Protein AF-0000000076235644 (afdb_homodimer)

Foldseek 3Di:
DPPPPPPPPPPPPPPPPVPPPDDPPCLWDWDDFFDQKIWTWDDDVFIFIKMKGQAPQAMEIEWCQEQVSNVSVVVVVVVVDPGQHAEYEFFAQDNSGQFNVVVNVVSVYAYEAALFSLVVCVVPPDPRGDRGQWHWFAQWDWDDDHQKIKIWGFQDQAAHTRGTKIWIDGHPDFLARIEIEHEQLFAFQAAHPLPRPRGFLVSSLVVLVVVLPHRYFKYFYRGYLDSPDDRMDTSVRSVVNSVNSVVLLVQLVVCVVVVHDLLVPLVVDDDVVSVRGRCCVPCVSVSSNSSNCCVVVNTDDDDDPPVRNPTDDGGGRPPPVPVVVVD/DPPPPPPPPPPPPPPPPVPPVPDPPCLWDWDDFFDQKIWTWDDDVFIFIKMKGQAPQAMEIEWCQEQVSNVSVVVVVVVVDPGQHAEYEFFAQDNSGQFNVVVNVVSVYAYEAAQFSLVVCVVPPDPRGDRGQWHWFAQWDWDDDHQKIKIWGFQDQAAHTRGTKIWIDGHPDFLARIEIEHEQLFAFQAAHPLPRPRGFLVSSLVVLVVVLPDRYFKYFYRGYLDSPDDRMDTSVRSVVNNVNSVVLLVQLVVCVVVVHDLLVPLVVDDDVVSVRGRCCVPCVSVSSNSSNCCVVVNTDDDDDPPVRNPTDDTGGRPPPVPVVVVD

InterPro domains:
  IPR001279 Metallo-beta-lactamase [PF00753] (49-223)
  IPR001279 Metallo-beta-lactamase [SM00849] (47-223)
  IPR036866 Ribonuclease Z/Hydroxyacylglutathione hydrolase-like [G3DSA:3.60.15.10] (29-255)
  IPR036866 Ribonuclease Z/Hydroxyacylglutathione hydrolase-like [SSF56281] (9-281)
  IPR050855 Metallo-beta-lactamase type 2-like [PTHR42951] (45-226)

pLDDT: mean 86.65, std 19.68, range [21.69, 98.94]

Organism: NCBI:txid252671

Structure (mmCIF, N/CA/C/O backbone):
data_AF-0000000076235644-model_v1
#
loop_
_entity.id
_entity.type
_entity.pdbx_description
1 polymer 'Metallo-beta-lactamase domain-containing protein'
#
loop_
_atom_site.group_PDB
_atom_site.id
_atom_site.type_symbol
_atom_site.label_atom_id
_atom_site.label_alt_id
_atom_site.label_comp_id
_atom_site.label_asym_id
_atom_site.label_entity_id
_atom_site.label_seq_id
_atom_site.pdbx_PDB_ins_code
_atom_site.Cartn_x
_atom_site.Cartn_y
_atom_site.Cartn_z
_atom_site.occupancy
_atom_site.B_iso_or_equiv
_atom_site.auth_seq_id
_atom_site.auth_comp_id
_atom_site.auth_asym_id
_atom_site.auth_atom_id
_atom_site.pdbx_PDB_model_num
ATOM 1 N N . MET A 1 1 ? 40.688 46.031 -59.781 1 25.75 1 MET A N 1
ATOM 2 C CA . MET A 1 1 ? 40.906 45.656 -58.375 1 25.75 1 MET A CA 1
ATOM 3 C C . MET A 1 1 ? 39.75 46.188 -57.531 1 25.75 1 MET A C 1
ATOM 5 O O . MET A 1 1 ? 39.969 46.656 -56.406 1 25.75 1 MET A O 1
ATOM 9 N N . ARG A 1 2 ? 38.531 46.406 -58.156 1 26.09 2 ARG A N 1
ATOM 10 C CA . ARG A 1 2 ? 37.406 47 -57.469 1 26.09 2 ARG A CA 1
ATOM 11 C C . ARG A 1 2 ? 37.031 46.219 -56.219 1 26.09 2 ARG A C 1
ATOM 13 O O . ARG A 1 2 ? 36.844 45 -56.25 1 26.09 2 ARG A O 1
ATOM 20 N N . LYS A 1 3 ? 37.281 46.812 -55 1 26.91 3 LYS A N 1
ATOM 21 C CA . LYS A 1 3 ? 37.094 46.531 -53.594 1 26.91 3 LYS A CA 1
ATOM 22 C C . LYS A 1 3 ? 35.625 46.312 -53.25 1 26.91 3 LYS A C 1
ATOM 24 O O . LYS A 1 3 ? 34.812 47.219 -53.312 1 26.91 3 LYS A O 1
ATOM 29 N N . ILE A 1 4 ? 34.938 45.25 -53.719 1 33.69 4 ILE A N 1
ATOM 30 C CA . ILE A 1 4 ? 33.562 44.969 -53.344 1 33.69 4 ILE A CA 1
ATOM 31 C C . ILE A 1 4 ? 33.469 44.906 -51.812 1 33.69 4 ILE A C 1
ATOM 33 O O . ILE A 1 4 ? 34.188 44.156 -51.156 1 33.69 4 ILE A O 1
ATOM 37 N N . GLN A 1 5 ? 33.062 46 -51.156 1 30.55 5 GLN A N 1
ATOM 38 C CA . GLN A 1 5 ? 32.75 46.25 -49.75 1 30.55 5 GLN A CA 1
ATOM 39 C C . GLN A 1 5 ? 31.672 45.281 -49.25 1 30.55 5 GLN A C 1
ATOM 41 O O . GLN A 1 5 ? 30.531 45.312 -49.75 1 30.55 5 GLN A O 1
ATOM 46 N N . LEU A 1 6 ? 32.031 44.062 -48.938 1 34.88 6 LEU A N 1
ATOM 47 C CA . LEU A 1 6 ? 31.125 43.094 -48.344 1 34.88 6 LEU A CA 1
ATOM 48 C C . LEU A 1 6 ? 30.562 43.656 -47.031 1 34.88 6 LEU A C 1
ATOM 50 O O . LEU A 1 6 ? 31.312 43.938 -46.094 1 34.88 6 LEU A O 1
ATOM 54 N N . VAL A 1 7 ? 29.469 44.438 -47.094 1 34.09 7 VAL A N 1
ATOM 55 C CA . VAL A 1 7 ? 28.734 44.906 -45.906 1 34.09 7 VAL A CA 1
ATOM 56 C C . VAL A 1 7 ? 28.328 43.719 -45.062 1 34.09 7 VAL A C 1
ATOM 58 O O . VAL A 1 7 ? 27.594 42.844 -45.5 1 34.09 7 VAL A O 1
ATOM 61 N N . LEU A 1 8 ? 29.125 43.344 -44.094 1 33.75 8 LEU A N 1
ATOM 62 C CA . LEU A 1 8 ? 28.859 42.406 -43.031 1 33.75 8 LEU A CA 1
ATOM 63 C C . LEU A 1 8 ? 27.656 42.812 -42.188 1 33.75 8 LEU A C 1
ATOM 65 O O . LEU A 1 8 ? 27.672 43.875 -41.562 1 33.75 8 LEU A O 1
ATOM 69 N N . GLN A 1 9 ? 26.406 42.625 -42.719 1 33.66 9 GLN A N 1
ATOM 70 C CA . GLN A 1 9 ? 25.25 42.844 -41.844 1 33.66 9 GLN A CA 1
ATOM 71 C C . GLN A 1 9 ? 25.359 42.062 -40.562 1 33.66 9 GLN A C 1
ATOM 73 O O . GLN A 1 9 ? 25.453 40.812 -40.594 1 33.66 9 GLN A O 1
ATOM 78 N N . LEU A 1 10 ? 25.938 42.656 -39.562 1 33.62 10 LEU A N 1
ATOM 79 C CA . LEU A 1 10 ? 25.938 42.219 -38.188 1 33.62 10 LEU A CA 1
ATOM 80 C C . LEU A 1 10 ? 24.516 41.938 -37.688 1 33.62 10 LEU A C 1
ATOM 82 O O . LEU A 1 10 ? 23.719 42.875 -37.531 1 33.62 10 LEU A O 1
ATOM 86 N N . LEU A 1 11 ? 23.859 40.844 -38.062 1 37.06 11 LEU A N 1
ATOM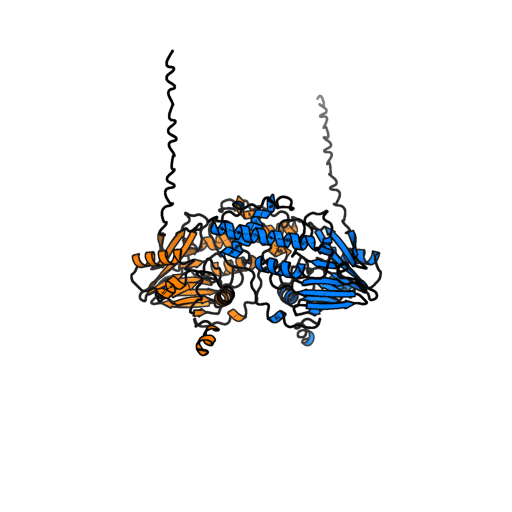 87 C CA . LEU A 1 11 ? 22.609 40.406 -37.438 1 37.06 11 LEU A CA 1
ATOM 88 C C . LEU A 1 11 ? 22.75 40.375 -35.938 1 37.06 11 LEU A C 1
ATOM 90 O O . LEU A 1 11 ? 23.594 39.656 -35.375 1 37.06 11 LEU A O 1
ATOM 94 N N . SER A 1 12 ? 22.484 41.531 -35.25 1 34.22 12 SER A N 1
ATOM 95 C CA . SER A 1 12 ? 22.344 41.594 -33.781 1 34.22 12 SER A CA 1
ATOM 96 C C . SER A 1 12 ? 21.375 40.531 -33.281 1 34.22 12 SER A C 1
ATOM 98 O O . SER A 1 12 ? 20.203 40.5 -33.688 1 34.22 12 SER A O 1
ATOM 100 N N . ILE A 1 13 ? 21.828 39.312 -33.094 1 37.62 13 ILE A N 1
ATOM 101 C CA . ILE A 1 13 ? 21.078 38.344 -32.312 1 37.62 13 ILE A CA 1
ATOM 102 C C . ILE A 1 13 ? 20.688 38.938 -30.969 1 37.62 13 ILE A C 1
ATOM 104 O O . ILE A 1 13 ? 21.547 39.188 -30.125 1 37.62 13 ILE A O 1
ATOM 108 N N . ILE A 1 14 ? 19.703 39.844 -30.953 1 34.56 14 ILE A N 1
ATOM 109 C CA . ILE A 1 14 ? 19.125 40.188 -29.656 1 34.56 14 ILE A CA 1
ATOM 110 C C . ILE A 1 14 ? 18.766 38.906 -28.891 1 34.56 14 ILE A C 1
ATOM 112 O O . ILE A 1 14 ? 17.922 38.125 -29.328 1 34.56 14 ILE A O 1
ATOM 116 N N . SER A 1 15 ? 19.719 38.406 -28.188 1 34.47 15 SER A N 1
ATOM 117 C CA . SER A 1 15 ? 19.453 37.375 -27.172 1 34.47 15 SER A CA 1
ATOM 118 C C . SER A 1 15 ? 18.328 37.812 -26.25 1 34.47 15 SER A C 1
ATOM 120 O O . SER A 1 15 ? 18.438 38.812 -25.531 1 34.47 15 SER A O 1
ATOM 122 N N . MET A 1 16 ? 17.078 37.719 -26.703 1 33.88 16 MET A N 1
ATOM 123 C CA . MET A 1 16 ? 16.016 37.844 -25.703 1 33.88 16 MET A CA 1
ATOM 124 C C . MET A 1 16 ? 16.281 36.938 -24.516 1 33.88 16 MET A C 1
ATOM 126 O O . MET A 1 16 ? 16.109 35.719 -24.625 1 33.88 16 MET A O 1
ATOM 130 N N . ALA A 1 17 ? 17.234 37.25 -23.688 1 34.62 17 ALA A N 1
ATOM 131 C CA . ALA A 1 17 ? 17.203 36.656 -22.344 1 34.62 17 ALA A CA 1
ATOM 132 C C . ALA A 1 17 ? 15.836 36.844 -21.703 1 34.62 17 ALA A C 1
ATOM 134 O O . ALA A 1 17 ? 15.43 37.969 -21.391 1 34.62 17 ALA A O 1
ATOM 135 N N . SER A 1 18 ? 14.891 36.094 -22.188 1 34.69 18 SER A N 1
ATOM 136 C CA . SER A 1 18 ? 13.711 36.094 -21.328 1 34.69 18 SER A CA 1
ATOM 137 C C . SER A 1 18 ? 14.094 36 -19.859 1 34.69 18 SER A C 1
ATOM 139 O O . SER A 1 18 ? 14.805 35.094 -19.453 1 34.69 18 SER A O 1
ATOM 141 N N . LEU A 1 19 ? 14.297 37.062 -19.234 1 32.47 19 LEU A N 1
ATOM 142 C CA . LEU A 1 19 ? 14.391 37.125 -17.781 1 32.47 19 LEU A CA 1
ATOM 143 C C . LEU A 1 19 ? 13.344 36.219 -17.141 1 32.47 19 LEU A C 1
ATOM 145 O O . LEU A 1 19 ? 12.148 36.5 -17.234 1 32.47 19 LEU A O 1
ATOM 149 N N . VAL A 1 20 ? 13.547 34.969 -17.25 1 36.69 20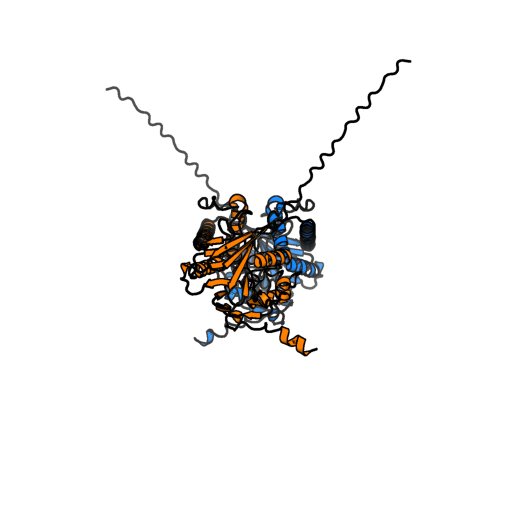 VAL A N 1
ATOM 150 C CA . VAL A 1 20 ? 12.742 34.125 -16.359 1 36.69 20 VAL A CA 1
ATOM 151 C C . VAL A 1 20 ? 12.625 34.781 -15 1 36.69 20 VAL A C 1
ATOM 153 O O . VAL A 1 20 ? 13.625 34.969 -14.305 1 36.69 20 VAL A O 1
ATOM 156 N N . THR A 1 21 ? 11.812 35.875 -14.844 1 34.78 21 THR A N 1
ATOM 157 C CA . THR A 1 21 ? 11.508 36.375 -13.516 1 34.78 21 THR A CA 1
ATOM 158 C C . THR A 1 21 ? 11.438 35.25 -12.5 1 34.78 21 THR A C 1
ATOM 160 O O . THR A 1 21 ? 10.781 34.219 -12.742 1 34.78 21 THR A O 1
ATOM 163 N N . PRO A 1 22 ? 12.383 35.156 -11.664 1 37.5 22 PRO A N 1
ATOM 164 C CA . PRO A 1 22 ? 12.305 34.125 -10.617 1 37.5 22 PRO A CA 1
ATOM 165 C C . PRO A 1 22 ? 10.914 34.031 -9.992 1 37.5 22 PRO A C 1
ATOM 167 O O . PRO A 1 22 ? 10.188 35.031 -9.938 1 37.5 22 PRO A O 1
ATOM 170 N N . ALA A 1 23 ? 10.258 33.031 -10.055 1 44.84 23 ALA A N 1
ATOM 171 C CA . ALA A 1 23 ? 8.969 32.844 -9.406 1 44.84 23 ALA A CA 1
ATOM 172 C C . ALA A 1 23 ? 8.906 33.562 -8.062 1 44.84 23 ALA A C 1
ATOM 174 O O . ALA A 1 23 ? 9.875 33.531 -7.301 1 44.84 23 ALA A O 1
ATOM 175 N N . PRO A 1 24 ? 8.094 34.562 -7.82 1 45.5 24 PRO A N 1
ATOM 176 C CA . PRO A 1 24 ? 7.996 35.25 -6.539 1 45.5 24 PRO A CA 1
ATOM 177 C C . PRO A 1 24 ? 8.117 34.312 -5.34 1 45.5 24 PRO A C 1
ATOM 179 O O . PRO A 1 24 ? 7.684 33.156 -5.41 1 45.5 24 PRO A O 1
ATOM 182 N N . VAL A 1 25 ? 9.195 34.562 -4.52 1 49.19 25 VAL A N 1
ATOM 183 C CA . VAL A 1 25 ? 9.422 33.844 -3.273 1 49.19 25 VAL A CA 1
ATOM 184 C C . VAL A 1 25 ? 8.133 33.812 -2.459 1 49.19 25 VAL A C 1
ATOM 186 O O . VAL A 1 25 ? 7.598 34.844 -2.078 1 49.19 25 VAL A O 1
ATOM 189 N N . ASP A 1 26 ? 7.234 32.906 -2.516 1 64.38 26 ASP A N 1
ATOM 190 C CA . ASP A 1 26 ? 6.051 32.75 -1.683 1 64.38 26 ASP A CA 1
ATOM 191 C C . ASP A 1 26 ? 6.43 32.594 -0.21 1 64.38 26 ASP A C 1
ATOM 193 O O . ASP A 1 26 ? 7.07 31.625 0.177 1 64.38 26 ASP A O 1
ATOM 197 N N . ASN A 1 27 ? 6.488 33.75 0.544 1 79.38 27 ASN A N 1
ATOM 198 C CA . ASN A 1 27 ? 6.824 33.75 1.965 1 79.38 27 ASN A CA 1
ATOM 199 C C . ASN A 1 27 ? 5.719 33.094 2.799 1 79.38 27 ASN A C 1
ATOM 201 O O . ASN A 1 27 ? 5.836 33 4.023 1 79.38 27 ASN A O 1
ATOM 205 N N . GLY A 1 28 ? 4.73 32.625 2.24 1 90.25 28 GLY A N 1
ATOM 206 C CA . GLY A 1 28 ? 3.621 32 2.947 1 90.25 28 GLY A CA 1
ATOM 207 C C . GLY A 1 28 ? 2.6 33 3.447 1 90.25 28 GLY A C 1
ATOM 208 O O . GLY A 1 28 ? 2.863 34.219 3.465 1 90.25 28 GLY A O 1
ATOM 209 N N . VAL A 1 29 ? 1.425 32.625 3.754 1 94.19 29 VAL A N 1
ATOM 210 C CA . VAL A 1 29 ? 0.323 33.469 4.211 1 94.19 29 VAL A CA 1
ATOM 211 C C . VAL A 1 29 ? -0.251 32.906 5.508 1 94.19 29 VAL A C 1
ATOM 213 O O . VAL A 1 29 ? -0.454 31.688 5.637 1 94.19 29 VAL A O 1
ATOM 216 N N . VAL A 1 30 ? -0.514 33.844 6.488 1 97.5 30 VAL A N 1
ATOM 217 C CA . VAL A 1 30 ? -1.131 33.438 7.754 1 97.5 30 VAL A CA 1
ATOM 218 C C . VAL A 1 30 ? -2.609 33.844 7.742 1 97.5 30 VAL A C 1
ATOM 220 O O . VAL A 1 30 ? -2.973 34.906 7.281 1 97.5 30 VAL A O 1
ATOM 223 N N . LYS A 1 31 ? -3.443 32.969 8.195 1 97.69 31 LYS A N 1
ATOM 224 C CA . LYS A 1 31 ? -4.875 33.188 8.344 1 97.69 31 LYS A CA 1
ATOM 225 C C . LYS A 1 31 ? -5.363 32.781 9.727 1 97.69 31 LYS A C 1
ATOM 227 O O . LYS A 1 31 ? -5.156 31.641 10.141 1 97.69 31 LYS A O 1
ATOM 232 N N . GLN A 1 32 ? -6.004 33.688 10.406 1 98.25 32 GLN A N 1
ATOM 233 C CA . GLN A 1 32 ? -6.637 33.281 11.664 1 98.25 32 GLN A CA 1
ATOM 234 C C . GLN A 1 32 ? -7.883 32.438 11.398 1 98.25 32 GLN A C 1
ATOM 236 O O . GLN A 1 32 ? -8.781 32.875 10.672 1 98.25 32 GLN A O 1
ATOM 241 N N . VAL A 1 33 ? -7.953 31.281 12.055 1 98.12 33 VAL A N 1
ATOM 242 C CA . VAL A 1 33 ? -9.023 30.359 11.703 1 98.12 33 VAL A CA 1
ATOM 243 C C . VAL A 1 33 ? -9.914 30.109 12.922 1 98.12 33 VAL A C 1
ATOM 245 O O . VAL A 1 33 ? -10.898 29.375 12.836 1 98.12 33 VAL A O 1
ATOM 248 N N . GLY A 1 34 ? -9.602 30.672 14.039 1 97 34 GLY A N 1
ATOM 249 C CA . GLY A 1 34 ? -10.32 30.594 15.297 1 97 34 GLY A CA 1
ATOM 250 C C . GLY A 1 34 ? -9.672 31.406 16.406 1 97 34 GLY A C 1
ATOM 251 O O . GLY A 1 34 ? -8.734 32.156 16.156 1 97 34 GLY A O 1
ATOM 252 N N . LYS A 1 35 ? -10.211 31.25 17.578 1 96.12 35 LYS A N 1
ATOM 253 C CA . LYS A 1 35 ? -9.648 31.969 18.719 1 96.12 35 LYS A CA 1
ATOM 254 C C . LYS A 1 35 ? -8.227 31.516 19.016 1 96.12 35 LYS A C 1
ATOM 256 O O . LYS A 1 35 ? -8.008 30.375 19.422 1 96.12 35 LYS A O 1
ATOM 261 N N . ASN A 1 36 ? -7.246 32.375 18.734 1 97.06 36 ASN A N 1
ATOM 262 C CA . ASN A 1 36 ? -5.832 32.188 19.047 1 97.06 36 ASN A CA 1
ATOM 263 C C . ASN A 1 36 ? -5.238 31.031 18.234 1 97.06 36 ASN A C 1
ATOM 265 O O . ASN A 1 36 ? -4.312 30.359 18.688 1 97.06 36 ASN A O 1
ATOM 269 N N . VAL A 1 37 ? -5.844 30.719 17.094 1 98.62 37 VAL A N 1
ATOM 270 C CA . VAL A 1 37 ? -5.363 29.641 16.25 1 98.62 37 VAL A CA 1
ATOM 271 C C . VAL A 1 37 ? -5.301 30.109 14.797 1 98.62 37 VAL A C 1
ATOM 273 O O . VAL A 1 37 ? -6.18 30.844 14.344 1 98.62 37 VAL A O 1
ATOM 276 N N . TYR A 1 38 ? -4.234 29.734 14.156 1 98.81 38 TYR A N 1
ATOM 277 C CA . TYR A 1 38 ? -3.889 30.234 12.836 1 98.81 38 TYR A CA 1
ATOM 278 C C . TYR A 1 38 ? -3.459 29.109 11.914 1 98.81 38 TYR A C 1
ATOM 280 O O . TYR A 1 38 ? -2.924 28.094 12.367 1 98.81 38 TYR A O 1
ATOM 288 N N . ALA A 1 39 ? -3.738 29.312 10.625 1 98.75 39 ALA A N 1
ATOM 289 C CA . ALA A 1 39 ? -3.178 28.469 9.57 1 98.75 39 ALA A CA 1
ATOM 290 C C . ALA A 1 39 ? -2.055 29.203 8.828 1 98.75 39 ALA A C 1
ATOM 292 O O . ALA A 1 39 ? -2.127 30.406 8.609 1 98.75 39 ALA A O 1
ATOM 293 N N . PHE A 1 40 ? -1.015 28.469 8.516 1 98.5 40 PHE A N 1
ATOM 294 C CA . PHE A 1 40 ? 0.06 28.969 7.672 1 98.5 40 PHE A CA 1
ATOM 295 C C . PHE A 1 40 ? 0.121 28.203 6.359 1 98.5 40 PHE A C 1
ATOM 297 O O . PHE A 1 40 ? 0.367 26.984 6.355 1 98.5 40 PHE A O 1
ATOM 304 N N . LYS A 1 41 ? -0.058 28.906 5.277 1 97.56 41 LYS A N 1
ATOM 305 C CA . LYS A 1 41 ? -0.065 28.312 3.945 1 97.56 41 LYS A CA 1
ATOM 306 C C . LYS A 1 41 ? 1.188 28.688 3.164 1 97.56 41 LYS A C 1
ATOM 308 O O . LYS A 1 41 ? 1.538 29.875 3.082 1 97.56 41 LYS A O 1
ATOM 313 N N . ASN A 1 42 ? 1.801 27.719 2.684 1 95.5 42 ASN A N 1
ATOM 314 C CA . ASN A 1 42 ? 2.938 27.859 1.781 1 95.5 42 ASN A CA 1
ATOM 315 C C . ASN A 1 42 ? 2.828 26.906 0.589 1 95.5 42 ASN A C 1
ATOM 317 O O . ASN A 1 42 ? 2.045 25.953 0.617 1 95.5 42 ASN A O 1
ATOM 321 N N . ILE A 1 43 ? 3.482 27.297 -0.502 1 92.44 43 ILE A N 1
ATOM 322 C CA . ILE A 1 43 ? 3.42 26.484 -1.716 1 92.44 43 ILE A CA 1
ATOM 323 C C . ILE A 1 43 ? 4.82 26 -2.078 1 92.44 43 ILE A C 1
ATOM 325 O O . ILE A 1 43 ? 5.75 26.797 -2.221 1 92.44 43 ILE A O 1
ATOM 329 N N . GLN A 1 44 ? 4.996 24.781 -2.135 1 89.5 44 GLN A N 1
ATOM 330 C CA . GLN A 1 44 ? 6.184 24.109 -2.652 1 89.5 44 GLN A CA 1
ATOM 331 C C . GLN A 1 44 ? 5.809 23.016 -3.643 1 89.5 44 GLN A C 1
ATOM 333 O O . GLN A 1 44 ? 5.965 21.828 -3.35 1 89.5 44 GLN A O 1
ATOM 338 N N . GLY A 1 45 ? 5.371 23.453 -4.848 1 84.12 45 GLY A N 1
ATOM 339 C CA . GLY A 1 45 ? 4.863 22.484 -5.801 1 84.12 45 GLY A CA 1
ATOM 340 C C . GLY A 1 45 ? 3.5 21.938 -5.426 1 84.12 45 GLY A C 1
ATOM 341 O O . GLY A 1 45 ? 2.76 21.453 -6.285 1 84.12 45 GLY A O 1
ATOM 342 N N . LEU A 1 46 ? 3.248 22 -4.125 1 88.56 46 LEU A N 1
ATOM 343 C CA . LEU A 1 46 ? 1.933 21.672 -3.578 1 88.56 46 LEU A CA 1
ATOM 344 C C . LEU A 1 46 ? 1.589 22.594 -2.41 1 88.56 46 LEU A C 1
ATOM 346 O O . LEU A 1 46 ? 2.461 23.281 -1.884 1 88.56 46 LEU A O 1
ATOM 350 N N . VAL A 1 47 ? 0.335 22.594 -2.092 1 92.81 47 VAL A N 1
ATOM 351 C CA . VAL A 1 47 ? -0.112 23.391 -0.961 1 92.81 47 VAL A CA 1
ATOM 352 C C . VAL A 1 47 ? 0.297 22.719 0.347 1 92.81 47 VAL A C 1
ATOM 354 O O . VAL A 1 47 ? 0.043 21.531 0.544 1 92.81 47 VAL A O 1
ATOM 357 N N . LEU A 1 48 ? 0.961 23.469 1.148 1 96.88 48 LEU A N 1
ATOM 358 C CA . LEU A 1 48 ? 1.349 23.031 2.484 1 96.88 48 LEU A CA 1
ATOM 359 C C . LEU A 1 48 ? 0.735 23.922 3.553 1 96.88 48 LEU A C 1
ATOM 361 O O . LEU A 1 48 ? 0.996 25.125 3.58 1 96.88 48 LEU A O 1
ATOM 365 N N . ASN A 1 49 ? -0.098 23.328 4.402 1 98.44 49 ASN A N 1
ATOM 366 C CA . ASN A 1 49 ? -0.733 24.094 5.469 1 98.44 49 ASN A CA 1
ATOM 367 C C . ASN A 1 49 ? -0.35 23.562 6.848 1 98.44 49 ASN A C 1
ATOM 369 O O . ASN A 1 49 ? -0.561 22.375 7.141 1 98.44 49 ASN A O 1
ATOM 373 N N . SER A 1 50 ? 0.198 24.422 7.625 1 98.75 50 SER A N 1
ATOM 374 C CA . SER A 1 50 ? 0.404 24.141 9.047 1 98.75 50 SER A CA 1
ATOM 375 C C . SER A 1 50 ? -0.607 24.906 9.898 1 98.75 50 SER A C 1
ATOM 377 O O . SER A 1 50 ? -1.33 25.766 9.406 1 98.75 50 SER A O 1
ATOM 379 N N . MET A 1 51 ? -0.704 24.5 11.133 1 98.88 51 MET A N 1
ATOM 380 C CA . MET A 1 51 ? -1.539 25.188 12.117 1 98.88 51 MET A CA 1
ATOM 381 C C . MET A 1 51 ? -0.741 25.516 13.375 1 98.88 51 MET A C 1
ATOM 383 O O . MET A 1 51 ? 0.147 24.75 13.766 1 98.88 51 MET A O 1
ATOM 387 N N . PHE A 1 52 ? -1.026 26.641 13.969 1 98.88 52 PHE A N 1
ATOM 388 C CA . PHE A 1 52 ? -0.391 26.938 15.242 1 98.88 52 PHE A CA 1
ATOM 389 C C . PHE A 1 52 ? -1.356 27.656 16.172 1 98.88 52 PHE A C 1
ATOM 391 O O . PHE A 1 52 ? -2.273 28.344 15.727 1 98.88 52 PHE A O 1
ATOM 398 N N . ILE A 1 53 ? -1.136 27.406 17.438 1 98.75 53 ILE A N 1
ATOM 399 C CA . ILE A 1 53 ? -1.975 27.906 18.516 1 98.75 53 ILE A CA 1
ATOM 400 C C . ILE A 1 53 ? -1.143 28.797 19.453 1 98.75 53 ILE A C 1
ATOM 402 O O . ILE A 1 53 ? -0.093 28.359 19.938 1 98.75 53 ILE A O 1
ATOM 406 N N . VAL A 1 54 ? -1.604 29.984 19.688 1 98.62 54 VAL A N 1
ATOM 407 C CA . VAL A 1 54 ? -0.925 30.891 20.609 1 98.62 54 VAL A CA 1
ATOM 408 C C . VAL A 1 54 ? -1.602 30.859 21.984 1 98.62 54 VAL A C 1
ATOM 410 O O . VAL A 1 54 ? -2.797 31.141 22.094 1 98.62 54 VAL A O 1
ATOM 413 N N . THR A 1 55 ? -0.827 30.516 22.969 1 97.88 55 THR A N 1
ATOM 414 C CA . THR A 1 55 ? -1.355 30.453 24.328 1 97.88 55 THR A CA 1
ATOM 415 C C . THR A 1 55 ? -0.625 31.422 25.25 1 97.88 55 THR A C 1
ATOM 417 O O . THR A 1 55 ? 0.283 32.125 24.812 1 97.88 55 THR A O 1
ATOM 420 N N . SER A 1 56 ? -1.065 31.5 26.547 1 97.5 56 SER A N 1
ATOM 421 C CA . SER A 1 56 ? -0.398 32.344 27.531 1 97.5 56 SER A CA 1
ATOM 422 C C . SER A 1 56 ? 0.985 31.812 27.875 1 97.5 56 SER A C 1
ATOM 424 O O . SER A 1 56 ? 1.842 32.562 28.359 1 97.5 56 SER A O 1
ATOM 426 N N . LYS A 1 57 ? 1.253 30.562 27.562 1 97.88 57 LYS A N 1
ATOM 427 C CA . LYS A 1 57 ? 2.492 29.938 28.016 1 97.88 57 LYS A CA 1
ATOM 428 C C . LYS A 1 57 ? 3.387 29.594 26.828 1 97.88 57 LYS A C 1
ATOM 430 O O . LYS A 1 57 ? 4.449 28.984 27 1 97.88 57 LYS A O 1
ATOM 435 N N . GLY A 1 58 ? 2.947 29.922 25.594 1 98.5 58 GLY A N 1
ATOM 436 C CA . GLY A 1 58 ? 3.742 29.609 24.422 1 98.5 58 GLY A CA 1
ATOM 437 C C . GLY A 1 58 ? 2.9 29.219 23.219 1 98.5 58 GLY A C 1
ATOM 438 O O . GLY A 1 58 ? 1.69 29.453 23.203 1 98.5 58 GLY A O 1
ATOM 439 N N . VAL A 1 59 ? 3.607 28.641 22.25 1 98.81 59 VAL A N 1
ATOM 440 C CA . VAL A 1 59 ? 2.971 28.312 20.984 1 98.81 59 VAL A CA 1
ATOM 441 C C . VAL A 1 59 ? 3.043 26.812 20.734 1 98.81 59 VAL A C 1
ATOM 443 O O . VAL A 1 59 ? 4.07 26.188 21 1 98.81 59 VAL A O 1
ATOM 446 N N . ILE A 1 60 ? 1.928 26.219 20.281 1 98.69 60 ILE A N 1
ATOM 447 C CA . ILE A 1 60 ? 1.881 24.859 19.766 1 98.69 60 ILE A CA 1
ATOM 448 C C . ILE A 1 60 ? 1.817 24.891 18.234 1 98.69 60 ILE A C 1
ATOM 450 O O . ILE A 1 60 ? 0.979 25.594 17.656 1 98.69 60 ILE A O 1
ATOM 454 N N . VAL A 1 61 ? 2.703 24.188 17.625 1 98.94 61 VAL A N 1
ATOM 455 C CA . VAL A 1 61 ? 2.73 24.109 16.172 1 98.94 61 VAL A CA 1
ATOM 456 C C . VAL A 1 61 ? 2.367 22.688 15.734 1 98.94 61 VAL A C 1
ATOM 458 O O . VAL A 1 61 ? 2.75 21.703 16.375 1 98.94 61 VAL A O 1
ATOM 461 N N . ILE A 1 62 ? 1.599 22.609 14.602 1 98.88 62 ILE A N 1
ATOM 462 C CA . ILE A 1 62 ? 1.235 21.328 14.031 1 98.88 62 ILE A CA 1
ATOM 463 C C . ILE A 1 62 ? 1.761 21.234 12.594 1 98.88 62 ILE A C 1
ATOM 465 O O . ILE A 1 62 ? 1.368 22.016 11.734 1 98.88 62 ILE A O 1
ATOM 469 N N . GLU A 1 63 ? 2.715 20.297 12.352 1 98.69 63 GLU A N 1
ATOM 470 C CA . GLU A 1 63 ? 3.178 19.828 11.055 1 98.69 63 GLU A CA 1
ATOM 471 C C . GLU A 1 63 ? 4.289 20.719 10.508 1 98.69 63 GLU A C 1
ATOM 473 O O . GLU A 1 63 ? 4.027 21.812 10.008 1 98.69 63 GLU A O 1
ATOM 478 N N . PRO A 1 64 ? 5.441 20.297 10.406 1 98.38 64 PRO A N 1
ATOM 479 C CA . PRO A 1 64 ? 6.574 21.094 9.945 1 98.38 64 PRO A CA 1
ATOM 480 C C . PRO A 1 64 ? 6.828 20.953 8.445 1 98.38 64 PRO A C 1
ATOM 482 O O . PRO A 1 64 ? 7.445 21.812 7.824 1 98.38 64 PRO A O 1
ATOM 485 N N . PHE A 1 65 ? 6.512 19.766 7.844 1 97.5 65 PHE A N 1
ATOM 486 C CA . PHE A 1 65 ? 6.625 19.391 6.438 1 97.5 65 PHE A CA 1
ATOM 487 C C . PHE A 1 65 ? 8.086 19.219 6.043 1 97.5 65 PHE A C 1
ATOM 489 O O . PHE A 1 65 ? 8.484 18.141 5.574 1 97.5 65 PHE A O 1
ATOM 496 N N . ASN A 1 66 ? 8.914 20.266 6.113 1 97.31 66 ASN A N 1
ATOM 497 C CA . ASN A 1 66 ? 10.344 20.297 5.824 1 97.31 66 ASN A CA 1
ATOM 498 C C . ASN A 1 66 ? 11 21.562 6.379 1 97.31 66 ASN A C 1
ATOM 500 O O . ASN A 1 66 ? 10.32 22.453 6.879 1 97.31 66 ASN A O 1
ATOM 504 N N . SER A 1 67 ? 12.328 21.641 6.242 1 98 67 SER A N 1
ATOM 505 C CA . SER A 1 67 ? 13.07 22.734 6.863 1 98 67 SER A CA 1
ATOM 506 C C . SER A 1 67 ? 12.734 24.062 6.207 1 98 67 SER A C 1
ATOM 508 O O . SER A 1 67 ? 12.695 25.094 6.879 1 98 67 SER A O 1
ATOM 510 N N . ILE A 1 68 ? 12.5 24.094 4.926 1 96.56 68 ILE A N 1
ATOM 511 C CA . ILE A 1 68 ? 12.172 25.328 4.219 1 96.56 68 ILE A CA 1
ATOM 512 C C . ILE A 1 68 ? 10.844 25.875 4.723 1 96.56 68 ILE A C 1
ATOM 514 O O . ILE A 1 68 ? 10.742 27.047 5.094 1 96.56 68 ILE A O 1
ATOM 518 N N . HIS A 1 69 ? 9.891 25.031 4.754 1 97.56 69 HIS A N 1
ATOM 519 C CA . HIS A 1 69 ? 8.578 25.422 5.266 1 97.56 69 HIS A CA 1
ATOM 520 C C . HIS A 1 69 ? 8.656 25.812 6.734 1 97.56 69 HIS A C 1
ATOM 522 O O . HIS A 1 69 ? 8.062 26.812 7.145 1 97.56 69 HIS A O 1
ATOM 528 N N . ALA A 1 70 ? 9.367 25.062 7.496 1 98.44 70 ALA A N 1
ATOM 529 C CA . ALA A 1 70 ? 9.484 25.266 8.938 1 98.44 70 ALA A CA 1
ATOM 530 C C . ALA A 1 70 ? 10.07 26.641 9.242 1 98.44 70 ALA A C 1
ATOM 532 O O . ALA A 1 70 ? 9.578 27.359 10.117 1 98.44 70 ALA A O 1
ATOM 533 N N . ARG A 1 71 ? 11.086 27.047 8.586 1 98.12 71 ARG A N 1
ATOM 534 C CA . ARG A 1 71 ? 11.727 28.328 8.805 1 98.12 71 ARG A CA 1
ATOM 535 C C . ARG A 1 71 ? 10.773 29.484 8.461 1 98.12 71 ARG A C 1
ATOM 537 O O . ARG A 1 71 ? 10.703 30.469 9.195 1 98.12 71 ARG A O 1
ATOM 544 N N . LYS A 1 72 ? 10.07 29.297 7.363 1 98.06 72 LYS A N 1
ATOM 545 C CA . LYS A 1 72 ? 9.086 30.312 6.992 1 98.06 72 LYS A CA 1
ATOM 546 C C . LYS A 1 72 ? 7.965 30.391 8.023 1 98.06 72 LYS A C 1
ATOM 548 O O . LYS A 1 72 ? 7.473 31.469 8.328 1 98.06 72 LYS A O 1
ATOM 553 N N . LEU A 1 73 ? 7.574 29.281 8.5 1 98.44 73 LEU A N 1
ATOM 554 C CA . LEU A 1 73 ? 6.523 29.203 9.508 1 98.44 73 LEU A CA 1
ATOM 555 C C . LEU A 1 73 ? 6.953 29.906 10.789 1 98.44 73 LEU A C 1
ATOM 557 O O . LEU A 1 73 ? 6.18 30.672 11.375 1 98.44 73 LEU A O 1
ATOM 561 N N . ILE A 1 74 ? 8.141 29.688 11.242 1 98.38 74 ILE A N 1
ATOM 562 C CA . ILE A 1 74 ? 8.641 30.328 12.453 1 98.38 74 ILE A CA 1
ATOM 563 C C . ILE A 1 74 ? 8.664 31.844 12.258 1 98.38 74 ILE A C 1
ATOM 565 O O . ILE A 1 74 ? 8.266 32.594 13.148 1 98.38 74 ILE A O 1
ATOM 569 N N . LYS A 1 75 ? 9.094 32.25 11.102 1 97.62 75 LYS A N 1
ATOM 570 C CA . LYS A 1 75 ? 9.086 33.688 10.797 1 97.62 75 LYS A CA 1
ATOM 571 C C . LYS A 1 75 ? 7.672 34.25 10.875 1 97.62 75 LYS A C 1
ATOM 573 O O . LYS A 1 75 ? 7.465 35.344 11.422 1 97.62 75 LYS A O 1
ATOM 578 N N . ALA A 1 76 ? 6.777 33.562 10.312 1 97.69 76 ALA A N 1
ATOM 579 C CA . ALA A 1 76 ? 5.383 34 10.336 1 97.69 76 ALA A CA 1
ATOM 580 C C . ALA A 1 76 ? 4.852 34.062 11.766 1 97.69 76 ALA A C 1
ATOM 582 O O . ALA A 1 76 ? 4.152 35 12.133 1 97.69 76 ALA A O 1
ATOM 583 N N . ILE A 1 77 ? 5.145 33.062 12.57 1 98.38 77 ILE A N 1
ATOM 584 C CA . ILE A 1 77 ? 4.711 33.031 13.961 1 98.38 77 ILE A CA 1
ATOM 585 C C . ILE A 1 77 ? 5.25 34.25 14.703 1 98.38 77 ILE A C 1
ATOM 587 O O . ILE A 1 77 ? 4.535 34.875 15.5 1 98.38 77 ILE A O 1
ATOM 591 N N . ARG A 1 78 ? 6.434 34.688 14.406 1 97.56 78 ARG A N 1
ATOM 592 C CA . ARG A 1 78 ? 7.094 35.812 15.078 1 97.56 78 ARG A CA 1
ATOM 593 C C . ARG A 1 78 ? 6.414 37.125 14.75 1 97.56 78 ARG A C 1
ATOM 595 O O . ARG A 1 78 ? 6.465 38.062 15.547 1 97.56 78 ARG A O 1
ATOM 602 N N . THR A 1 79 ? 5.77 37.156 13.664 1 96.75 79 THR A N 1
ATOM 603 C CA . THR A 1 79 ? 5.02 38.375 13.336 1 96.75 79 THR A CA 1
ATOM 604 C C . THR A 1 79 ? 3.732 38.438 14.156 1 96.75 79 THR A C 1
ATOM 606 O O . THR A 1 79 ? 3.135 39.531 14.281 1 96.75 79 THR A O 1
ATOM 609 N N . ILE A 1 80 ? 3.318 37.344 14.727 1 97.62 80 ILE A N 1
ATOM 610 C CA . ILE A 1 80 ? 2.057 37.25 15.461 1 97.62 80 ILE A CA 1
ATOM 611 C C . ILE A 1 80 ? 2.322 37.344 16.953 1 97.62 80 ILE A C 1
ATOM 613 O O . ILE A 1 80 ? 1.552 37.969 17.703 1 97.62 80 ILE A O 1
ATOM 617 N N . THR A 1 81 ? 3.479 36.75 17.328 1 98.31 81 THR A N 1
ATOM 618 C CA . THR A 1 81 ? 3.77 36.688 18.766 1 98.31 81 THR A CA 1
ATOM 619 C C . THR A 1 81 ? 5.262 36.469 19 1 98.31 81 THR A C 1
ATOM 621 O O . THR A 1 81 ? 5.93 35.781 18.219 1 98.31 81 THR A O 1
ATOM 624 N N . PRO A 1 82 ? 5.758 37 20.062 1 98 82 PRO A N 1
ATOM 625 C CA . PRO A 1 82 ? 7.148 36.75 20.438 1 98 82 PRO A CA 1
ATOM 626 C C . PRO A 1 82 ? 7.277 35.531 21.375 1 98 82 PRO A C 1
ATOM 628 O O . PRO A 1 82 ? 8.391 35.188 21.781 1 98 82 PRO A O 1
ATOM 631 N N . LYS A 1 83 ? 6.199 34.938 21.766 1 98.31 83 LYS A N 1
ATOM 632 C CA . LYS A 1 83 ? 6.223 33.844 22.734 1 98.31 83 LYS A CA 1
ATOM 633 C C . LYS A 1 83 ? 6.98 32.625 22.188 1 98.31 83 LYS A C 1
ATOM 635 O O . LYS A 1 83 ? 6.996 32.406 20.969 1 98.31 83 LYS A O 1
ATOM 640 N N . PRO A 1 84 ? 7.562 31.875 23.078 1 98.62 84 PRO A N 1
ATOM 641 C CA . PRO A 1 84 ? 8.336 30.719 22.609 1 98.62 84 PRO A CA 1
ATOM 642 C C . PRO A 1 84 ? 7.457 29.609 22.047 1 98.62 84 PRO A C 1
ATOM 644 O O . PRO A 1 84 ? 6.359 29.375 22.562 1 98.62 84 PRO A O 1
ATOM 647 N N . ILE A 1 85 ? 7.969 28.922 21.094 1 98.81 85 ILE A N 1
ATOM 648 C CA . ILE A 1 85 ? 7.344 27.703 20.609 1 98.81 85 ILE A CA 1
ATOM 649 C C . ILE A 1 85 ? 7.691 26.547 21.547 1 98.81 85 ILE A C 1
ATOM 651 O O . ILE A 1 85 ? 8.867 26.219 21.734 1 98.81 85 ILE A O 1
ATOM 655 N N . LYS A 1 86 ? 6.684 25.938 22.062 1 98.5 86 LYS A N 1
ATOM 656 C CA . LYS A 1 86 ? 6.918 24.938 23.109 1 98.5 86 LYS A CA 1
ATOM 657 C C . LYS A 1 86 ? 6.801 23.531 22.531 1 98.5 86 LYS A C 1
ATOM 659 O O . LYS A 1 86 ? 7.531 22.625 22.938 1 98.5 86 LYS A O 1
ATOM 664 N N . TYR A 1 87 ? 5.84 23.344 21.578 1 98.25 87 TYR A N 1
ATOM 665 C CA . TYR A 1 87 ? 5.586 22 21.062 1 98.25 87 TYR A CA 1
ATOM 666 C C . TYR A 1 87 ? 5.426 22.031 19.547 1 98.25 87 TYR A C 1
ATOM 668 O O . TYR A 1 87 ? 4.836 22.953 19 1 98.25 87 TYR A O 1
ATOM 676 N N . LEU A 1 88 ? 5.926 21.031 18.938 1 98.81 88 LEU A N 1
ATOM 677 C CA . LEU A 1 88 ? 5.621 20.656 17.562 1 98.81 88 LEU A CA 1
ATOM 678 C C . LEU A 1 88 ? 4.969 19.281 17.5 1 98.81 88 LEU A C 1
ATOM 680 O O . LEU A 1 88 ? 5.535 18.297 17.984 1 98.81 88 LEU A O 1
ATOM 684 N N . LEU A 1 89 ? 3.809 19.234 16.938 1 98.69 89 LEU A N 1
ATOM 685 C CA . LEU A 1 89 ? 3.082 17.969 16.781 1 98.69 89 LEU A CA 1
ATOM 686 C C . LEU A 1 89 ? 3.172 17.484 15.336 1 98.69 89 LEU A C 1
ATOM 688 O O . LEU A 1 89 ? 2.947 18.25 14.398 1 98.69 89 LEU A O 1
ATOM 692 N N . ILE A 1 90 ? 3.49 16.203 15.172 1 98.44 90 ILE A N 1
ATOM 693 C CA . ILE A 1 90 ? 3.578 15.562 13.867 1 98.44 90 ILE A CA 1
ATOM 694 C C . ILE A 1 90 ? 2.412 14.594 13.688 1 98.44 90 ILE A C 1
ATOM 696 O O . ILE A 1 90 ? 2.131 13.781 14.57 1 98.44 90 ILE A O 1
ATOM 700 N N . SER A 1 91 ? 1.851 14.656 12.578 1 98.31 91 SER A N 1
ATOM 701 C CA . SER A 1 91 ? 0.617 13.914 12.352 1 98.31 91 SER A CA 1
ATOM 702 C C . SER A 1 91 ? 0.9 12.43 12.109 1 98.31 91 SER A C 1
ATOM 704 O O . SER A 1 91 ? 0.197 11.57 12.633 1 98.31 91 SER A O 1
ATOM 706 N N . HIS A 1 92 ? 1.886 12.156 11.172 1 96.44 92 HIS A N 1
ATOM 707 C CA . HIS A 1 92 ? 2.174 10.766 10.828 1 96.44 92 HIS A CA 1
ATOM 708 C C . HIS A 1 92 ? 3.564 10.625 10.219 1 96.44 92 HIS A C 1
ATOM 710 O O . HIS A 1 92 ? 4.324 11.594 10.172 1 96.44 92 HIS A O 1
ATOM 716 N N . ASN A 1 93 ? 3.85 9.445 9.75 1 94.19 93 ASN A N 1
ATOM 717 C CA . ASN A 1 93 ? 5.23 9.055 9.477 1 94.19 93 ASN A CA 1
ATOM 718 C C . ASN A 1 93 ? 5.711 9.602 8.133 1 94.19 93 ASN A C 1
ATOM 720 O O . ASN A 1 93 ? 6.914 9.68 7.883 1 94.19 93 ASN A O 1
ATOM 724 N N . HIS A 1 94 ? 4.852 9.914 7.203 1 95.38 94 HIS A N 1
ATOM 725 C CA . HIS A 1 94 ? 5.312 10.281 5.867 1 95.38 94 HIS A CA 1
ATOM 726 C C . HIS A 1 94 ? 6.402 11.352 5.938 1 95.38 94 HIS A C 1
ATOM 728 O O . HIS A 1 94 ? 6.254 12.344 6.648 1 95.38 94 HIS A O 1
ATOM 734 N N . TRP A 1 95 ? 7.418 11.156 5.113 1 95.69 95 TRP A N 1
ATOM 735 C CA . TRP A 1 95 ? 8.555 12.07 5.137 1 95.69 95 TRP A CA 1
ATOM 736 C C . TRP A 1 95 ? 8.125 13.492 4.777 1 95.69 95 TRP A C 1
ATOM 738 O O . TRP A 1 95 ? 8.633 14.461 5.344 1 95.69 95 TRP A O 1
ATOM 748 N N . ASP A 1 96 ? 7.176 13.625 3.936 1 93.56 96 ASP A N 1
ATOM 749 C CA . ASP A 1 96 ? 6.77 14.953 3.486 1 93.56 96 ASP A CA 1
ATOM 750 C C . ASP A 1 96 ? 5.957 15.672 4.562 1 93.56 96 ASP A C 1
ATOM 752 O O . ASP A 1 96 ? 5.613 16.844 4.41 1 93.56 96 ASP A O 1
ATOM 756 N N . HIS A 1 97 ? 5.676 15.023 5.617 1 97.19 97 HIS A N 1
ATOM 757 C CA . HIS A 1 97 ? 5.012 15.633 6.766 1 97.19 97 HIS A CA 1
ATOM 758 C C . HIS A 1 97 ? 5.938 15.688 7.977 1 97.19 97 HIS A C 1
ATOM 760 O O . HIS A 1 97 ? 5.789 16.562 8.836 1 97.19 97 HIS A O 1
ATOM 766 N N . ALA A 1 98 ? 6.871 14.773 8.039 1 97.19 98 ALA A N 1
ATOM 767 C CA . ALA A 1 98 ? 7.617 14.539 9.273 1 97.19 98 ALA A CA 1
ATOM 768 C C . ALA A 1 98 ? 8.969 15.242 9.234 1 97.19 98 ALA A C 1
ATOM 770 O O . ALA A 1 98 ? 9.648 15.352 10.266 1 97.19 98 ALA A O 1
ATOM 771 N N . ARG A 1 99 ? 9.414 15.711 8.125 1 97.56 99 ARG A N 1
ATOM 772 C CA . ARG A 1 99 ? 10.68 16.422 7.996 1 97.56 99 ARG A CA 1
ATOM 773 C C . ARG A 1 99 ? 10.586 17.828 8.602 1 97.56 99 ARG A C 1
ATOM 775 O O . ARG A 1 99 ? 9.492 18.312 8.883 1 97.56 99 ARG A O 1
ATOM 782 N N . GLY A 1 100 ? 11.758 18.453 8.922 1 98.19 100 GLY A N 1
ATOM 783 C CA . GLY A 1 100 ? 11.82 19.844 9.344 1 98.19 100 GLY A CA 1
ATOM 784 C C . GLY A 1 100 ? 11.734 20.016 10.844 1 98.19 100 GLY A C 1
ATOM 785 O O . GLY A 1 100 ? 11.812 21.141 11.352 1 98.19 100 GLY A O 1
ATOM 786 N N . GLY A 1 101 ? 11.594 18.906 11.578 1 98.12 101 GLY A N 1
ATOM 787 C CA . GLY A 1 101 ? 11.445 18.969 13.023 1 98.12 101 GLY A CA 1
ATOM 788 C C . GLY A 1 101 ? 12.641 19.594 13.719 1 98.12 101 GLY A C 1
ATOM 789 O O . GLY A 1 101 ? 12.492 20.219 14.773 1 98.12 101 GLY A O 1
ATOM 790 N N . LYS A 1 102 ? 13.797 19.5 13.156 1 97.88 102 LYS A N 1
ATOM 791 C CA . LYS A 1 102 ? 15.023 20.016 13.758 1 97.88 102 LYS A CA 1
ATOM 792 C C . LYS A 1 102 ? 14.969 21.531 13.898 1 97.88 102 LYS A C 1
ATOM 794 O O . LYS A 1 102 ? 15.508 22.094 14.859 1 97.88 102 LYS A O 1
ATOM 799 N N . VAL A 1 103 ? 14.398 22.156 12.945 1 98.56 103 VAL A N 1
ATOM 800 C CA . VAL A 1 103 ? 14.281 23.609 12.961 1 98.56 103 VAL A CA 1
ATOM 801 C C . VAL A 1 103 ? 13.562 24.047 14.234 1 98.56 103 VAL A C 1
ATOM 803 O O . VAL A 1 103 ? 13.953 25.031 14.875 1 98.56 103 VAL A O 1
ATOM 806 N N . PHE A 1 104 ? 12.539 23.312 14.633 1 98.62 104 PHE A N 1
ATOM 807 C CA . PHE A 1 104 ? 11.766 23.625 15.828 1 98.62 104 PHE A CA 1
ATOM 808 C C . PHE A 1 104 ? 12.516 23.219 17.094 1 98.62 104 PHE A C 1
ATOM 810 O O . PHE A 1 104 ? 12.484 23.922 18.094 1 98.62 104 PHE A O 1
ATOM 817 N N . SER A 1 105 ? 13.086 22.078 16.953 1 97.88 105 SER A N 1
ATOM 818 C CA . SER A 1 105 ? 13.898 21.625 18.078 1 97.88 105 SER A CA 1
ATOM 819 C C . SER A 1 105 ? 14.992 22.641 18.406 1 97.88 105 SER A C 1
ATOM 821 O O . SER A 1 105 ? 15.242 22.922 19.578 1 97.88 105 SER A O 1
ATOM 823 N N . ASP A 1 106 ? 15.625 23.141 17.438 1 97.81 106 ASP A N 1
ATOM 824 C CA . ASP A 1 106 ? 16.688 24.125 17.625 1 97.81 106 ASP A CA 1
ATOM 825 C C . ASP A 1 106 ? 16.156 25.391 18.297 1 97.81 106 ASP A C 1
ATOM 827 O O . ASP A 1 106 ? 16.906 26.125 18.938 1 97.81 106 ASP A O 1
ATOM 831 N N . GLU A 1 107 ? 14.859 25.641 18.188 1 97.12 107 GLU A N 1
ATOM 832 C CA . GLU A 1 107 ? 14.219 26.781 18.828 1 97.12 107 GLU A CA 1
ATOM 833 C C . GLU A 1 107 ? 13.797 26.438 20.25 1 97.12 107 GLU A C 1
ATOM 835 O O . GLU A 1 107 ? 13.273 27.297 20.969 1 97.12 107 GLU A O 1
ATOM 840 N N . GLY A 1 108 ? 13.969 25.203 20.625 1 97.38 108 GLY A N 1
ATOM 841 C CA . GLY A 1 108 ? 13.664 24.797 21.984 1 97.38 108 GLY A CA 1
ATOM 842 C C . GLY A 1 108 ? 12.359 24.047 22.109 1 97.38 108 GLY A C 1
ATOM 843 O O . GLY A 1 108 ? 11.953 23.656 23.203 1 97.38 108 GLY A O 1
ATOM 844 N N . ALA A 1 109 ? 11.711 23.766 21.016 1 98.25 109 ALA A N 1
ATOM 845 C CA . ALA A 1 109 ? 10.422 23.078 21.047 1 98.25 109 ALA A CA 1
ATOM 846 C C . ALA A 1 109 ? 10.609 21.578 21.266 1 98.25 109 ALA A C 1
ATOM 848 O O . ALA A 1 109 ? 11.602 21 20.797 1 98.25 109 ALA A O 1
ATOM 849 N N . THR A 1 110 ? 9.68 20.953 21.938 1 97.5 110 THR A N 1
ATOM 850 C CA . THR A 1 110 ? 9.586 19.5 22.016 1 97.5 110 THR A CA 1
ATOM 851 C C . THR A 1 110 ? 8.773 18.953 20.859 1 97.5 110 THR A C 1
ATOM 853 O O . THR A 1 110 ? 7.613 19.328 20.672 1 97.5 110 THR A O 1
ATOM 856 N N . VAL A 1 111 ? 9.336 18.062 20.125 1 98 111 VAL A N 1
ATOM 857 C CA . VAL A 1 111 ? 8.664 17.438 19 1 98 111 VAL A CA 1
ATOM 858 C C . VAL A 1 111 ? 7.961 16.156 19.453 1 98 111 VAL A C 1
ATOM 860 O O . VAL A 1 111 ? 8.57 15.297 20.078 1 98 111 VAL A O 1
ATOM 863 N N . ILE A 1 112 ? 6.68 16.016 19.094 1 97.44 112 ILE A N 1
ATOM 864 C CA . ILE A 1 112 ? 5.855 14.938 19.609 1 97.44 112 ILE A CA 1
ATOM 865 C C . ILE A 1 112 ? 5.137 14.242 18.438 1 97.44 112 ILE A C 1
ATOM 867 O O . ILE A 1 112 ? 4.625 14.906 17.547 1 97.44 112 ILE A O 1
ATOM 871 N N . ALA A 1 113 ? 5.082 12.906 18.438 1 96.88 113 ALA A N 1
ATOM 872 C CA . ALA A 1 113 ? 4.309 12.102 17.5 1 96.88 113 ALA A CA 1
ATOM 873 C C . ALA A 1 113 ? 3.828 10.805 18.141 1 96.88 113 ALA A C 1
ATOM 875 O O . ALA A 1 113 ? 4.285 10.438 19.234 1 96.88 113 ALA A O 1
ATOM 876 N N . HIS A 1 114 ? 2.877 10.227 17.531 1 94.56 114 HIS A N 1
ATOM 877 C CA . HIS A 1 114 ? 2.445 8.914 18 1 94.56 114 HIS A CA 1
ATOM 878 C C . HIS A 1 114 ? 3.572 7.891 17.891 1 94.56 114 HIS A C 1
ATOM 880 O O . HIS A 1 114 ? 4.328 7.898 16.906 1 94.56 114 HIS A O 1
ATOM 886 N N . GLN A 1 115 ? 3.602 6.973 18.75 1 92.25 115 GLN A N 1
ATOM 887 C CA . GLN A 1 115 ? 4.68 5.992 18.828 1 92.25 115 GLN A CA 1
ATOM 888 C C . GLN A 1 115 ? 4.797 5.199 17.531 1 92.25 115 GLN A C 1
ATOM 890 O O . GLN A 1 115 ? 5.902 4.891 17.078 1 92.25 115 GLN A O 1
ATOM 895 N N . GLU A 1 116 ? 3.721 4.848 16.938 1 90.75 116 GLU A N 1
ATOM 896 C CA . GLU A 1 116 ? 3.744 4.066 15.703 1 90.75 116 GLU A CA 1
ATOM 897 C C . GLU A 1 116 ? 4.492 4.805 14.594 1 90.75 116 GLU A C 1
ATOM 899 O O . GLU A 1 116 ? 5.242 4.195 13.828 1 90.75 116 GLU A O 1
ATOM 904 N N . ALA A 1 117 ? 4.254 6.082 14.5 1 93.38 117 ALA A N 1
ATOM 905 C CA . ALA A 1 117 ? 4.969 6.883 13.508 1 93.38 117 ALA A CA 1
ATOM 906 C C . ALA A 1 117 ? 6.469 6.879 13.773 1 93.38 117 ALA A C 1
ATOM 908 O O . ALA A 1 117 ? 7.27 6.699 12.852 1 93.38 117 ALA A O 1
ATOM 909 N N . VAL A 1 118 ? 6.82 6.984 14.984 1 92.81 118 VAL A N 1
ATOM 910 C CA . VAL A 1 118 ? 8.227 7.09 15.367 1 92.81 118 VAL A CA 1
ATOM 911 C C . VAL A 1 118 ? 8.93 5.762 15.102 1 92.81 118 VAL A C 1
ATOM 913 O O . VAL A 1 118 ? 10.07 5.738 14.641 1 92.81 118 VAL A O 1
ATOM 916 N N . ASP A 1 119 ? 8.258 4.684 15.422 1 88.88 119 ASP A N 1
ATOM 917 C CA . ASP A 1 119 ? 8.836 3.375 15.133 1 88.88 119 ASP A CA 1
ATOM 918 C C . ASP A 1 119 ? 9.219 3.252 13.656 1 88.88 119 ASP A C 1
ATOM 920 O O . ASP A 1 119 ? 10.289 2.732 13.328 1 88.88 119 ASP A O 1
ATOM 924 N N . TRP A 1 120 ? 8.344 3.697 12.812 1 90.62 120 TRP A N 1
ATOM 925 C CA . TRP A 1 120 ? 8.633 3.658 11.383 1 90.62 120 TRP A CA 1
ATOM 926 C C . TRP A 1 120 ? 9.789 4.59 11.031 1 90.62 120 TRP A C 1
ATOM 928 O O . TRP A 1 120 ? 10.688 4.219 10.266 1 90.62 120 TRP A O 1
ATOM 938 N N . MET A 1 121 ? 9.789 5.785 11.578 1 93.06 121 MET A N 1
ATOM 939 C CA . MET A 1 121 ? 10.805 6.793 11.281 1 93.06 121 MET A CA 1
ATOM 940 C C . MET A 1 121 ? 12.195 6.297 11.672 1 93.06 121 MET A C 1
ATOM 942 O O . MET A 1 121 ? 13.172 6.57 10.984 1 93.06 121 MET A O 1
ATOM 946 N N . GLU A 1 122 ? 12.234 5.605 12.727 1 91.06 122 GLU A N 1
ATOM 947 C CA . GLU A 1 122 ? 13.508 5.066 13.203 1 91.06 122 GLU A CA 1
ATOM 948 C C . GLU A 1 122 ? 14.109 4.098 12.188 1 91.06 122 GLU A C 1
ATOM 950 O O . GLU A 1 122 ? 15.328 4.047 12.023 1 91.06 122 GLU A O 1
ATOM 955 N N . GLU A 1 123 ? 13.242 3.395 11.547 1 87.38 123 GLU A N 1
ATOM 956 C CA . GLU A 1 123 ? 13.695 2.379 10.602 1 87.38 123 GLU A CA 1
ATOM 957 C C . GLU A 1 123 ? 13.922 2.977 9.219 1 87.38 123 GLU A C 1
ATOM 959 O O . GLU A 1 123 ? 14.57 2.357 8.367 1 87.38 123 GLU A O 1
ATOM 964 N N . HIS A 1 124 ? 13.414 4.18 9.055 1 90.44 124 HIS A N 1
ATOM 965 C CA . HIS A 1 124 ? 13.5 4.801 7.738 1 90.44 124 HIS A CA 1
ATOM 966 C C . HIS A 1 124 ? 14.023 6.23 7.836 1 90.44 124 HIS A C 1
ATOM 968 O O . HIS A 1 124 ? 13.281 7.188 7.574 1 90.44 124 HIS A O 1
ATOM 974 N N . PRO A 1 125 ? 15.266 6.336 8.078 1 90.94 125 PRO A N 1
ATOM 975 C CA . PRO A 1 125 ? 15.836 7.684 8.141 1 90.94 125 PRO A CA 1
ATOM 976 C C . PRO A 1 125 ? 15.789 8.406 6.793 1 90.94 125 PRO A C 1
ATOM 978 O O . PRO A 1 125 ? 15.703 7.758 5.746 1 90.94 125 PRO A O 1
ATOM 981 N N . SER A 1 126 ? 15.719 9.633 6.805 1 89.88 126 SER A N 1
ATOM 982 C CA . SER A 1 126 ? 15.75 10.508 5.633 1 89.88 126 SER A CA 1
ATOM 983 C C . SER A 1 126 ? 16.422 11.836 5.953 1 89.88 126 SER A C 1
ATOM 985 O O . SER A 1 126 ? 16.531 12.219 7.117 1 89.88 126 SER A O 1
ATOM 987 N N . ASP A 1 127 ? 16.75 12.375 4.809 1 90.25 127 ASP A N 1
ATOM 988 C CA . ASP A 1 127 ? 17.312 13.711 4.996 1 90.25 127 ASP A CA 1
ATOM 989 C C . ASP A 1 127 ? 16.281 14.664 5.594 1 90.25 127 ASP A C 1
ATOM 991 O O . ASP A 1 127 ? 15.094 14.578 5.27 1 90.25 127 ASP A O 1
ATOM 995 N N . ASP A 1 128 ? 16.641 15.438 6.523 1 95 128 ASP A N 1
ATOM 996 C CA . ASP A 1 128 ? 15.82 16.5 7.098 1 95 128 ASP A CA 1
ATOM 997 C C . ASP A 1 128 ? 14.82 15.945 8.109 1 95 128 ASP A C 1
ATOM 999 O O . ASP A 1 128 ? 13.945 16.672 8.594 1 95 128 ASP A O 1
ATOM 1003 N N . LEU A 1 129 ? 14.859 14.578 8.203 1 96.38 129 LEU A N 1
ATOM 1004 C CA . LEU A 1 129 ? 14 13.977 9.219 1 96.38 129 LEU A CA 1
ATOM 1005 C C . LEU A 1 129 ? 14.578 14.18 10.617 1 96.38 129 LEU A C 1
ATOM 1007 O O . LEU A 1 129 ? 15.789 14.047 10.812 1 96.38 129 LEU A O 1
ATOM 1011 N N . TYR A 1 130 ? 13.781 14.516 11.5 1 95.94 130 TYR A N 1
ATOM 1012 C CA . TYR A 1 130 ? 14.109 14.609 12.922 1 95.94 130 TYR A CA 1
ATOM 1013 C C . TYR A 1 130 ? 13.234 13.672 13.75 1 95.94 130 TYR A C 1
ATOM 1015 O O . TYR A 1 130 ? 12.008 13.727 13.664 1 95.94 130 TYR A O 1
ATOM 1023 N N . LEU A 1 131 ? 13.922 12.836 14.516 1 95.88 131 LEU A N 1
ATOM 1024 C CA . LEU A 1 131 ? 13.141 11.93 15.352 1 95.88 131 LEU A CA 1
ATOM 1025 C C . LEU A 1 131 ? 12.477 12.68 16.5 1 95.88 131 LEU A C 1
ATOM 1027 O O . LEU A 1 131 ? 13.133 13.414 17.234 1 95.88 131 LEU A O 1
ATOM 1031 N N . PRO A 1 132 ? 11.156 12.492 16.656 1 96.38 132 PRO A N 1
ATOM 1032 C CA . PRO A 1 132 ? 10.438 13.188 17.734 1 96.38 132 PRO A CA 1
ATOM 1033 C C . PRO A 1 132 ? 11.047 12.93 19.109 1 96.38 132 PRO A C 1
ATOM 1035 O O . PRO A 1 132 ? 11.516 11.82 19.375 1 96.38 132 PRO A O 1
ATOM 1038 N N . ASP A 1 133 ? 11 13.922 19.906 1 94.5 133 ASP A N 1
ATOM 1039 C CA . ASP A 1 133 ? 11.586 13.883 21.25 1 94.5 133 ASP A CA 1
ATOM 1040 C C . ASP A 1 133 ? 10.734 13.039 22.188 1 94.5 133 ASP A C 1
ATOM 1042 O O . ASP A 1 133 ? 11.258 12.406 23.109 1 94.5 133 ASP A O 1
ATOM 1046 N N . ARG A 1 134 ? 9.477 13.148 22.016 1 93.94 134 ARG A N 1
ATOM 1047 C CA . ARG A 1 134 ? 8.5 12.438 22.828 1 93.94 134 ARG A CA 1
ATOM 1048 C C . ARG A 1 134 ? 7.465 11.734 21.969 1 93.94 134 ARG A C 1
ATOM 1050 O O . ARG A 1 134 ? 7.234 12.133 20.828 1 93.94 134 ARG A O 1
ATOM 1057 N N . THR A 1 135 ? 6.918 10.68 22.547 1 94.12 135 THR A N 1
ATOM 1058 C CA . THR A 1 135 ? 5.871 9.922 21.859 1 94.12 135 THR A CA 1
ATOM 1059 C C . THR A 1 135 ? 4.672 9.719 22.781 1 94.12 135 THR A C 1
ATOM 1061 O O . THR A 1 135 ? 4.75 9.992 23.984 1 94.12 135 THR A O 1
ATOM 1064 N N . TRP A 1 136 ? 3.588 9.367 22.172 1 92.44 136 TRP A N 1
ATOM 1065 C CA . TRP A 1 136 ? 2.404 8.953 22.922 1 92.44 136 TRP A CA 1
ATOM 1066 C C . TRP A 1 136 ? 1.78 7.707 22.297 1 92.44 136 TRP A C 1
ATOM 1068 O O . TRP A 1 136 ? 2.061 7.371 21.141 1 92.44 136 TRP A O 1
ATOM 1078 N N . ARG A 1 137 ? 1.066 6.961 23.109 1 91.31 137 ARG A N 1
ATOM 1079 C CA . ARG A 1 137 ? 0.338 5.766 22.688 1 91.31 137 ARG A CA 1
ATOM 1080 C C . ARG A 1 137 ? -1.128 5.848 23.094 1 91.31 137 ARG A C 1
ATOM 1082 O O . ARG A 1 137 ? -1.507 6.703 23.906 1 91.31 137 ARG A O 1
ATOM 1089 N N . GLY A 1 138 ? -1.921 4.973 22.531 1 89.75 138 GLY A N 1
ATOM 1090 C CA . GLY A 1 138 ? -3.35 4.938 22.812 1 89.75 138 GLY A CA 1
ATOM 1091 C C . GLY A 1 138 ? -4.184 5.562 21.703 1 89.75 138 GLY A C 1
ATOM 1092 O O . GLY A 1 138 ? -3.643 6.02 20.688 1 89.75 138 GLY A O 1
ATOM 1093 N N . ARG A 1 139 ? -5.465 5.551 21.969 1 92 139 ARG A N 1
ATOM 1094 C CA . ARG A 1 139 ? -6.398 6.047 20.953 1 92 139 ARG A CA 1
ATOM 1095 C C . ARG A 1 139 ? -6.566 7.559 21.062 1 92 139 ARG A C 1
ATOM 1097 O O . ARG A 1 139 ? -6.875 8.227 20.078 1 92 139 ARG A O 1
ATOM 1104 N N . LYS A 1 140 ? -6.348 8.023 22.266 1 92.94 140 LYS A N 1
ATOM 1105 C CA . LYS A 1 140 ? -6.562 9.445 22.5 1 92.94 140 LYS A CA 1
ATOM 1106 C C . LYS A 1 140 ? -5.637 9.961 23.609 1 92.94 140 LYS A C 1
ATOM 1108 O O . LYS A 1 140 ? -5.348 9.25 24.562 1 92.94 140 LYS A O 1
ATOM 1113 N N . GLN A 1 141 ? -5.195 11.156 23.391 1 92.94 141 GLN A N 1
ATOM 1114 C CA . GLN A 1 141 ? -4.418 11.914 24.375 1 92.94 141 GLN A CA 1
ATOM 1115 C C . GLN A 1 141 ? -4.746 13.406 24.297 1 92.94 141 GLN A C 1
ATOM 1117 O O . GLN A 1 141 ? -5.312 13.875 23.312 1 92.94 141 GLN A O 1
ATOM 1122 N N . THR A 1 142 ? -4.52 14.07 25.406 1 94.75 142 THR A N 1
ATOM 1123 C CA . THR A 1 142 ? -4.723 15.508 25.406 1 94.75 142 THR A CA 1
ATOM 1124 C C . THR A 1 142 ? -3.439 16.234 25.797 1 94.75 142 THR A C 1
ATOM 1126 O O . THR A 1 142 ? -2.793 15.883 26.781 1 94.75 142 THR A O 1
ATOM 1129 N N . LEU A 1 143 ? -3.041 17.188 25.016 1 95.75 143 LEU A N 1
ATOM 1130 C CA . LEU A 1 143 ? -1.929 18.078 25.312 1 95.75 143 LEU A CA 1
ATOM 1131 C C . LEU A 1 143 ? -2.436 19.438 25.781 1 95.75 143 LEU A C 1
ATOM 1133 O O . LEU A 1 143 ? -3.277 20.047 25.125 1 95.75 143 LEU A O 1
ATOM 1137 N N . CYS A 1 144 ? -1.923 19.844 26.922 1 94.19 144 CYS A N 1
ATOM 1138 C CA . CYS A 1 144 ? -2.314 21.141 27.484 1 94.19 144 CYS A CA 1
ATOM 1139 C C . CYS A 1 144 ? -1.132 22.094 27.516 1 94.19 144 CYS A C 1
ATOM 1141 O O . CYS A 1 144 ? -0.007 21.703 27.812 1 94.19 144 CYS A O 1
ATOM 1143 N N . LEU A 1 145 ? -1.368 23.312 27.156 1 95.44 145 LEU A N 1
ATOM 1144 C CA . LEU A 1 145 ? -0.429 24.422 27.281 1 95.44 145 LEU A CA 1
ATOM 1145 C C . LEU A 1 145 ? -1.163 25.734 27.578 1 95.44 145 LEU A C 1
ATOM 1147 O O . LEU A 1 145 ? -1.931 26.219 26.734 1 95.44 145 LEU A O 1
ATOM 1151 N N . GLY A 1 146 ? -0.908 26.281 28.75 1 95.81 146 GLY A N 1
ATOM 1152 C CA . GLY A 1 146 ? -1.741 27.391 29.156 1 95.81 146 GLY A CA 1
ATOM 1153 C C . GLY A 1 146 ? -3.217 27.047 29.234 1 95.81 146 GLY A C 1
ATOM 1154 O O . GLY A 1 146 ? -3.6 26.062 29.875 1 95.81 146 GLY A O 1
ATOM 1155 N N . GLU A 1 147 ? -3.984 27.812 28.562 1 94.19 147 GLU A N 1
ATOM 1156 C CA . GLU A 1 147 ? -5.43 27.594 28.578 1 94.19 147 GLU A CA 1
ATOM 1157 C C . GLU A 1 147 ? -5.875 26.703 27.438 1 94.19 147 GLU A C 1
ATOM 1159 O O . GLU A 1 147 ? -7.051 26.344 27.328 1 94.19 147 GLU A O 1
ATOM 1164 N N . ALA A 1 148 ? -4.984 26.359 26.562 1 93.12 148 ALA A N 1
ATOM 1165 C CA . ALA A 1 148 ? -5.32 25.594 25.375 1 93.12 148 ALA A CA 1
ATOM 1166 C C . ALA A 1 148 ? -5.289 24.094 25.672 1 93.12 148 ALA A C 1
ATOM 1168 O O . ALA A 1 148 ? -4.426 23.609 26.406 1 93.12 148 ALA A O 1
ATOM 1169 N N . ARG A 1 149 ? -6.27 23.453 25.047 1 95.75 149 ARG A N 1
ATOM 1170 C CA . ARG A 1 149 ? -6.297 21.984 25.031 1 95.75 149 ARG A CA 1
ATOM 1171 C C . ARG A 1 149 ? -6.328 21.469 23.594 1 95.75 149 ARG A C 1
ATOM 1173 O O . ARG A 1 149 ? -7.129 21.922 22.781 1 95.75 149 ARG A O 1
ATOM 1180 N N . VAL A 1 150 ? -5.449 20.5 23.328 1 97.56 150 VAL A N 1
ATOM 1181 C CA . VAL A 1 150 ? -5.434 19.844 22.031 1 97.56 150 VAL A CA 1
ATOM 1182 C C . VAL A 1 150 ? -5.613 18.344 22.203 1 97.56 150 VAL A C 1
ATOM 1184 O O . VAL A 1 150 ? -4.777 17.672 22.828 1 97.56 150 VAL A O 1
ATOM 1187 N N . ASP A 1 151 ? -6.695 17.844 21.656 1 97.5 151 ASP A N 1
ATOM 1188 C CA . ASP A 1 151 ? -6.906 16.406 21.641 1 97.5 151 ASP A CA 1
ATOM 1189 C C . ASP A 1 151 ? -6.176 15.75 20.469 1 97.5 151 ASP A C 1
ATOM 1191 O O . ASP A 1 151 ? -6.312 16.188 19.328 1 97.5 151 ASP A O 1
ATOM 1195 N N . LEU A 1 152 ? -5.379 14.766 20.828 1 97.31 152 LEU A N 1
ATOM 1196 C CA . LEU A 1 152 ? -4.711 13.914 19.859 1 97.31 152 LEU A CA 1
ATOM 1197 C C . LEU A 1 152 ? -5.496 12.625 19.641 1 97.31 152 LEU A C 1
ATOM 1199 O O . LEU A 1 152 ? -5.645 11.82 20.562 1 97.31 152 LEU A O 1
ATOM 1203 N N . ASN A 1 153 ? -6 12.422 18.453 1 96.75 153 ASN A N 1
ATOM 1204 C CA . ASN A 1 153 ? -6.812 11.258 18.125 1 96.75 153 ASN A CA 1
ATOM 1205 C C . ASN A 1 153 ? -6.094 10.328 17.156 1 96.75 153 ASN A C 1
ATOM 1207 O O . ASN A 1 153 ? -5.902 10.68 15.984 1 96.75 153 ASN A O 1
ATOM 1211 N N . TYR A 1 154 ? -5.805 9.188 17.609 1 95.81 154 TYR A N 1
ATOM 1212 C CA . TYR A 1 154 ? -5.094 8.203 16.812 1 95.81 154 TYR A CA 1
ATOM 1213 C C . TYR A 1 154 ? -6.066 7.398 15.953 1 95.81 154 TYR A C 1
ATOM 1215 O O . TYR A 1 154 ? -7.055 6.863 16.469 1 95.81 154 TYR A O 1
ATOM 1223 N N . TYR A 1 155 ? -5.66 7.43 14.664 1 92 155 TYR A N 1
ATOM 1224 C CA . TYR A 1 155 ? -6.418 6.578 13.758 1 92 155 TYR A CA 1
ATOM 1225 C C . TYR A 1 155 ? -5.5 5.598 13.031 1 92 155 TYR A C 1
ATOM 1227 O O . TYR A 1 155 ? -4.531 6.008 12.383 1 92 155 TYR A O 1
ATOM 1235 N N . GLY A 1 156 ? -5.438 4.48 13.258 1 79.62 156 GLY A N 1
ATOM 1236 C CA . GLY A 1 156 ? -4.715 3.281 12.859 1 79.62 156 GLY A CA 1
ATOM 1237 C C . GLY A 1 156 ? -4.348 3.27 11.391 1 79.62 156 GLY A C 1
ATOM 1238 O O . GLY A 1 156 ? -3.775 4.234 10.883 1 79.62 156 GLY A O 1
ATOM 1239 N N . ILE A 1 157 ? -4.73 2.232 10.672 1 79 157 ILE A N 1
ATOM 1240 C CA . ILE A 1 157 ? -4.207 1.853 9.367 1 79 157 ILE A CA 1
ATOM 1241 C C . ILE A 1 157 ? -5.09 2.441 8.266 1 79 157 ILE A C 1
ATOM 1243 O O . ILE A 1 157 ? -6.094 1.841 7.879 1 79 157 ILE A O 1
ATOM 1247 N N . ASN A 1 158 ? -4.879 3.652 7.852 1 84.75 158 ASN A N 1
ATOM 1248 C CA . ASN A 1 158 ? -5.648 4.32 6.805 1 84.75 158 ASN A CA 1
ATOM 1249 C C . ASN A 1 158 ? -4.738 5.059 5.828 1 84.75 158 ASN A C 1
ATOM 1251 O O . ASN A 1 158 ? -4.895 4.934 4.613 1 84.75 158 ASN A O 1
ATOM 1255 N N . HIS A 1 159 ? -3.838 5.66 6.359 1 89.81 159 HIS A N 1
ATOM 1256 C CA . HIS A 1 159 ? -2.883 6.469 5.609 1 89.81 159 HIS A CA 1
ATOM 1257 C C . HIS A 1 159 ? -1.579 6.641 6.383 1 89.81 159 HIS A C 1
ATOM 1259 O O . HIS A 1 159 ? -1.435 7.586 7.164 1 89.81 159 HIS A O 1
ATOM 1265 N N . GLY A 1 160 ? -0.701 5.75 6.098 1 89.25 160 GLY A N 1
ATOM 1266 C CA . GLY A 1 160 ? 0.561 5.773 6.82 1 89.25 160 GLY A CA 1
ATOM 1267 C C . GLY A 1 160 ? 0.46 5.184 8.219 1 89.25 160 GLY A C 1
ATOM 1268 O O . GLY A 1 160 ? -0.435 4.379 8.492 1 89.25 160 GLY A O 1
ATOM 1269 N N . TYR A 1 161 ? 1.506 5.539 9.055 1 90.5 161 TYR A N 1
ATOM 1270 C CA . TYR A 1 161 ? 1.609 5.047 10.43 1 90.5 161 TYR A CA 1
ATOM 1271 C C . TYR A 1 161 ? 1.474 6.188 11.43 1 90.5 161 TYR A C 1
ATOM 1273 O O . TYR A 1 161 ? 2.066 7.254 11.25 1 90.5 161 TYR A O 1
ATOM 1281 N N . GLY A 1 162 ? 0.645 5.898 12.414 1 93.12 162 GLY A N 1
ATOM 1282 C CA . GLY A 1 162 ? 0.541 6.855 13.508 1 93.12 162 GLY A CA 1
ATOM 1283 C C . GLY A 1 162 ? -0.358 8.031 13.188 1 93.12 162 GLY A C 1
ATOM 1284 O O . GLY A 1 162 ? -0.228 9.102 13.781 1 93.12 162 GLY A O 1
ATOM 1285 N N . MET A 1 163 ? -1.271 7.84 12.305 1 96.06 163 MET A N 1
ATOM 1286 C CA . MET A 1 163 ? -2.125 8.938 11.867 1 96.06 163 MET A CA 1
ATOM 1287 C C . MET A 1 163 ? -2.893 9.539 13.039 1 96.06 163 MET A C 1
ATOM 1289 O O . MET A 1 163 ? -3.633 8.828 13.727 1 96.06 163 MET A O 1
ATOM 1293 N N . THR A 1 164 ? -2.711 10.82 13.195 1 97.69 164 THR A N 1
ATOM 1294 C CA . THR A 1 164 ? -3.334 11.531 14.305 1 97.69 164 THR A CA 1
ATOM 1295 C C . THR A 1 164 ? -4.125 12.734 13.797 1 97.69 164 THR A C 1
ATOM 1297 O O . THR A 1 164 ? -3.619 13.531 13 1 97.69 164 THR A O 1
ATOM 1300 N N . VAL A 1 165 ? -5.332 12.836 14.18 1 98.56 165 VAL A N 1
ATOM 1301 C CA . VAL A 1 165 ? -6.145 14.031 13.984 1 98.56 165 VAL A CA 1
ATOM 1302 C C . VAL A 1 165 ? -6.117 14.883 15.25 1 98.56 165 VAL A C 1
ATOM 1304 O O . VAL A 1 165 ? -6.336 14.375 16.359 1 98.56 165 VAL A O 1
ATOM 1307 N N . PHE A 1 166 ? -5.879 16.156 15.109 1 98.81 166 PHE A N 1
ATOM 1308 C CA . PHE A 1 166 ? -5.781 17.078 16.234 1 98.81 166 PHE A CA 1
ATOM 1309 C C . PHE A 1 166 ? -7.031 17.938 16.344 1 98.81 166 PHE A C 1
ATOM 1311 O O . PHE A 1 166 ? -7.547 18.422 15.336 1 98.81 166 PHE A O 1
ATOM 1318 N N . VAL A 1 167 ? -7.52 18.094 17.562 1 98.75 167 VAL A N 1
ATOM 1319 C CA . VAL A 1 167 ? -8.641 19 17.797 1 98.75 167 VAL A CA 1
ATOM 1320 C C . VAL A 1 167 ? -8.281 20 18.891 1 98.75 167 VAL A C 1
ATOM 1322 O O . VAL A 1 167 ? -8.133 19.641 20.062 1 98.75 167 VAL A O 1
ATOM 1325 N N . TYR A 1 168 ? -8.195 21.266 18.5 1 98.69 168 TYR A N 1
ATOM 1326 C CA . TYR A 1 168 ? -7.961 22.359 19.422 1 98.69 168 TYR A CA 1
ATOM 1327 C C . TYR A 1 168 ? -9.273 22.844 20.047 1 98.69 168 TYR A C 1
ATOM 1329 O O . TYR A 1 168 ? -10.242 23.094 19.328 1 98.69 168 TYR A O 1
ATOM 1337 N N . LYS A 1 169 ? -9.211 23 21.312 1 97.12 169 LYS A N 1
ATOM 1338 C CA . LYS A 1 169 ? -10.32 23.531 22.094 1 97.12 169 LYS A CA 1
ATOM 1339 C C . LYS A 1 169 ? -9.914 24.797 22.844 1 97.12 169 LYS A C 1
ATOM 1341 O O . LYS A 1 169 ? -9.141 24.734 23.797 1 97.12 169 LYS A O 1
ATOM 1346 N N . PRO A 1 170 ? -10.438 25.906 22.375 1 95.62 170 PRO A N 1
ATOM 1347 C CA . PRO A 1 170 ? -10.102 27.141 23.078 1 95.62 170 PRO A CA 1
ATOM 1348 C C . PRO A 1 170 ? -10.727 27.234 24.453 1 95.62 170 PRO A C 1
ATOM 1350 O O . PRO A 1 170 ? -11.711 26.547 24.75 1 95.62 170 PRO A O 1
ATOM 1353 N N . PRO A 1 171 ? -10.062 28.031 25.266 1 91.31 171 PRO A N 1
ATOM 1354 C CA . PRO A 1 171 ? -10.656 28.219 26.594 1 91.31 171 PRO A CA 1
ATOM 1355 C C . PRO A 1 171 ? -12.055 28.828 26.531 1 91.31 171 PRO A C 1
ATOM 1357 O O . PRO A 1 171 ? -12.312 29.719 25.719 1 91.31 171 PRO A O 1
ATOM 1360 N N . ASN A 1 172 ? -12.906 28.375 27.359 1 88.56 172 ASN A N 1
ATOM 1361 C CA . ASN A 1 172 ? -14.273 28.875 27.5 1 88.56 172 ASN A CA 1
ATOM 1362 C C . ASN A 1 172 ? -15.039 28.797 26.172 1 88.56 172 ASN A C 1
ATOM 1364 O O . ASN A 1 172 ? -15.867 29.656 25.875 1 88.56 172 ASN A O 1
ATOM 1368 N N . GLY A 1 173 ? -14.609 27.984 25.359 1 88.19 173 GLY A N 1
ATOM 1369 C CA . GLY A 1 173 ? -15.281 27.844 24.078 1 88.19 173 GLY A CA 1
ATOM 1370 C C . GLY A 1 173 ? -16.359 26.781 24.094 1 88.19 173 GLY A C 1
ATOM 1371 O O . GLY A 1 173 ? -16.531 26.062 25.078 1 88.19 173 GLY A O 1
ATOM 1372 N N . SER A 1 174 ? -17.172 26.781 22.969 1 90.31 174 SER A N 1
ATOM 1373 C CA . SER A 1 174 ? -18.109 25.719 22.641 1 90.31 174 SER A CA 1
ATOM 1374 C C . SER A 1 174 ? -17.547 24.797 21.547 1 90.31 174 SER A C 1
ATOM 1376 O O . SER A 1 174 ? -16.531 25.109 20.938 1 90.31 174 SER A O 1
ATOM 1378 N N . PRO A 1 175 ? -18.156 23.688 21.359 1 88.12 175 PRO A N 1
ATOM 1379 C CA . PRO A 1 175 ? -17.703 22.797 20.297 1 88.12 175 PRO A CA 1
ATOM 1380 C C . PRO A 1 175 ? -17.625 23.484 18.938 1 88.12 175 PRO A C 1
ATOM 1382 O O . PRO A 1 175 ? -16.828 23.109 18.094 1 88.12 175 PRO A O 1
ATOM 1385 N N . LYS A 1 176 ? -18.375 24.453 18.734 1 91.88 176 LYS A N 1
ATOM 1386 C CA . LYS A 1 176 ? -18.391 25.188 17.484 1 91.88 176 LYS A CA 1
ATOM 1387 C C . LYS A 1 176 ? -17.125 26 17.297 1 91.88 176 LYS A C 1
ATOM 1389 O O . LYS A 1 176 ? -16.797 26.422 16.188 1 91.88 176 LYS A O 1
ATOM 1394 N N . ASP A 1 177 ? -16.422 26.234 18.406 1 94.75 177 ASP A N 1
ATOM 1395 C CA . ASP A 1 177 ? -15.203 27.047 18.375 1 94.75 177 ASP A CA 1
ATOM 1396 C C . ASP A 1 177 ? -13.969 26.172 18.156 1 94.75 177 ASP A C 1
ATOM 1398 O O . ASP A 1 177 ? -12.883 26.672 17.875 1 94.75 177 ASP A O 1
ATOM 1402 N N . ASN A 1 178 ? -14.188 24.844 18.25 1 98.06 178 ASN A N 1
ATOM 1403 C CA . ASN A 1 178 ? -13.062 23.938 18.109 1 98.06 178 ASN A CA 1
ATOM 1404 C C . ASN A 1 178 ? -12.555 23.875 16.672 1 98.06 178 ASN A C 1
ATOM 1406 O O . ASN A 1 178 ? -13.344 23.984 15.727 1 98.06 178 ASN A O 1
ATOM 1410 N N . VAL A 1 179 ? -11.258 23.797 16.547 1 98.69 179 VAL A N 1
ATOM 1411 C CA . VAL A 1 179 ? -10.625 23.719 15.227 1 98.69 179 VAL A CA 1
ATOM 1412 C C . VAL A 1 179 ? -9.789 22.453 15.125 1 98.69 179 VAL A C 1
ATOM 1414 O O . VAL A 1 179 ? -8.93 22.188 15.961 1 98.69 179 VAL A O 1
ATOM 1417 N N . ALA A 1 180 ? -10.047 21.641 14.047 1 98.88 180 ALA A N 1
ATOM 1418 C CA . ALA A 1 180 ? -9.289 20.422 13.828 1 98.88 180 ALA A CA 1
ATOM 1419 C C . ALA A 1 180 ? -8.164 20.641 12.828 1 98.88 180 ALA A C 1
ATOM 1421 O O . ALA A 1 180 ? -8.18 21.609 12.07 1 98.88 180 ALA A O 1
ATOM 1422 N N . TYR A 1 181 ? -7.129 19.875 12.938 1 98.88 181 TYR A N 1
ATOM 1423 C CA . TYR A 1 181 ? -6.121 19.688 11.898 1 98.88 181 TYR A CA 1
ATOM 1424 C C . TYR A 1 181 ? -6.152 18.266 11.352 1 98.88 181 TYR A C 1
ATOM 1426 O O . TYR A 1 181 ? -6.016 17.312 12.109 1 98.88 181 TYR A O 1
ATOM 1434 N N . ILE A 1 182 ? -6.41 18.141 10.047 1 98.56 182 ILE A N 1
ATOM 1435 C CA . ILE A 1 182 ? -6.48 16.844 9.391 1 98.56 182 ILE A CA 1
ATOM 1436 C C . ILE A 1 182 ? -5.457 16.781 8.266 1 98.56 182 ILE A C 1
ATOM 1438 O O . ILE A 1 182 ? -5.555 17.531 7.285 1 98.56 182 ILE A O 1
ATOM 1442 N N . ALA A 1 183 ? -4.535 15.875 8.438 1 97.56 183 ALA A N 1
ATOM 1443 C CA . ALA A 1 183 ? -3.496 15.688 7.426 1 97.56 183 ALA A CA 1
ATOM 1444 C C . ALA A 1 183 ? -3.852 14.539 6.484 1 97.56 183 ALA A C 1
ATOM 1446 O O . ALA A 1 183 ? -4.195 13.445 6.93 1 97.56 183 ALA A O 1
ATOM 1447 N N . ASP A 1 184 ? -3.834 14.758 5.234 1 95.12 184 ASP A N 1
ATOM 1448 C CA . ASP A 1 184 ? -3.824 13.805 4.129 1 95.12 184 ASP A CA 1
ATOM 1449 C C . ASP A 1 184 ? -5.145 13.039 4.047 1 95.12 184 ASP A C 1
ATOM 1451 O O . ASP A 1 184 ? -5.629 12.742 2.955 1 95.12 184 ASP A O 1
ATOM 1455 N N . LEU A 1 185 ? -5.793 12.734 5.156 1 95.62 185 LEU A N 1
ATOM 1456 C CA . LEU A 1 185 ? -7.012 11.93 5.145 1 95.62 185 LEU A CA 1
ATOM 1457 C C . LEU A 1 185 ? -8.086 12.594 4.293 1 95.62 185 LEU A C 1
ATOM 1459 O O . LEU A 1 185 ? -8.859 11.906 3.621 1 95.62 185 LEU A O 1
ATOM 1463 N N . VAL A 1 186 ? -8.039 13.922 4.395 1 96.12 186 VAL A N 1
ATOM 1464 C CA . VAL A 1 186 ? -9.016 14.688 3.637 1 96.12 186 VAL A CA 1
ATOM 1465 C C . VAL A 1 186 ? -8.328 15.836 2.908 1 96.12 186 VAL A C 1
ATOM 1467 O O . VAL A 1 186 ? -7.637 16.656 3.531 1 96.12 186 VAL A O 1
ATOM 1470 N N . THR A 1 187 ? -8.398 15.836 1.671 1 95.06 187 THR A N 1
ATOM 1471 C CA . THR A 1 187 ? -8.18 17 0.83 1 95.06 187 THR A CA 1
ATOM 1472 C C . THR A 1 187 ? -9.492 17.469 0.208 1 95.06 187 THR A C 1
ATOM 1474 O O . THR A 1 187 ? -10.039 16.812 -0.679 1 95.06 187 THR A O 1
ATOM 1477 N N . PRO A 1 188 ? -9.906 18.562 0.627 1 95.25 188 PRO A N 1
ATOM 1478 C CA . PRO A 1 188 ? -11.281 18.938 0.269 1 95.25 188 PRO A CA 1
ATOM 1479 C C . PRO A 1 188 ? -11.438 19.25 -1.217 1 95.25 188 PRO A C 1
ATOM 1481 O O . PRO A 1 188 ? -10.461 19.609 -1.882 1 95.25 188 PRO A O 1
ATOM 1484 N N . ASN A 1 189 ? -12.602 19.031 -1.756 1 95.5 189 ASN A N 1
ATOM 1485 C CA . ASN A 1 189 ? -13.078 19.469 -3.066 1 95.5 189 ASN A CA 1
ATOM 1486 C C . ASN A 1 189 ? -12.281 18.812 -4.191 1 95.5 189 ASN A C 1
ATOM 1488 O O . ASN A 1 189 ? -11.992 19.438 -5.207 1 95.5 189 ASN A O 1
ATOM 1492 N N . ARG A 1 190 ? -11.938 17.656 -3.986 1 94.81 190 ARG A N 1
ATOM 1493 C CA . ARG A 1 190 ? -11.281 16.859 -5.016 1 94.81 190 ARG A CA 1
ATOM 1494 C C . ARG A 1 190 ? -11.586 15.367 -4.828 1 94.81 190 ARG A C 1
ATOM 1496 O O . ARG A 1 190 ? -12.07 14.953 -3.773 1 94.81 190 ARG A O 1
ATOM 1503 N N . VAL A 1 191 ? -11.352 14.625 -5.902 1 95.31 191 VAL A N 1
ATOM 1504 C CA . VAL A 1 191 ? -11.375 13.172 -5.734 1 95.31 191 VAL A CA 1
ATOM 1505 C C . VAL A 1 191 ? -10.211 12.734 -4.848 1 95.31 191 VAL A C 1
ATOM 1507 O O . VAL A 1 191 ? -9.305 13.523 -4.57 1 95.31 191 VAL A O 1
ATOM 1510 N N . LEU A 1 192 ? -10.25 11.516 -4.402 1 93.06 192 LEU A N 1
ATOM 1511 C CA . LEU A 1 192 ? -9.242 11.031 -3.463 1 93.06 192 LEU A CA 1
ATOM 1512 C C . LEU A 1 192 ? -7.871 10.984 -4.117 1 93.06 192 LEU A C 1
ATOM 1514 O O . LEU A 1 192 ? -7.758 10.719 -5.32 1 93.06 192 LEU A O 1
ATOM 1518 N N . PHE A 1 193 ? -6.934 11.32 -3.352 1 85.44 193 PHE A N 1
ATOM 1519 C CA . PHE A 1 193 ? -5.57 11.016 -3.764 1 85.44 193 PHE A CA 1
ATOM 1520 C C . PHE A 1 193 ? -5.246 9.547 -3.508 1 85.44 193 PHE A C 1
ATOM 1522 O O . PHE A 1 193 ? -4.473 9.227 -2.602 1 85.44 193 PHE A O 1
ATOM 1529 N N . ALA A 1 194 ? -5.73 8.766 -4.289 1 71.44 194 ALA A N 1
ATOM 1530 C CA . ALA A 1 194 ? -5.867 7.34 -3.982 1 71.44 194 ALA A CA 1
ATOM 1531 C C . ALA A 1 194 ? -4.629 6.566 -4.426 1 71.44 194 ALA A C 1
ATOM 1533 O O . ALA A 1 194 ? -4.484 5.383 -4.113 1 71.44 194 ALA A O 1
ATOM 1534 N N . SER A 1 195 ? -3.684 7.238 -5.059 1 76.19 195 SER A N 1
ATOM 1535 C CA . SER A 1 195 ? -2.52 6.516 -5.562 1 76.19 195 SER A CA 1
ATOM 1536 C C . SER A 1 195 ? -1.471 6.328 -4.473 1 76.19 195 SER A C 1
ATOM 1538 O O . SER A 1 195 ? -0.426 5.719 -4.707 1 76.19 195 SER A O 1
ATOM 1540 N N . ILE A 1 196 ? -1.829 6.785 -3.328 1 80.31 196 ILE A N 1
ATOM 1541 C CA . ILE A 1 196 ? -0.898 6.629 -2.217 1 80.31 196 ILE A CA 1
ATOM 1542 C C . ILE A 1 196 ? -0.848 5.164 -1.787 1 80.31 196 ILE A C 1
ATOM 1544 O O . ILE A 1 196 ? -1.876 4.574 -1.439 1 80.31 196 ILE A O 1
ATOM 1548 N N . PRO A 1 197 ? 0.271 4.609 -1.785 1 75.94 197 PRO A N 1
ATOM 1549 C CA . PRO A 1 197 ? 0.381 3.16 -1.616 1 75.94 197 PRO A CA 1
ATOM 1550 C C . PRO A 1 197 ? -0.029 2.695 -0.22 1 75.94 197 PRO A C 1
ATOM 1552 O O . PRO A 1 197 ? -0.432 1.544 -0.042 1 75.94 197 PRO A O 1
ATOM 1555 N N . ASP A 1 198 ? 0.042 3.531 0.713 1 79.94 198 ASP A N 1
ATOM 1556 C CA . ASP A 1 198 ? -0.177 3.041 2.07 1 79.94 198 ASP A CA 1
ATOM 1557 C C . ASP A 1 198 ? -1.546 3.471 2.596 1 79.94 198 ASP A C 1
ATOM 1559 O O . ASP A 1 198 ? -1.755 3.547 3.807 1 79.94 198 ASP A O 1
ATOM 1563 N N . SER A 1 199 ? -2.393 3.705 1.66 1 84.38 199 SER A N 1
ATOM 1564 C CA . SER A 1 199 ? -3.762 4.012 2.057 1 84.38 199 SER A CA 1
ATOM 1565 C C . SER A 1 199 ? -4.645 2.77 2.002 1 84.38 199 SER A C 1
ATOM 1567 O O . SER A 1 199 ? -4.559 1.98 1.06 1 84.38 199 SER A O 1
ATOM 1569 N N . ASN A 1 200 ? -5.355 2.455 2.996 1 87.38 200 ASN A N 1
ATOM 1570 C CA . ASN A 1 200 ? -6.418 1.459 3.082 1 87.38 200 ASN A CA 1
ATOM 1571 C C . ASN A 1 200 ? -7.801 2.107 3.039 1 87.38 200 ASN A C 1
ATOM 1573 O O . ASN A 1 200 ? -8.242 2.703 4.023 1 87.38 200 ASN A O 1
ATOM 1577 N N . MET A 1 201 ? -8.5 1.901 1.971 1 90.19 201 MET A N 1
ATOM 1578 C CA . MET A 1 201 ? -9.68 2.725 1.729 1 90.19 201 MET A CA 1
ATOM 1579 C C . MET A 1 201 ? -10.844 2.279 2.609 1 90.19 201 MET A C 1
ATOM 1581 O O . MET A 1 201 ? -11.664 3.1 3.027 1 90.19 201 MET A O 1
ATOM 1585 N N . GLN A 1 202 ? -10.906 1.025 2.912 1 89.25 202 GLN A N 1
ATOM 1586 C CA . GLN A 1 202 ? -11.938 0.584 3.846 1 89.25 202 GLN A CA 1
ATOM 1587 C C . GLN A 1 202 ? -11.703 1.171 5.234 1 89.25 202 GLN A C 1
ATOM 1589 O O . GLN A 1 202 ? -12.656 1.609 5.891 1 89.25 202 GLN A O 1
ATOM 1594 N N . GLU A 1 203 ? -10.5 1.142 5.609 1 90.44 203 GLU A N 1
ATOM 1595 C CA . GLU A 1 203 ? -10.164 1.74 6.895 1 90.44 203 GLU A CA 1
ATOM 1596 C C . GLU A 1 203 ? -10.336 3.256 6.859 1 90.44 203 GLU A C 1
ATOM 1598 O O . GLU A 1 203 ? -10.695 3.869 7.871 1 90.44 203 GLU A O 1
ATOM 1603 N N . ALA A 1 204 ? -10.07 3.863 5.75 1 93.5 204 ALA A N 1
ATOM 1604 C CA . ALA A 1 204 ? -10.289 5.301 5.609 1 93.5 204 ALA A CA 1
ATOM 1605 C C . ALA A 1 204 ? -11.758 5.656 5.816 1 93.5 204 ALA A C 1
ATOM 1607 O O . ALA A 1 204 ? -12.078 6.602 6.539 1 93.5 204 ALA A O 1
ATOM 1608 N N . ILE A 1 205 ? -12.633 4.898 5.199 1 95.12 205 ILE A N 1
ATOM 1609 C CA . ILE A 1 205 ? -14.07 5.137 5.34 1 95.12 205 ILE A CA 1
ATOM 1610 C C . ILE A 1 205 ? -14.469 5.023 6.812 1 95.12 205 ILE A C 1
ATOM 1612 O O . ILE A 1 205 ? -15.188 5.883 7.332 1 95.12 205 ILE A O 1
ATOM 1616 N N . SER A 1 206 ? -13.961 3.998 7.438 1 94.38 206 SER A N 1
ATOM 1617 C CA . SER A 1 206 ? -14.227 3.834 8.867 1 94.38 206 SER A CA 1
ATOM 1618 C C . SER A 1 206 ? -13.727 5.035 9.664 1 94.38 206 SER A C 1
ATOM 1620 O O . SER A 1 206 ? -14.406 5.504 10.578 1 94.38 206 SER A O 1
ATOM 1622 N N . THR A 1 207 ? -12.602 5.504 9.328 1 95.94 207 THR A N 1
ATOM 1623 C CA . THR A 1 207 ? -11.992 6.648 10 1 95.94 207 THR A CA 1
ATOM 1624 C C . THR A 1 207 ? -12.812 7.91 9.773 1 95.94 207 THR A C 1
ATOM 1626 O O . THR A 1 207 ? -13.039 8.688 10.703 1 95.94 207 THR A O 1
ATOM 1629 N N . TYR A 1 208 ? -13.25 8.133 8.539 1 97.5 208 TYR A N 1
ATOM 1630 C CA . TYR A 1 208 ? -14.094 9.289 8.258 1 97.5 208 TYR A CA 1
ATOM 1631 C C . TYR A 1 208 ? -15.328 9.297 9.156 1 97.5 208 TYR A C 1
ATOM 1633 O O . TYR A 1 208 ? -15.711 10.336 9.688 1 97.5 208 TYR A O 1
ATOM 1641 N N . HIS A 1 209 ? -15.953 8.117 9.328 1 97.38 209 HIS A N 1
ATOM 1642 C CA . HIS A 1 209 ? -17.125 7.996 10.195 1 97.38 209 HIS A CA 1
ATOM 1643 C C . HIS A 1 209 ? -16.797 8.438 11.625 1 97.38 209 HIS A C 1
ATOM 1645 O O . HIS A 1 209 ? -17.625 9.047 12.289 1 97.38 209 HIS A O 1
ATOM 1651 N N . LYS A 1 210 ? -15.633 8.117 12.055 1 97.19 210 LYS A N 1
ATOM 1652 C CA . LYS A 1 210 ? -15.219 8.477 13.406 1 97.19 210 LYS A CA 1
ATOM 1653 C C . LYS A 1 210 ? -14.906 9.969 13.5 1 97.19 210 LYS A C 1
ATOM 1655 O O . LYS A 1 210 ? -15.266 10.625 14.477 1 97.19 210 LYS A O 1
ATOM 1660 N N . ILE A 1 211 ? -14.273 10.508 12.492 1 98.12 211 ILE A N 1
ATOM 1661 C CA . ILE A 1 211 ? -13.852 11.906 12.5 1 98.12 211 ILE A CA 1
ATOM 1662 C C . ILE A 1 211 ? -15.086 12.812 12.508 1 98.12 211 ILE A C 1
ATOM 1664 O O . ILE A 1 211 ? -15.102 13.836 13.195 1 98.12 211 ILE A O 1
ATOM 1668 N N . VAL A 1 212 ? -16.094 12.469 11.75 1 97.69 212 VAL A N 1
ATOM 1669 C CA . VAL A 1 212 ? -17.281 13.32 11.625 1 97.69 212 VAL A CA 1
ATOM 1670 C C . VAL A 1 212 ? -18 13.422 12.969 1 97.69 212 VAL A C 1
ATOM 1672 O O . VAL A 1 212 ? -18.859 14.281 13.156 1 97.69 212 VAL A O 1
ATOM 1675 N N . GLN A 1 213 ? -17.641 12.547 13.898 1 96.94 213 GLN A N 1
ATOM 1676 C CA . GLN A 1 213 ? -18.266 12.562 15.219 1 96.94 213 GLN A CA 1
ATOM 1677 C C . GLN A 1 213 ? -17.484 13.438 16.188 1 96.94 213 GLN A C 1
ATOM 1679 O O . GLN A 1 213 ? -17.938 13.703 17.297 1 96.94 213 GLN A O 1
ATOM 1684 N N . LEU A 1 214 ? -16.297 13.836 15.891 1 97.12 214 LEU A N 1
ATOM 1685 C CA . LEU A 1 214 ? -15.492 14.68 16.75 1 97.12 214 LEU A CA 1
ATOM 1686 C C . LEU A 1 214 ? -16.109 16.078 16.891 1 97.12 214 LEU A C 1
ATOM 1688 O O . LEU A 1 214 ? -16.734 16.562 15.945 1 97.12 214 LEU A O 1
ATOM 1692 N N . PRO A 1 215 ? -15.852 16.719 18 1 96.69 215 PRO A N 1
ATOM 1693 C CA . PRO A 1 215 ? -16.5 18.016 18.281 1 96.69 215 PRO A CA 1
ATOM 1694 C C . PRO A 1 215 ? -15.719 19.188 17.719 1 96.69 215 PRO A C 1
ATOM 1696 O O . PRO A 1 215 ? -15.078 19.938 18.469 1 96.69 215 PRO A O 1
ATOM 1699 N N . PHE A 1 216 ? -15.859 19.406 16.422 1 97.75 216 PHE A N 1
ATOM 1700 C CA . PHE A 1 216 ? -15.289 20.594 15.773 1 97.75 216 PHE A CA 1
ATOM 1701 C C . PHE A 1 216 ? -16.156 21.031 14.594 1 97.75 216 PHE A C 1
ATOM 1703 O O . PHE A 1 216 ? -16.906 20.234 14.039 1 97.75 216 PHE A O 1
ATOM 1710 N N . ASP A 1 217 ? -16.016 22.266 14.227 1 96.38 217 ASP A N 1
ATOM 1711 C CA . ASP A 1 217 ? -16.734 22.766 13.062 1 96.38 217 ASP A CA 1
ATOM 1712 C C . ASP A 1 217 ? -15.758 23.188 11.961 1 96.38 217 ASP A C 1
ATOM 1714 O O . ASP A 1 217 ? -16.062 23.047 10.773 1 96.38 217 ASP A O 1
ATOM 1718 N N . ARG A 1 218 ? -14.625 23.719 12.414 1 97.69 218 ARG A N 1
ATOM 1719 C CA . ARG A 1 218 ? -13.617 24.203 11.477 1 97.69 218 ARG A CA 1
ATOM 1720 C C . ARG A 1 218 ? -12.43 23.25 11.414 1 97.69 218 ARG A C 1
ATOM 1722 O O . ARG A 1 218 ? -12.125 22.562 12.391 1 97.69 218 ARG A O 1
ATOM 1729 N N . VAL A 1 219 ? -11.82 23.25 10.227 1 98.62 219 VAL A N 1
ATOM 1730 C CA . VAL A 1 219 ? -10.703 22.328 10.039 1 98.62 219 VAL A CA 1
ATOM 1731 C C . VAL A 1 219 ? -9.633 22.969 9.156 1 98.62 219 VAL A C 1
ATOM 1733 O O . VAL A 1 219 ? -9.953 23.656 8.188 1 98.62 219 VAL A O 1
ATOM 1736 N N . VAL A 1 220 ? -8.383 22.891 9.555 1 98.75 220 VAL A N 1
ATOM 1737 C CA . VAL A 1 220 ? -7.25 23.141 8.672 1 98.75 220 VAL A CA 1
ATOM 1738 C C . VAL A 1 220 ? -6.773 21.828 8.055 1 98.75 220 VAL A C 1
ATOM 1740 O O . VAL A 1 220 ? -6.566 20.844 8.758 1 98.75 220 VAL A O 1
ATOM 1743 N N . PHE A 1 221 ? -6.656 21.812 6.723 1 98.38 221 PHE A N 1
ATOM 1744 C CA . PHE A 1 221 ? -6.172 20.641 6.004 1 98.38 221 PHE A CA 1
ATOM 1745 C C . PHE A 1 221 ? -4.707 20.812 5.621 1 98.38 221 PHE A C 1
ATOM 1747 O O . PHE A 1 221 ? -4.262 21.922 5.309 1 98.38 221 PHE A O 1
ATOM 1754 N N . SER A 1 222 ? -3.959 19.688 5.605 1 97.88 222 SER A N 1
ATOM 1755 C CA . SER A 1 222 ? -2.529 19.781 5.324 1 97.88 222 SER A CA 1
ATOM 1756 C C . SER A 1 222 ? -2.277 20.172 3.867 1 97.88 222 SER A C 1
ATOM 1758 O O . SER A 1 222 ? -1.257 20.781 3.549 1 97.88 222 SER A O 1
ATOM 1760 N N . HIS A 1 223 ? -3.193 19.703 3.023 1 95.19 223 HIS A N 1
ATOM 1761 C CA . HIS A 1 223 ? -3.074 20 1.6 1 95.19 223 HIS A CA 1
ATOM 1762 C C . HIS A 1 223 ? -4.375 20.562 1.041 1 95.19 223 HIS A C 1
ATOM 1764 O O . HIS A 1 223 ? -5.41 20.531 1.711 1 95.19 223 HIS A O 1
ATOM 1770 N N . GLY A 1 224 ? -4.227 21.188 -0.156 1 91.88 224 GLY A N 1
ATOM 1771 C CA . GLY A 1 224 ? -5.355 21.656 -0.937 1 91.88 224 GLY A CA 1
ATOM 1772 C C . GLY A 1 224 ? -5.328 21.188 -2.379 1 91.88 224 GLY A C 1
ATOM 1773 O O . GLY A 1 224 ? -4.273 20.812 -2.893 1 91.88 224 GLY A O 1
ATOM 1774 N N . PRO A 1 225 ? -6.508 21.188 -2.965 1 86.19 225 PRO A N 1
ATOM 1775 C CA . PRO A 1 225 ? -6.566 20.672 -4.332 1 86.19 225 PRO A CA 1
ATOM 1776 C C . PRO A 1 225 ? -5.895 21.578 -5.348 1 86.19 225 PRO A C 1
ATOM 1778 O O . PRO A 1 225 ? -5.273 21.109 -6.301 1 86.19 225 PRO A O 1
ATOM 1781 N N . LEU A 1 226 ? -6.016 22.812 -5.07 1 86.25 226 LEU A N 1
ATOM 1782 C CA . LEU A 1 226 ? -5.461 23.812 -5.969 1 86.25 226 LEU A CA 1
ATOM 1783 C C . LEU A 1 226 ? -4.566 24.797 -5.211 1 86.25 226 LEU A C 1
ATOM 1785 O O . LEU A 1 226 ? -4.727 24.969 -4 1 86.25 226 LEU A O 1
ATOM 1789 N N . LEU A 1 227 ? -3.727 25.406 -5.941 1 85.38 227 LEU A N 1
ATOM 1790 C CA . LEU A 1 227 ? -2.734 26.266 -5.316 1 85.38 227 LEU A CA 1
ATOM 1791 C C . LEU A 1 227 ? -3.404 27.453 -4.621 1 85.38 227 LEU A C 1
ATOM 1793 O O . LEU A 1 227 ? -2.879 27.984 -3.637 1 85.38 227 LEU A O 1
ATOM 1797 N N . ASP A 1 228 ? -4.531 27.812 -5.07 1 88.12 228 ASP A N 1
ATOM 1798 C CA . ASP A 1 228 ? -5.203 28.953 -4.48 1 88.12 228 ASP A CA 1
ATOM 1799 C C . ASP A 1 228 ? -6.254 28.516 -3.461 1 88.12 228 ASP A C 1
ATOM 1801 O O . ASP A 1 228 ? -6.984 29.344 -2.92 1 88.12 228 ASP A O 1
ATOM 1805 N N . SER A 1 229 ? -6.305 27.266 -3.182 1 91.25 229 SER A N 1
ATOM 1806 C CA . SER A 1 229 ? -7.254 26.766 -2.197 1 91.25 229 SER A CA 1
ATOM 1807 C C . SER A 1 229 ? -6.977 27.344 -0.814 1 91.25 229 SER A C 1
ATOM 1809 O O . SER A 1 229 ? -5.82 27.484 -0.418 1 91.25 229 SER A O 1
ATOM 1811 N N . PRO A 1 230 ? -8.078 27.719 -0.116 1 94 230 PRO A N 1
ATOM 1812 C CA . PRO A 1 230 ? -7.871 28.125 1.272 1 94 230 PRO A CA 1
ATOM 1813 C C . PRO A 1 230 ? -7.316 27.016 2.15 1 94 230 PRO A C 1
ATOM 1815 O O . PRO A 1 230 ? -7.512 25.828 1.849 1 94 230 PRO A O 1
ATOM 1818 N N . PRO A 1 231 ? -6.602 27.406 3.168 1 96.12 231 PRO A N 1
ATOM 1819 C CA . PRO A 1 231 ? -6.004 26.391 4.023 1 96.12 231 PRO A CA 1
ATOM 1820 C C . PRO A 1 231 ? -7.027 25.688 4.918 1 96.12 231 PRO A C 1
ATOM 1822 O O . PRO A 1 231 ? -6.746 24.625 5.473 1 96.12 231 PRO A O 1
ATOM 1825 N N . ASP A 1 232 ? -8.219 26.328 5.113 1 97.25 232 ASP A N 1
ATOM 1826 C CA . ASP A 1 232 ? -9.188 25.797 6.066 1 97.25 232 ASP A CA 1
ATOM 1827 C C . ASP A 1 232 ? -10.523 25.5 5.387 1 97.25 232 ASP A C 1
ATOM 1829 O O . ASP A 1 232 ? -10.766 25.938 4.262 1 97.25 232 ASP A O 1
ATOM 1833 N N . GLY A 1 233 ? -11.312 24.688 6.02 1 97.69 233 GLY A N 1
ATOM 1834 C CA . GLY A 1 233 ? -12.68 24.328 5.68 1 97.69 233 GLY A CA 1
ATOM 1835 C C . GLY A 1 233 ? -13.523 23.984 6.891 1 97.69 233 GLY A C 1
ATOM 1836 O O . GLY A 1 233 ? -13.367 24.578 7.957 1 97.69 233 GLY A O 1
ATOM 1837 N N . THR A 1 234 ? -14.523 23.141 6.637 1 97.88 234 THR A N 1
ATOM 1838 C CA . THR A 1 234 ? -15.438 22.781 7.719 1 97.88 234 THR A CA 1
ATOM 1839 C C . THR A 1 234 ? -15.633 21.266 7.773 1 97.88 234 THR A C 1
ATOM 1841 O O . THR A 1 234 ? -15.125 20.547 6.922 1 97.88 234 THR A O 1
ATOM 1844 N N . ILE A 1 235 ? -16.391 20.891 8.789 1 97.75 235 ILE A N 1
ATOM 1845 C CA . ILE A 1 235 ? -16.719 19.484 8.969 1 97.75 235 ILE A CA 1
ATOM 1846 C C . ILE A 1 235 ? -17.484 18.969 7.75 1 97.75 235 ILE A C 1
ATOM 1848 O O . ILE A 1 235 ? -17.438 17.766 7.445 1 97.75 235 ILE A O 1
ATOM 1852 N N . GLN A 1 236 ? -18.141 19.797 7.043 1 98.12 236 GLN A N 1
ATOM 1853 C CA . GLN A 1 236 ? -18.859 19.406 5.84 1 98.12 236 GLN A CA 1
ATOM 1854 C C . GLN A 1 236 ? -17.906 18.828 4.793 1 98.12 236 GLN A C 1
ATOM 1856 O O . GLN A 1 236 ? -18.281 17.922 4.047 1 98.12 236 GLN A O 1
ATOM 1861 N N . ASP A 1 237 ? -16.703 19.344 4.754 1 98.12 237 ASP A N 1
ATOM 1862 C CA . ASP A 1 237 ? -15.711 18.828 3.816 1 98.12 237 ASP A CA 1
ATOM 1863 C C . ASP A 1 237 ? -15.375 17.375 4.125 1 98.12 237 ASP A C 1
ATOM 1865 O O . ASP A 1 237 ? -15.156 16.562 3.213 1 98.12 237 ASP A O 1
ATOM 1869 N N . VAL A 1 238 ? -15.336 17.016 5.391 1 98.25 238 VAL A N 1
ATOM 1870 C CA . VAL A 1 238 ? -15.094 15.633 5.805 1 98.25 238 VAL A CA 1
ATOM 1871 C C . VAL A 1 238 ? -16.297 14.758 5.426 1 98.25 238 VAL A C 1
ATOM 1873 O O . VAL A 1 238 ? -16.125 13.664 4.898 1 98.25 238 VAL A O 1
ATOM 1876 N N . ARG A 1 239 ? -17.469 15.289 5.652 1 98.56 239 ARG A N 1
ATOM 1877 C CA . ARG A 1 239 ? -18.688 14.562 5.305 1 98.56 239 ARG A CA 1
ATOM 1878 C C . ARG A 1 239 ? -18.766 14.328 3.803 1 98.56 239 ARG A C 1
ATOM 1880 O O . ARG A 1 239 ? -19.203 13.258 3.363 1 98.56 239 ARG A O 1
ATOM 1887 N N . ASN A 1 240 ? -18.375 15.344 3.043 1 98.44 240 ASN A N 1
ATOM 1888 C CA . ASN A 1 240 ? -18.359 15.188 1.593 1 98.44 240 ASN A CA 1
ATOM 1889 C C . ASN A 1 240 ? -17.406 14.094 1.148 1 98.44 240 ASN A C 1
ATOM 1891 O O . ASN A 1 240 ? -17.719 13.297 0.264 1 98.44 240 ASN A O 1
ATOM 1895 N N . THR A 1 241 ? -16.234 14.062 1.706 1 97.88 241 THR A N 1
ATOM 1896 C CA . THR A 1 241 ? -15.25 13.039 1.386 1 97.88 241 THR A CA 1
ATOM 1897 C C . THR A 1 241 ? -15.766 11.648 1.765 1 97.88 241 THR A C 1
ATOM 1899 O O . THR A 1 241 ? -15.602 10.695 1.006 1 97.88 241 THR A O 1
ATOM 1902 N N . LEU A 1 242 ? -16.375 11.594 2.945 1 98.31 242 LEU A N 1
ATOM 1903 C CA . LEU A 1 242 ? -16.984 10.344 3.393 1 98.31 242 LEU A CA 1
ATOM 1904 C C . LEU A 1 242 ? -18.031 9.859 2.393 1 98.31 242 LEU A C 1
ATOM 1906 O O . LEU A 1 242 ? -17.984 8.711 1.96 1 98.31 242 LEU A O 1
ATOM 1910 N N . GLN A 1 243 ? -18.875 10.719 2.018 1 98.56 243 GLN A N 1
ATOM 1911 C CA . GLN A 1 243 ? -19.969 10.352 1.111 1 98.56 243 GLN A CA 1
ATOM 1912 C C . GLN A 1 243 ? -19.422 9.898 -0.241 1 98.56 243 GLN A C 1
ATOM 1914 O O . GLN A 1 243 ? -19.875 8.891 -0.792 1 98.56 243 GLN A O 1
ATOM 1919 N N . TYR A 1 244 ? -18.5 10.656 -0.776 1 98.38 244 TYR A N 1
ATOM 1920 C CA . TYR A 1 244 ? -17.859 10.281 -2.033 1 98.38 244 TYR A CA 1
ATOM 1921 C C . TYR A 1 244 ? -17.266 8.883 -1.945 1 98.38 244 TYR A C 1
ATOM 1923 O O . TYR A 1 244 ? -17.438 8.07 -2.852 1 98.38 244 TYR A O 1
ATOM 1931 N N . SER A 1 245 ? -16.562 8.609 -0.883 1 97.69 245 SER A N 1
ATOM 1932 C CA . SER A 1 245 ? -15.883 7.328 -0.697 1 97.69 245 SER A CA 1
ATOM 1933 C C . SER A 1 245 ? -16.891 6.184 -0.594 1 97.69 245 SER A C 1
ATOM 1935 O O . SER A 1 245 ? -16.672 5.113 -1.169 1 97.69 245 SER A O 1
ATOM 1937 N N . VAL A 1 246 ? -17.953 6.391 0.126 1 98.31 246 VAL A N 1
ATOM 1938 C CA . VAL A 1 246 ? -18.984 5.375 0.3 1 98.31 246 VAL A CA 1
ATOM 1939 C C . VAL A 1 246 ? -19.656 5.094 -1.04 1 98.31 246 VAL A C 1
ATOM 1941 O O . VAL A 1 246 ? -19.891 3.934 -1.394 1 98.31 246 VAL A O 1
ATOM 1944 N N . ASP A 1 247 ? -19.969 6.156 -1.747 1 98.69 247 ASP A N 1
ATOM 1945 C CA . ASP A 1 247 ? -20.594 5.996 -3.051 1 98.69 247 ASP A CA 1
ATOM 1946 C C . ASP A 1 247 ? -19.688 5.25 -4.02 1 98.69 247 ASP A C 1
ATOM 1948 O O . ASP A 1 247 ? -20.141 4.391 -4.777 1 98.69 247 ASP A O 1
ATOM 1952 N N . LEU A 1 248 ? -18.438 5.613 -4.012 1 98.12 248 LEU A N 1
ATOM 1953 C CA . LEU A 1 248 ? -17.469 4.953 -4.879 1 98.12 248 LEU A CA 1
ATOM 1954 C C . LEU A 1 248 ? -17.359 3.473 -4.531 1 98.12 248 LEU A C 1
ATOM 1956 O O . LEU A 1 248 ? -17.359 2.619 -5.422 1 98.12 248 LEU A O 1
ATOM 1960 N N . ASP A 1 249 ? -17.203 3.18 -3.279 1 97.25 249 ASP A N 1
ATOM 1961 C CA . ASP A 1 249 ? -17.125 1.798 -2.814 1 97.25 249 ASP A CA 1
ATOM 1962 C C . ASP A 1 249 ? -18.328 0.992 -3.297 1 97.25 249 ASP A C 1
ATOM 1964 O O . ASP A 1 249 ? -18.188 -0.115 -3.816 1 97.25 249 ASP A O 1
ATOM 1968 N N . ALA A 1 250 ? -19.516 1.52 -3.121 1 98.25 250 ALA A N 1
ATOM 1969 C CA . ALA A 1 250 ? -20.75 0.86 -3.535 1 98.25 250 ALA A CA 1
ATOM 1970 C C . ALA A 1 250 ? -20.781 0.642 -5.043 1 98.25 250 ALA A C 1
ATOM 1972 O O . ALA A 1 250 ? -21.188 -0.42 -5.52 1 98.25 250 ALA A O 1
ATOM 1973 N N . ALA A 1 251 ? -20.391 1.639 -5.754 1 98.38 251 ALA A N 1
ATOM 1974 C CA . ALA A 1 251 ? -20.391 1.561 -7.211 1 98.38 251 ALA A CA 1
ATOM 1975 C C . ALA A 1 251 ? -19.422 0.487 -7.707 1 98.38 251 ALA A C 1
ATOM 1977 O O . ALA A 1 251 ? -19.734 -0.255 -8.641 1 98.38 251 ALA A O 1
ATOM 1978 N N . VAL A 1 252 ? -18.25 0.423 -7.098 1 97.69 252 VAL A N 1
ATOM 1979 C CA . VAL A 1 252 ? -17.25 -0.569 -7.48 1 97.69 252 VAL A CA 1
ATOM 1980 C C . VAL A 1 252 ? -17.781 -1.973 -7.195 1 97.69 252 VAL A C 1
ATOM 1982 O O . VAL A 1 252 ? -17.703 -2.863 -8.039 1 97.69 252 VAL A O 1
ATOM 1985 N N . LYS A 1 253 ? -18.328 -2.176 -6.043 1 96.69 253 LYS A N 1
ATOM 1986 C CA . LYS A 1 253 ? -18.891 -3.471 -5.676 1 96.69 253 LYS A CA 1
ATOM 1987 C C . LYS A 1 253 ? -20 -3.883 -6.645 1 96.69 253 LYS A C 1
ATOM 1989 O O . LYS A 1 253 ? -20.062 -5.039 -7.078 1 96.69 253 LYS A O 1
ATOM 1994 N N . GLN A 1 254 ? -20.844 -2.928 -6.988 1 97.75 254 GLN A N 1
ATOM 1995 C CA . GLN A 1 254 ? -21.906 -3.211 -7.941 1 97.75 254 GLN A CA 1
ATOM 1996 C C . GLN A 1 254 ? -21.344 -3.561 -9.312 1 97.75 254 GLN A C 1
ATOM 1998 O O . GLN A 1 254 ? -21.844 -4.465 -9.984 1 97.75 254 GLN A O 1
ATOM 2003 N N . ALA A 1 255 ? -20.375 -2.832 -9.711 1 97.06 255 ALA A N 1
ATOM 2004 C CA . ALA A 1 255 ? -19.734 -3.109 -11 1 97.06 255 ALA A CA 1
ATOM 2005 C C . ALA A 1 255 ? -19.188 -4.535 -11.047 1 97.06 255 ALA A C 1
ATOM 2007 O O . ALA A 1 255 ? -19.328 -5.219 -12.062 1 97.06 255 ALA A O 1
ATOM 2008 N N . PHE A 1 256 ? -18.547 -4.969 -10 1 93 256 PHE A N 1
ATOM 2009 C CA . PHE A 1 256 ? -18.047 -6.34 -9.914 1 93 256 PHE A CA 1
ATOM 2010 C C . PHE A 1 256 ? -19.203 -7.336 -10.039 1 93 256 PHE A C 1
ATOM 2012 O O . PHE A 1 256 ? -19.094 -8.336 -10.758 1 93 256 PHE A O 1
ATOM 2019 N N . LYS A 1 257 ? -20.266 -7.074 -9.367 1 93.75 257 LYS A N 1
ATOM 2020 C CA . LYS A 1 257 ? -21.438 -7.941 -9.438 1 93.75 257 LYS A CA 1
ATOM 2021 C C . LYS A 1 257 ? -22 -8.008 -10.859 1 93.75 257 LYS A C 1
ATOM 2023 O O . LYS A 1 257 ? -22.5 -9.047 -11.289 1 93.75 257 LYS A O 1
ATOM 2028 N N . ASP A 1 258 ? -21.828 -6.914 -11.57 1 95.31 258 ASP A N 1
ATOM 2029 C CA . ASP A 1 258 ? -22.328 -6.82 -12.938 1 95.31 258 ASP A CA 1
ATOM 2030 C C . ASP A 1 258 ? -21.359 -7.453 -13.93 1 95.31 258 ASP A C 1
ATOM 2032 O O . ASP A 1 258 ? -21.609 -7.457 -15.133 1 95.31 258 ASP A O 1
ATOM 2036 N N . GLY A 1 259 ? -20.25 -7.871 -13.438 1 91.69 259 GLY A N 1
ATOM 2037 C CA . GLY A 1 259 ? -19.312 -8.594 -14.273 1 91.69 259 GLY A CA 1
ATOM 2038 C C . GLY A 1 259 ? -18.297 -7.684 -14.953 1 91.69 259 GLY A C 1
ATOM 2039 O O . GLY A 1 259 ? -17.594 -8.109 -15.867 1 91.69 259 GLY A O 1
ATOM 2040 N N . LYS A 1 260 ? -18.25 -6.426 -14.547 1 92.62 260 LYS A N 1
ATOM 2041 C CA . LYS A 1 260 ? -17.266 -5.504 -15.109 1 92.62 260 LYS A CA 1
ATOM 2042 C C . LYS A 1 260 ? -15.875 -5.781 -14.547 1 92.62 260 LYS A C 1
ATOM 2044 O O . LYS A 1 260 ? -15.711 -5.965 -13.344 1 92.62 260 LYS A O 1
ATOM 2049 N N . ASN A 1 261 ? -14.898 -5.816 -15.422 1 90.94 261 ASN A N 1
ATOM 2050 C CA . ASN A 1 261 ? -13.523 -6.035 -15 1 90.94 261 ASN A CA 1
ATOM 2051 C C . ASN A 1 261 ? -12.789 -4.715 -14.781 1 90.94 261 ASN A C 1
ATOM 2053 O O . ASN A 1 261 ? -12.047 -4.262 -15.656 1 90.94 261 ASN A O 1
ATOM 2057 N N . LEU A 1 262 ? -12.867 -4.203 -13.602 1 92.62 262 LEU A N 1
ATOM 2058 C CA . LEU A 1 262 ? -12.312 -2.891 -13.281 1 92.62 262 LEU A CA 1
ATOM 2059 C C . LEU A 1 262 ? -10.805 -2.971 -13.078 1 92.62 262 LEU A C 1
ATOM 2061 O O . LEU A 1 262 ? -10.117 -1.944 -13.07 1 92.62 262 LEU A O 1
ATOM 2065 N N . ILE A 1 263 ? -10.297 -4.168 -12.906 1 87.5 263 ILE A N 1
ATOM 2066 C CA . ILE A 1 263 ? -8.859 -4.344 -12.75 1 87.5 263 ILE A CA 1
ATOM 2067 C C . ILE A 1 263 ? -8.156 -4.043 -14.07 1 87.5 263 ILE A C 1
ATOM 2069 O O . ILE A 1 263 ? -7.117 -3.369 -14.094 1 87.5 263 ILE A O 1
ATOM 2073 N N . VAL A 1 264 ? -8.766 -4.512 -15.07 1 82.88 264 VAL A N 1
ATOM 2074 C CA . VAL A 1 264 ? -8.203 -4.332 -16.406 1 82.88 264 VAL A CA 1
ATOM 2075 C C . VAL A 1 264 ? -8.594 -2.959 -16.953 1 82.88 264 VAL A C 1
ATOM 2077 O O . VAL A 1 264 ? -7.789 -2.295 -17.609 1 82.88 264 VAL A O 1
ATOM 2080 N N . ASP A 1 265 ? -9.859 -2.584 -16.625 1 89.31 265 ASP A N 1
ATOM 2081 C CA . ASP A 1 265 ? -10.336 -1.311 -17.156 1 89.31 265 ASP A CA 1
ATOM 2082 C C . ASP A 1 265 ? -11.156 -0.556 -16.125 1 89.31 265 ASP A C 1
ATOM 2084 O O . ASP A 1 265 ? -12.391 -0.58 -16.156 1 89.31 265 ASP A O 1
ATOM 2088 N N . PRO A 1 266 ? -10.469 0.265 -15.367 1 92 266 PRO A N 1
ATOM 2089 C CA . PRO A 1 266 ? -11.195 1.062 -14.375 1 92 266 PRO A CA 1
ATOM 2090 C C . PRO A 1 266 ? -12.078 2.133 -15.016 1 92 266 PRO A C 1
ATOM 2092 O O . PRO A 1 266 ? -12.938 2.705 -14.344 1 92 266 PRO A O 1
ATOM 2095 N N . GLY A 1 267 ? -11.953 2.402 -16.328 1 93.56 267 GLY A N 1
ATOM 2096 C CA . GLY A 1 267 ? -12.75 3.387 -17.047 1 93.56 267 GLY A CA 1
ATOM 2097 C C . GLY A 1 267 ? -14.18 2.932 -17.297 1 93.56 267 GLY A C 1
ATOM 2098 O O . GLY A 1 267 ? -15.023 3.719 -17.734 1 93.56 267 GLY A O 1
ATOM 2099 N N . LEU A 1 268 ? -14.492 1.72 -16.969 1 95.12 268 LEU A N 1
ATOM 2100 C CA . LEU A 1 268 ? -15.836 1.171 -17.141 1 95.12 268 LEU A CA 1
ATOM 2101 C C . LEU A 1 268 ? -16.797 1.747 -16.109 1 95.12 268 LEU A C 1
ATOM 2103 O O . LEU A 1 268 ? -18.016 1.543 -16.203 1 95.12 268 LEU A O 1
ATOM 2107 N N . LEU A 1 269 ? -16.312 2.479 -15.133 1 96.62 269 LEU A N 1
ATOM 2108 C CA . LEU A 1 269 ? -17.141 3.068 -14.078 1 96.62 269 LEU A CA 1
ATOM 2109 C C . LEU A 1 269 ? -17.062 4.59 -14.117 1 96.62 269 LEU A C 1
ATOM 2111 O O . LEU A 1 269 ? -15.992 5.156 -14.375 1 96.62 269 LEU A O 1
ATOM 2115 N N . ASP A 1 270 ? -18.188 5.207 -13.906 1 96.06 270 ASP A N 1
ATOM 2116 C CA . ASP A 1 270 ? -18.266 6.66 -13.789 1 96.06 270 ASP A CA 1
ATOM 2117 C C . ASP A 1 270 ? -19.266 7.066 -12.703 1 96.06 270 ASP A C 1
ATOM 2119 O O . ASP A 1 270 ? -20.203 6.32 -12.398 1 96.06 270 ASP A O 1
ATOM 2123 N N . LEU A 1 271 ? -19.016 8.156 -12.055 1 97.94 271 LEU A N 1
ATOM 2124 C CA . LEU A 1 271 ? -19.906 8.781 -11.102 1 97.94 271 LEU A CA 1
ATOM 2125 C C . LEU A 1 271 ? -20.125 10.25 -11.438 1 97.94 271 LEU A C 1
ATOM 2127 O O . LEU A 1 271 ? -19.547 11.133 -10.797 1 97.94 271 LEU A O 1
ATOM 2131 N N . PRO A 1 272 ? -21.016 10.531 -12.344 1 97.56 272 PRO A N 1
ATOM 2132 C CA . PRO A 1 272 ? -21.141 11.875 -12.906 1 97.56 272 PRO A CA 1
ATOM 2133 C C . PRO A 1 272 ? -21.5 12.93 -11.859 1 97.56 272 PRO A C 1
ATOM 2135 O O . PRO A 1 272 ? -21.172 14.102 -12.023 1 97.56 272 PRO A O 1
ATOM 2138 N N . GLN A 1 273 ? -22.172 12.586 -10.789 1 97.94 273 GLN A N 1
ATOM 2139 C CA . GLN A 1 273 ? -22.562 13.531 -9.758 1 97.94 273 GLN A CA 1
ATOM 2140 C C . GLN A 1 273 ? -21.344 14.148 -9.078 1 97.94 273 GLN A C 1
ATOM 2142 O O . GLN A 1 273 ? -21.469 15.156 -8.375 1 97.94 273 GLN A O 1
ATOM 2147 N N . TYR A 1 274 ? -20.141 13.609 -9.328 1 98.25 274 TYR A N 1
ATOM 2148 C CA . TYR A 1 274 ? -18.938 14.109 -8.664 1 98.25 274 TYR A CA 1
ATOM 2149 C C . TYR A 1 274 ? -18 14.789 -9.664 1 98.25 274 TYR A C 1
ATOM 2151 O O . TYR A 1 274 ? -16.859 15.078 -9.352 1 98.25 274 TYR A O 1
ATOM 2159 N N . LYS A 1 275 ? -18.406 15.086 -10.883 1 97.56 275 LYS A N 1
ATOM 2160 C CA . LYS A 1 275 ? -17.578 15.672 -11.938 1 97.56 275 LYS A CA 1
ATOM 2161 C C . LYS A 1 275 ? -17.141 17.078 -11.562 1 97.56 275 LYS A C 1
ATOM 2163 O O . LYS A 1 275 ? -16.203 17.625 -12.164 1 97.56 275 LYS A O 1
ATOM 2168 N N . HIS A 1 276 ? -17.797 17.688 -10.57 1 96.88 276 HIS A N 1
ATOM 2169 C CA . HIS A 1 276 ? -17.438 19.031 -10.125 1 96.88 276 HIS A CA 1
ATOM 2170 C C . HIS A 1 276 ? -16.172 19 -9.273 1 96.88 276 HIS A C 1
ATOM 2172 O O . HIS A 1 276 ? -15.562 20.047 -9.016 1 96.88 276 HIS A O 1
ATOM 2178 N N . LEU A 1 277 ? -15.766 17.875 -8.742 1 96.88 277 LEU A N 1
ATOM 2179 C CA . LEU A 1 277 ? -14.57 17.766 -7.906 1 96.88 277 LEU A CA 1
ATOM 2180 C C . LEU A 1 277 ? -13.312 17.953 -8.734 1 96.88 277 LEU A C 1
ATOM 2182 O O . LEU A 1 277 ? -13.227 17.484 -9.875 1 96.88 277 LEU A O 1
ATOM 2186 N N . ALA A 1 278 ? -12.375 18.594 -8.102 1 94.69 278 ALA A N 1
ATOM 2187 C CA . ALA A 1 278 ? -11.086 18.781 -8.766 1 94.69 278 ALA A CA 1
ATOM 2188 C C . ALA A 1 278 ? -10.453 17.438 -9.133 1 94.69 278 ALA A C 1
ATOM 2190 O O . ALA A 1 278 ? -10.516 16.484 -8.367 1 94.69 278 ALA A O 1
ATOM 2191 N N . PHE A 1 279 ? -9.938 17.297 -10.422 1 92 279 PHE A N 1
ATOM 2192 C CA . PHE A 1 279 ? -9.148 16.188 -10.961 1 92 279 PHE A CA 1
ATOM 2193 C C . PHE A 1 279 ? -10.023 14.977 -11.227 1 92 279 PHE A C 1
ATOM 2195 O O . PHE A 1 279 ? -9.523 13.852 -11.328 1 92 279 PHE A O 1
ATOM 2202 N N . TYR A 1 280 ? -11.266 15.156 -11.25 1 95.56 280 TYR A N 1
ATOM 2203 C CA . TYR A 1 280 ? -12.156 14.047 -11.555 1 95.56 280 TYR A CA 1
ATOM 2204 C C . TYR A 1 280 ? -11.766 13.375 -12.867 1 95.56 280 TYR A C 1
ATOM 2206 O O . TYR A 1 280 ? -11.57 12.164 -12.922 1 95.56 280 TYR A O 1
ATOM 2214 N N . GLU A 1 281 ? -11.547 14.117 -13.906 1 91.81 281 GLU A N 1
ATOM 2215 C CA . GLU A 1 281 ? -11.234 13.578 -15.227 1 91.81 281 GLU A CA 1
ATOM 2216 C C . GLU A 1 281 ? -9.883 12.859 -15.227 1 91.81 281 GLU A C 1
ATOM 2218 O O . GLU A 1 281 ? -9.727 11.82 -15.867 1 91.81 281 GLU A O 1
ATOM 2223 N N . LYS A 1 282 ? -9.094 13.367 -14.453 1 88.19 282 LYS A N 1
ATOM 2224 C CA . LYS A 1 282 ? -7.723 12.875 -14.5 1 88.19 282 LYS A 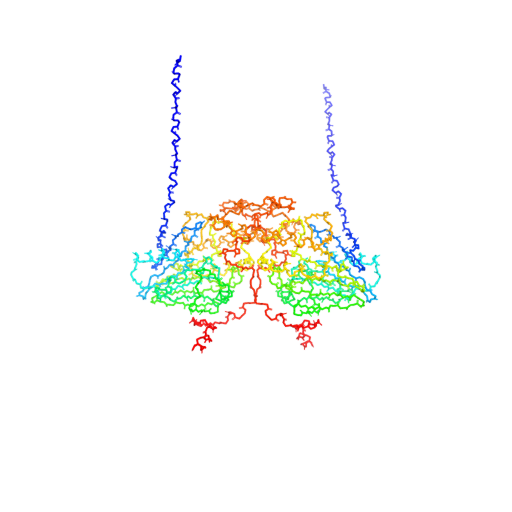CA 1
ATOM 2225 C C . LYS A 1 282 ? -7.531 11.695 -13.547 1 88.19 282 LYS A C 1
ATOM 2227 O O . LYS A 1 282 ? -6.816 10.742 -13.867 1 88.19 282 LYS A O 1
ATOM 2232 N N . ASP A 1 283 ? -8.234 11.789 -12.344 1 91 283 ASP A N 1
ATOM 2233 C CA . ASP A 1 283 ? -7.793 10.906 -11.273 1 91 283 ASP A CA 1
ATOM 2234 C C . ASP A 1 283 ? -8.914 9.953 -10.844 1 91 283 ASP A C 1
ATOM 2236 O O . ASP A 1 283 ? -8.68 9.023 -10.07 1 91 283 ASP A O 1
ATOM 2240 N N . PHE A 1 284 ? -10.078 10.102 -11.406 1 95.62 284 PHE A N 1
ATOM 2241 C CA . PHE A 1 284 ? -11.195 9.273 -10.961 1 95.62 284 PHE A CA 1
ATOM 2242 C C . PHE A 1 284 ? -10.898 7.797 -11.203 1 95.62 284 PHE A C 1
ATOM 2244 O O . PHE A 1 284 ? -11.172 6.953 -10.344 1 95.62 284 PHE A O 1
ATOM 2251 N N . THR A 1 285 ? -10.32 7.461 -12.289 1 93.06 285 THR A N 1
ATOM 2252 C CA . THR A 1 285 ? -10.039 6.066 -12.617 1 93.06 285 THR A CA 1
ATOM 2253 C C . THR A 1 285 ? -9.031 5.469 -11.633 1 93.06 285 THR A C 1
ATOM 2255 O O . THR A 1 285 ? -9.094 4.281 -11.32 1 93.06 285 THR A O 1
ATOM 2258 N N . LYS A 1 286 ? -8.156 6.289 -11.109 1 91.5 286 LYS A N 1
ATOM 2259 C CA . LYS A 1 286 ? -7.219 5.816 -10.094 1 91.5 286 LYS A CA 1
ATOM 2260 C C . LYS A 1 286 ? -7.941 5.457 -8.805 1 91.5 286 LYS A C 1
ATOM 2262 O O . LYS A 1 286 ? -7.543 4.527 -8.102 1 91.5 286 LYS A O 1
ATOM 2267 N N . ASN A 1 287 ? -8.969 6.27 -8.531 1 95.19 287 ASN A N 1
ATOM 2268 C CA . ASN A 1 287 ? -9.781 5.945 -7.367 1 95.19 287 ASN A CA 1
ATOM 2269 C C . ASN A 1 287 ? -10.516 4.617 -7.543 1 95.19 287 ASN A C 1
ATOM 2271 O O . ASN A 1 287 ? -10.516 3.775 -6.645 1 95.19 287 ASN A O 1
ATOM 2275 N N . VAL A 1 288 ? -11.078 4.457 -8.695 1 95.62 288 VAL A N 1
ATOM 2276 C CA . VAL A 1 288 ? -11.773 3.217 -9.016 1 95.62 288 VAL A CA 1
ATOM 2277 C C . VAL A 1 288 ? -10.82 2.035 -8.875 1 95.62 288 VAL A C 1
ATOM 2279 O O . VAL A 1 288 ? -11.148 1.026 -8.258 1 95.62 288 VAL A O 1
ATOM 2282 N N . GLU A 1 289 ? -9.688 2.201 -9.398 1 92.44 289 GLU A N 1
ATOM 2283 C CA . GLU A 1 289 ? -8.688 1.137 -9.391 1 92.44 289 GLU A CA 1
ATOM 2284 C C . GLU A 1 289 ? -8.312 0.746 -7.969 1 92.44 289 GLU A C 1
ATOM 2286 O O . GLU A 1 289 ? -8.211 -0.441 -7.648 1 92.44 289 GLU A O 1
ATOM 2291 N N . LYS A 1 290 ? -8.07 1.721 -7.172 1 92.31 290 LYS A N 1
ATOM 2292 C CA . LYS A 1 290 ? -7.695 1.463 -5.785 1 92.31 290 LYS A CA 1
ATOM 2293 C C . LYS A 1 290 ? -8.766 0.637 -5.07 1 92.31 290 LYS A C 1
ATOM 2295 O O . LYS A 1 290 ? -8.445 -0.36 -4.418 1 92.31 290 LYS A O 1
ATOM 2300 N N . PHE A 1 291 ? -10.016 1.019 -5.188 1 93.88 291 PHE A N 1
ATOM 2301 C CA . PHE A 1 291 ? -11.102 0.295 -4.547 1 93.88 291 PHE A CA 1
ATOM 2302 C C . PHE A 1 291 ? -11.273 -1.089 -5.164 1 93.88 291 PHE A C 1
ATOM 2304 O O . PHE A 1 291 ? -11.562 -2.059 -4.461 1 93.88 291 PHE A O 1
ATOM 2311 N N . ALA A 1 292 ? -11.086 -1.168 -6.434 1 93.25 292 ALA A N 1
ATOM 2312 C CA . ALA A 1 292 ? -11.211 -2.445 -7.129 1 93.25 292 ALA A CA 1
ATOM 2313 C C . ALA A 1 292 ? -10.156 -3.438 -6.641 1 93.25 292 ALA A C 1
ATOM 2315 O O . ALA A 1 292 ? -10.461 -4.613 -6.414 1 93.25 292 ALA A O 1
ATOM 2316 N N . PHE A 1 293 ? -8.984 -2.982 -6.473 1 90.81 293 PHE A N 1
ATOM 2317 C CA . PHE A 1 293 ? -7.914 -3.859 -6.02 1 90.81 293 PHE A CA 1
ATOM 2318 C C . PHE A 1 293 ? -8.188 -4.371 -4.609 1 90.81 293 PHE A C 1
ATOM 2320 O O . PHE A 1 293 ? -7.938 -5.539 -4.305 1 90.81 293 PHE A O 1
ATOM 2327 N N . GLU A 1 294 ? -8.656 -3.486 -3.791 1 89.56 294 GLU A N 1
ATOM 2328 C CA . GLU A 1 294 ? -8.961 -3.924 -2.432 1 89.56 294 GLU A CA 1
ATOM 2329 C C . GLU A 1 294 ? -10.031 -5.008 -2.426 1 89.56 294 GLU A C 1
ATOM 2331 O O . GLU A 1 294 ? -9.977 -5.934 -1.612 1 89.56 294 GLU A O 1
ATOM 2336 N N . LEU A 1 295 ? -10.922 -4.914 -3.33 1 89.88 295 LEU A N 1
ATOM 2337 C CA . LEU A 1 295 ? -11.984 -5.91 -3.436 1 89.88 295 LEU A CA 1
ATOM 2338 C C . LEU A 1 295 ? -11.453 -7.207 -4.039 1 89.88 295 LEU A C 1
ATOM 2340 O O . LEU A 1 295 ? -11.914 -8.297 -3.695 1 89.88 295 LEU A O 1
ATOM 2344 N N . PHE A 1 296 ? -10.508 -7.082 -4.855 1 90.19 296 PHE A N 1
ATOM 2345 C CA . PHE A 1 296 ? -10.023 -8.211 -5.652 1 90.19 296 PHE A CA 1
ATOM 2346 C C . PHE A 1 296 ? -8.961 -8.992 -4.895 1 90.19 296 PHE A C 1
ATOM 2348 O O . PHE A 1 296 ? -8.992 -10.227 -4.863 1 90.19 296 PHE A O 1
ATOM 2355 N N . ILE A 1 297 ? -8.031 -8.297 -4.219 1 90.31 297 ILE A N 1
ATOM 2356 C CA . ILE A 1 297 ? -6.895 -9.008 -3.646 1 90.31 297 ILE A CA 1
ATOM 2357 C C . ILE A 1 297 ? -6.969 -8.953 -2.121 1 90.31 297 ILE A C 1
ATOM 2359 O O . ILE A 1 297 ? -6.234 -9.664 -1.433 1 90.31 297 ILE A O 1
ATOM 2363 N N . GLY A 1 298 ? -7.836 -8.133 -1.608 1 87 298 GLY A N 1
ATOM 2364 C CA . GLY A 1 298 ? -7.934 -7.938 -0.171 1 87 298 GLY A CA 1
ATOM 2365 C C . GLY A 1 298 ? -7.449 -6.57 0.277 1 87 298 GLY A C 1
ATOM 2366 O O . GLY A 1 298 ? -6.695 -5.906 -0.441 1 87 298 GLY A O 1
ATOM 2367 N N . PRO A 1 299 ? -7.941 -6.234 1.436 1 79.75 299 PRO A N 1
ATOM 2368 C CA . PRO A 1 299 ? -7.566 -4.906 1.929 1 79.75 299 PRO A CA 1
ATOM 2369 C C . PRO A 1 299 ? -6.086 -4.809 2.289 1 79.75 299 PRO A C 1
ATOM 2371 O O . PRO A 1 299 ? -5.5 -5.777 2.781 1 79.75 299 PRO A O 1
ATOM 2374 N N . TYR A 1 300 ? -5.508 -3.771 1.929 1 78.25 300 TYR A N 1
ATOM 2375 C CA . TYR A 1 300 ? -4.121 -3.457 2.258 1 78.25 300 TYR A CA 1
ATOM 2376 C C . TYR A 1 300 ? -3.945 -1.965 2.508 1 78.25 300 TYR A C 1
ATOM 2378 O O . TYR A 1 300 ? -4.684 -1.146 1.954 1 78.25 300 TYR A O 1
ATOM 2386 N N . PRO A 1 301 ? -2.961 -1.589 3.242 1 68.06 301 PRO A N 1
ATOM 2387 C CA . PRO A 1 301 ? -2.117 -2.385 4.137 1 68.06 301 PRO A CA 1
ATOM 2388 C C . PRO A 1 301 ? -2.885 -2.934 5.336 1 68.06 301 PRO A C 1
ATOM 2390 O O . PRO A 1 301 ? -3.984 -2.461 5.641 1 68.06 301 PRO A O 1
ATOM 2393 N N . TRP A 1 302 ? -2.35 -4.008 5.855 1 68.88 302 TRP A N 1
ATOM 2394 C CA . TRP A 1 302 ? -2.85 -4.512 7.129 1 68.88 302 TRP A CA 1
ATOM 2395 C C . TRP A 1 302 ? -1.701 -4.781 8.094 1 68.88 302 TRP A C 1
ATOM 2397 O O . TRP A 1 302 ? -0.644 -5.27 7.691 1 68.88 302 TRP A O 1
ATOM 2407 N N . ARG A 1 303 ? -1.852 -4.289 9.258 1 70.06 303 ARG A N 1
ATOM 2408 C CA . ARG A 1 303 ? -0.954 -4.609 10.359 1 70.06 303 ARG A CA 1
ATOM 2409 C C . ARG A 1 303 ? -1.701 -4.617 11.688 1 70.06 303 ARG A C 1
ATOM 2411 O O . ARG A 1 303 ? -2.736 -3.963 11.828 1 70.06 303 ARG A O 1
ATOM 2418 N N . SER A 1 304 ? -1.143 -5.457 12.562 1 67.81 304 SER A N 1
ATOM 2419 C CA . SER A 1 304 ? -1.699 -5.352 13.906 1 67.81 304 SER A CA 1
ATOM 2420 C C . SER A 1 304 ? -1.285 -4.047 14.578 1 67.81 304 SER A C 1
ATOM 2422 O O . SER A 1 304 ? -0.114 -3.662 14.531 1 67.81 304 SER A O 1
ATOM 2424 N N . VAL A 1 305 ? -2.285 -3.391 15.094 1 68.12 305 VAL A N 1
ATOM 2425 C CA . VAL A 1 305 ? -1.968 -2.154 15.797 1 68.12 305 VAL A CA 1
ATOM 2426 C C . VAL A 1 305 ? -2.137 -2.359 17.297 1 68.12 305 VAL A C 1
ATOM 2428 O O . VAL A 1 305 ? -2.088 -1.4 18.078 1 68.12 305 VAL A O 1
ATOM 2431 N N . ARG A 1 306 ? -2.359 -3.523 17.719 1 65.75 306 ARG A N 1
ATOM 2432 C CA . ARG A 1 306 ? -2.703 -3.83 19.109 1 65.75 306 ARG A CA 1
ATOM 2433 C C . ARG A 1 306 ? -1.659 -3.27 20.062 1 65.75 306 ARG A C 1
ATOM 2435 O O . ARG A 1 306 ? -2.002 -2.729 21.125 1 65.75 306 ARG A O 1
ATOM 2442 N N . ARG A 1 307 ? -0.444 -3.293 19.766 1 70.31 307 ARG A N 1
ATOM 2443 C CA . ARG A 1 307 ? 0.632 -2.873 20.656 1 70.31 307 ARG A CA 1
ATOM 2444 C C . ARG A 1 307 ? 0.623 -1.36 20.844 1 70.31 307 ARG A C 1
ATOM 2446 O O . ARG A 1 307 ? 1.231 -0.846 21.781 1 70.31 307 ARG A O 1
ATOM 2453 N N . TYR A 1 308 ? -0.06 -0.638 20.047 1 72.12 308 TYR A N 1
ATOM 2454 C CA . TYR A 1 308 ? -0.037 0.82 20.094 1 72.12 308 TYR A CA 1
ATOM 2455 C C . TYR A 1 308 ? -1.273 1.365 20.797 1 72.12 308 TYR A C 1
ATOM 2457 O O . TYR A 1 308 ? -1.378 2.57 21.031 1 72.12 308 TYR A O 1
ATOM 2465 N N . LEU A 1 309 ? -2.201 0.506 21.156 1 75.12 309 LEU A N 1
ATOM 2466 C CA . LEU A 1 309 ? -3.494 0.96 21.656 1 75.12 309 LEU A CA 1
ATOM 2467 C C . LEU A 1 309 ? -3.469 1.113 23.172 1 75.12 309 LEU A C 1
ATOM 2469 O O . LEU A 1 309 ? -4.348 1.756 23.75 1 75.12 309 LEU A O 1
ATOM 2473 N N . LYS A 1 310 ? -2.49 0.469 23.781 1 68.5 310 LYS A N 1
ATOM 2474 C CA . LYS A 1 310 ? -2.346 0.702 25.219 1 68.5 310 LYS A CA 1
ATOM 2475 C C . LYS A 1 310 ? -1.926 2.141 25.5 1 68.5 310 LYS A C 1
ATOM 2477 O O . LYS A 1 310 ? -0.877 2.592 25.031 1 68.5 310 LYS A O 1
ATOM 2482 N N . PRO A 1 311 ? -2.768 2.848 26.281 1 71.56 311 PRO A N 1
ATOM 2483 C CA . PRO A 1 311 ? -2.498 4.27 26.5 1 71.56 311 PRO A CA 1
ATOM 2484 C C . PRO A 1 311 ? -1.199 4.516 27.266 1 71.56 311 PRO A C 1
ATOM 2486 O O . PRO A 1 311 ? -0.805 3.697 28.094 1 71.56 311 PRO A O 1
ATOM 2489 N N . SER A 1 312 ? -0.468 5.582 26.844 1 63.56 312 SER A N 1
ATOM 2490 C CA . SER A 1 312 ? 0.672 6.113 27.594 1 63.56 312 SER A CA 1
ATOM 2491 C C . SER A 1 312 ? 0.63 7.633 27.656 1 63.56 312 SER A C 1
ATOM 2493 O O . SER A 1 312 ? -0.049 8.281 26.859 1 63.56 312 SER A O 1
ATOM 2495 N N . LYS A 1 313 ? 1.22 8.07 28.703 1 70.5 313 LYS A N 1
ATOM 2496 C CA . LYS A 1 313 ? 1.449 9.516 28.719 1 70.5 313 LYS A CA 1
ATOM 2497 C C . LYS A 1 313 ? 2.469 9.914 27.656 1 70.5 313 LYS A C 1
ATOM 2499 O O . LYS A 1 313 ? 3.162 9.055 27.094 1 70.5 313 LYS A O 1
ATOM 2504 N N . ILE A 1 314 ? 2.246 11.109 27.281 1 68.25 314 ILE A N 1
ATOM 2505 C CA . ILE A 1 314 ? 3.307 11.633 26.422 1 68.25 314 ILE A CA 1
ATOM 2506 C C . ILE A 1 314 ? 4.656 11.469 27.109 1 68.25 314 ILE A C 1
ATOM 2508 O O . ILE A 1 314 ? 4.871 12.016 28.203 1 68.25 314 ILE A O 1
ATOM 2512 N N . ALA A 1 315 ? 5.379 10.562 26.609 1 66.56 315 ALA A N 1
ATOM 2513 C CA . ALA A 1 315 ? 6.629 10.195 27.266 1 66.56 315 ALA A CA 1
ATOM 2514 C C . ALA A 1 315 ? 7.758 10.039 26.25 1 66.56 315 ALA A C 1
ATOM 2516 O O . ALA A 1 315 ? 7.535 10.141 25.047 1 66.56 315 ALA A O 1
ATOM 2517 N N . PHE A 1 316 ? 9 10.055 26.797 1 51.84 316 PHE A N 1
ATOM 2518 C CA . PHE A 1 316 ? 10.156 9.82 25.938 1 51.84 316 PHE A CA 1
ATOM 2519 C C . PHE A 1 316 ? 9.984 8.523 25.141 1 51.84 316 PHE A C 1
ATOM 2521 O O . PHE A 1 316 ? 9.422 7.551 25.641 1 51.84 316 PHE A O 1
ATOM 2528 N N . PRO A 1 317 ? 10.391 8.633 23.938 1 50.28 317 PRO A N 1
ATOM 2529 C CA . PRO A 1 317 ? 10.312 7.391 23.172 1 50.28 317 PRO A CA 1
ATOM 2530 C C . PRO A 1 317 ? 11.062 6.238 23.828 1 50.28 317 PRO A C 1
ATOM 2532 O O . PRO A 1 317 ? 12.078 6.465 24.5 1 50.28 317 PRO A O 1
ATOM 2535 N N . LEU A 1 318 ? 10.719 4.914 23.969 1 39 318 LEU A N 1
ATOM 2536 C CA . LEU A 1 318 ? 11.336 3.758 24.609 1 39 318 LEU A CA 1
ATOM 2537 C C . LEU A 1 318 ? 12.758 3.555 24.125 1 39 318 LEU A C 1
ATOM 2539 O O . LEU A 1 318 ? 13.633 3.133 24.891 1 39 318 LEU A O 1
ATOM 2543 N N . ARG A 1 319 ? 13.312 3.342 22.984 1 43.75 319 ARG A N 1
ATOM 2544 C CA . ARG A 1 319 ? 14.617 2.781 22.672 1 43.75 319 ARG A CA 1
ATOM 2545 C C . ARG A 1 319 ? 15.742 3.746 23.047 1 43.75 319 ARG A C 1
ATOM 2547 O O . ARG A 1 319 ? 16.922 3.402 22.969 1 43.75 319 ARG A O 1
ATOM 2554 N N . ARG A 1 320 ? 15.945 5.047 22.906 1 41 320 ARG A N 1
ATOM 2555 C CA . ARG A 1 320 ? 17.312 5.543 22.969 1 41 320 ARG A CA 1
ATOM 2556 C C . ARG A 1 320 ? 17.875 5.445 24.375 1 41 320 ARG A C 1
ATOM 2558 O O . ARG A 1 320 ? 18.906 6.043 24.688 1 41 320 ARG A O 1
ATOM 2565 N N . ALA A 1 321 ? 17.234 4.957 25.375 1 31.03 321 ALA A N 1
ATOM 2566 C CA . ALA A 1 321 ? 18.062 4.914 26.578 1 31.03 321 ALA A CA 1
ATOM 2567 C C . ALA A 1 321 ? 19.344 4.113 26.344 1 31.03 321 ALA A C 1
ATOM 2569 O O . ALA A 1 321 ? 20.266 4.137 27.172 1 31.03 321 ALA A O 1
ATOM 2570 N N . LYS A 1 322 ? 19.484 3.184 25.438 1 33.84 322 LYS A N 1
ATOM 2571 C CA . LYS A 1 322 ? 20.688 2.342 25.5 1 33.84 322 LYS A CA 1
ATOM 2572 C C . LYS A 1 322 ? 21.922 3.117 25.078 1 33.84 322 LYS A C 1
ATOM 2574 O O . LYS A 1 322 ? 23.047 2.768 25.453 1 33.84 322 LYS A O 1
ATOM 2579 N N . ARG A 1 323 ? 21.922 3.885 23.906 1 33.69 323 ARG A N 1
ATOM 2580 C CA . ARG A 1 323 ? 23.281 4.246 23.516 1 33.69 323 ARG A CA 1
ATOM 2581 C C . ARG A 1 323 ? 23.891 5.227 24.5 1 33.69 323 ARG A C 1
ATOM 2583 O O . ARG A 1 323 ? 25.031 5.68 24.297 1 33.69 323 ARG A O 1
ATOM 2590 N N . ARG A 1 324 ? 23.125 5.953 25.266 1 30.92 324 ARG A N 1
ATOM 2591 C CA . ARG A 1 324 ? 24 6.785 26.078 1 30.92 324 ARG A CA 1
ATOM 2592 C C . ARG A 1 324 ? 24.844 5.93 27.016 1 30.92 324 ARG A C 1
ATOM 2594 O O . ARG A 1 324 ? 25.688 6.453 27.766 1 30.92 324 ARG A O 1
ATOM 2601 N N . ASN A 1 325 ? 24.359 4.711 27.344 1 26.91 325 ASN A N 1
ATOM 2602 C CA . ASN A 1 325 ? 25.312 4.172 28.312 1 26.91 325 ASN A CA 1
ATOM 2603 C C . ASN A 1 325 ? 26.656 3.869 27.656 1 26.91 325 ASN A C 1
ATOM 2605 O O . ASN A 1 325 ? 27.594 3.426 28.328 1 26.91 325 ASN A O 1
ATOM 2609 N N . ASN A 1 326 ? 26.766 3.416 26.328 1 28.33 326 ASN A N 1
ATOM 2610 C CA . ASN A 1 326 ? 28.141 3.074 26.016 1 28.33 326 ASN A CA 1
ATOM 2611 C C . ASN A 1 326 ? 29 4.324 25.844 1 28.33 326 ASN A C 1
ATOM 2613 O O . ASN A 1 326 ? 30.141 4.238 25.359 1 28.33 326 ASN A O 1
ATOM 2617 N N . GLN A 1 327 ? 28.547 5.738 25.875 1 21.69 327 GLN A N 1
ATOM 2618 C CA . GLN A 1 327 ? 29.703 6.52 26.297 1 21.69 327 GLN A CA 1
ATOM 2619 C C . GLN A 1 327 ? 29.812 6.547 27.812 1 21.69 327 GLN A C 1
ATOM 2621 O O . GLN A 1 327 ? 28.812 6.621 28.516 1 21.69 327 GLN A O 1
ATOM 2626 N N . MET B 1 1 ? -65.75 5.051 -56.031 1 27.7 1 MET B N 1
ATOM 2627 C CA . MET B 1 1 ? -65.438 4.309 -54.812 1 27.7 1 MET B CA 1
ATOM 2628 C C . MET B 1 1 ? -64.125 3.555 -54.969 1 27.7 1 MET B C 1
ATOM 2630 O O . MET B 1 1 ? -64.125 2.369 -55.312 1 27.7 1 MET B O 1
ATOM 2634 N N . ARG B 1 2 ? -63.031 4.273 -55.594 1 27.94 2 ARG B N 1
ATOM 2635 C CA . ARG B 1 2 ? -61.719 3.713 -55.969 1 27.94 2 ARG B CA 1
ATOM 2636 C C . ARG B 1 2 ? -61 3.164 -54.75 1 27.94 2 ARG B C 1
ATOM 2638 O O . ARG B 1 2 ? -60.812 3.877 -53.75 1 27.94 2 ARG B O 1
ATOM 2645 N N . LYS B 1 3 ? -60.938 1.79 -54.625 1 29.72 3 LYS B N 1
ATOM 2646 C CA . LYS B 1 3 ? -60.375 0.834 -53.656 1 29.72 3 LYS B CA 1
ATOM 2647 C C . LYS B 1 3 ? -58.875 1.039 -53.531 1 29.72 3 LYS B C 1
ATOM 2649 O O . LYS B 1 3 ? -58.094 0.751 -54.438 1 29.72 3 LYS B O 1
ATOM 2654 N N . ILE B 1 4 ? -58.344 2.133 -53 1 34.66 4 ILE B N 1
ATOM 2655 C CA . ILE B 1 4 ? -56.906 2.326 -52.781 1 34.66 4 ILE B CA 1
ATOM 2656 C C . ILE B 1 4 ? -56.375 1.245 -51.844 1 34.66 4 ILE B C 1
ATOM 2658 O O . ILE B 1 4 ? -56.844 1.13 -50.688 1 34.66 4 ILE B O 1
ATOM 2662 N N . GLN B 1 5 ? -55.969 0.109 -52.375 1 30.02 5 GLN B N 1
ATOM 2663 C CA . GLN B 1 5 ? -55.312 -1.021 -51.719 1 30.02 5 GLN B CA 1
ATOM 2664 C C . GLN B 1 5 ? -54.062 -0.575 -50.969 1 30.02 5 GLN B C 1
ATOM 2666 O O . GLN B 1 5 ? -53.094 -0.074 -51.562 1 30.02 5 GLN B O 1
ATOM 2671 N N . LEU B 1 6 ? -54.188 -0.099 -49.75 1 33.91 6 LEU B N 1
ATOM 2672 C CA . LEU B 1 6 ? -53.094 0.222 -48.844 1 33.91 6 LEU B CA 1
ATOM 2673 C C . LEU B 1 6 ? -52.219 -1.001 -48.625 1 33.91 6 LEU B C 1
ATOM 2675 O O . LEU B 1 6 ? -52.688 -2.012 -48.062 1 33.91 6 LEU B O 1
ATOM 2679 N N . VAL B 1 7 ? -51.219 -1.276 -49.469 1 34.44 7 VAL B N 1
ATOM 2680 C CA . VAL B 1 7 ? -50.219 -2.311 -49.312 1 34.44 7 VAL B CA 1
ATOM 2681 C C . VAL B 1 7 ? -49.438 -2.084 -48 1 34.44 7 VAL B C 1
ATOM 2683 O O . VAL B 1 7 ? -48.812 -1.043 -47.812 1 34.44 7 VAL B O 1
ATOM 2686 N N . LEU B 1 8 ? -49.906 -2.621 -46.906 1 33.94 8 LEU B N 1
ATOM 2687 C CA . LEU B 1 8 ? -49.219 -2.691 -45.625 1 33.94 8 LEU B CA 1
ATOM 2688 C C . LEU B 1 8 ? -47.875 -3.406 -45.781 1 33.94 8 LEU B C 1
ATOM 2690 O O . LEU B 1 8 ? -47.844 -4.586 -46.125 1 33.94 8 LEU B O 1
ATOM 2694 N N . GLN B 1 9 ? -46.844 -2.705 -46.25 1 33.97 9 GLN B N 1
ATOM 2695 C CA . GLN B 1 9 ? -45.469 -3.266 -46.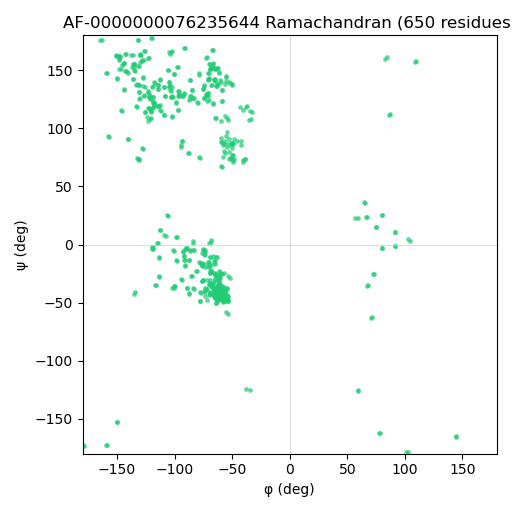219 1 33.97 9 GLN B CA 1
ATOM 2696 C C . GLN B 1 9 ? -45.094 -3.715 -44.812 1 33.97 9 GLN B C 1
ATOM 2698 O O . GLN B 1 9 ? -45.031 -2.896 -43.875 1 33.97 9 GLN B O 1
ATOM 2703 N N . LEU B 1 10 ? -45.438 -4.926 -44.469 1 34.84 10 LEU B N 1
ATOM 2704 C CA . LEU B 1 10 ? -44.938 -5.598 -43.281 1 34.84 10 LEU B CA 1
ATOM 2705 C C . LEU B 1 10 ? -43.438 -5.578 -43.25 1 34.84 10 LEU B C 1
ATOM 2707 O O . LEU B 1 10 ? -42.781 -6.195 -44.094 1 34.84 10 LEU B O 1
ATOM 2711 N N . LEU B 1 11 ? -42.781 -4.473 -42.844 1 36.78 11 LEU B N 1
ATOM 2712 C CA . LEU B 1 11 ? -41.344 -4.445 -42.531 1 36.78 11 LEU B CA 1
ATOM 2713 C C . LEU B 1 11 ? -41 -5.551 -41.562 1 36.78 11 LEU B C 1
ATOM 2715 O O . LEU B 1 11 ? -41.469 -5.574 -40.438 1 36.78 11 LEU B O 1
ATOM 2719 N N . SER B 1 12 ? -40.688 -6.758 -42.062 1 35.28 12 SER B N 1
ATOM 2720 C CA . SER B 1 12 ? -40.062 -7.824 -41.25 1 35.28 12 SER B CA 1
ATOM 2721 C C . SER B 1 12 ? -38.844 -7.324 -40.531 1 35.28 12 SER B C 1
ATOM 2723 O O . SER B 1 12 ? -37.875 -6.863 -41.125 1 35.28 12 SER B O 1
ATOM 2725 N N . ILE B 1 13 ? -39.031 -6.734 -39.375 1 37.97 13 ILE B N 1
ATOM 2726 C CA . ILE B 1 13 ? -37.906 -6.512 -38.438 1 37.97 13 ILE B CA 1
ATOM 2727 C C . ILE B 1 13 ? -37.156 -7.828 -38.188 1 37.97 13 ILE B C 1
ATOM 2729 O O . ILE B 1 13 ? -37.719 -8.734 -37.562 1 37.97 13 ILE B O 1
ATOM 2733 N N . ILE B 1 14 ? -36.375 -8.297 -39.156 1 35.22 14 ILE B N 1
ATOM 2734 C CA . ILE B 1 14 ? -35.438 -9.375 -38.844 1 35.22 14 ILE B CA 1
ATOM 2735 C C . ILE B 1 14 ? -34.656 -9.016 -37.594 1 35.22 14 ILE B C 1
ATOM 2737 O O . ILE B 1 14 ? -33.906 -8.039 -37.594 1 35.22 14 ILE B O 1
ATOM 2741 N N . SER B 1 15 ? -35.219 -9.344 -36.469 1 34.44 15 SER B N 1
ATOM 2742 C CA . SER B 1 15 ? -34.469 -9.344 -35.219 1 34.44 15 SER B CA 1
ATOM 2743 C C . SER B 1 15 ? -33.156 -10.102 -35.375 1 34.44 15 SER B C 1
ATOM 2745 O O . SER B 1 15 ? -33.156 -11.305 -35.656 1 34.44 15 SER B O 1
ATOM 2747 N N . MET B 1 16 ? -32.156 -9.5 -36 1 34.25 16 MET B N 1
ATOM 2748 C CA . MET B 1 16 ? -30.828 -10.102 -35.875 1 34.25 16 MET B CA 1
ATOM 2749 C C . MET B 1 16 ? -30.5 -10.398 -34.438 1 34.25 16 MET B C 1
ATOM 2751 O O . MET B 1 16 ? -30.188 -9.492 -33.656 1 34.25 16 MET B O 1
ATOM 2755 N N . ALA B 1 17 ? -31.156 -11.383 -33.844 1 35.09 17 ALA B N 1
ATOM 2756 C CA . ALA B 1 17 ? -30.547 -11.969 -32.656 1 35.09 17 ALA B CA 1
ATOM 2757 C C . ALA B 1 17 ? -29.078 -12.305 -32.875 1 35.09 17 ALA B C 1
ATOM 2759 O O . ALA B 1 17 ? -28.766 -13.195 -33.656 1 35.09 17 ALA B O 1
ATOM 2760 N N . SER B 1 18 ? -28.281 -11.289 -32.906 1 33.59 18 SER B N 1
ATOM 2761 C CA . SER B 1 18 ? -26.875 -11.688 -32.812 1 33.59 18 SER B CA 1
ATOM 2762 C C . SER B 1 18 ? -26.672 -12.773 -31.781 1 33.59 18 SER B C 1
ATOM 2764 O O . SER B 1 18 ? -27.031 -12.586 -30.609 1 33.59 18 SER B O 1
ATOM 2766 N N . LEU B 1 19 ? -26.844 -13.969 -32.125 1 31.28 19 LEU B N 1
ATOM 2767 C CA . LEU B 1 19 ? -26.406 -15.07 -31.281 1 31.28 19 LEU B CA 1
ATOM 2768 C C . LEU B 1 19 ? -25.047 -14.758 -30.656 1 31.28 19 LEU B C 1
ATOM 2770 O O . LEU B 1 19 ? -24.031 -14.711 -31.344 1 31.28 19 LEU B O 1
ATOM 2774 N N . VAL B 1 20 ? -25.031 -13.898 -29.75 1 34.75 20 VAL B N 1
ATOM 2775 C CA . VAL B 1 20 ? -23.812 -13.852 -28.938 1 34.75 20 VAL B CA 1
ATOM 2776 C C . VAL B 1 20 ? -23.312 -15.273 -28.672 1 34.75 20 VAL B C 1
ATOM 2778 O O . VAL B 1 20 ? -24.016 -16.078 -28.031 1 34.75 20 VAL B O 1
ATOM 2781 N N . THR B 1 21 ? -22.75 -15.898 -29.688 1 33.88 21 THR B N 1
ATOM 2782 C CA . THR B 1 21 ? -22.078 -17.156 -29.391 1 33.88 21 THR B CA 1
ATOM 2783 C C . THR B 1 21 ? -21.406 -17.109 -28.031 1 33.88 21 THR B C 1
ATOM 2785 O O . THR B 1 21 ? -20.703 -16.156 -27.703 1 33.88 21 THR B O 1
ATOM 2788 N N . PRO B 1 22 ? -21.922 -17.766 -27.078 1 36.94 22 PRO B N 1
ATOM 2789 C CA . PRO B 1 22 ? -21.25 -17.812 -25.781 1 36.94 22 PRO B CA 1
ATOM 2790 C C . PRO B 1 22 ? -19.734 -17.969 -25.906 1 36.94 22 PRO B C 1
ATOM 2792 O O . PRO B 1 22 ? -19.25 -18.578 -26.859 1 36.94 22 PRO B O 1
ATOM 2795 N N . ALA B 1 23 ? -18.969 -17.094 -25.516 1 44.5 23 ALA B N 1
ATOM 2796 C CA . ALA B 1 23 ? -17.516 -17.234 -25.5 1 44.5 23 ALA B CA 1
ATOM 2797 C C . ALA B 1 23 ? -17.109 -18.672 -25.219 1 44.5 23 ALA B C 1
ATOM 2799 O O . ALA B 1 23 ? -17.719 -19.344 -24.375 1 44.5 23 ALA B O 1
ATOM 2800 N N . PRO B 1 24 ? -16.5 -19.453 -26.078 1 44.44 24 PRO B N 1
ATOM 2801 C CA . PRO B 1 24 ? -16.047 -20.812 -25.812 1 44.44 24 PRO B CA 1
ATOM 2802 C C . PRO B 1 24 ? -15.5 -21 -24.406 1 44.44 24 PRO B C 1
ATOM 2804 O O . PRO B 1 24 ? -14.938 -20.062 -23.828 1 44.44 24 PRO B O 1
ATOM 2807 N N . VAL B 1 25 ? -16.172 -21.906 -23.641 1 48.81 25 VAL B N 1
ATOM 2808 C CA . VAL B 1 25 ? -15.734 -22.312 -22.312 1 48.81 25 VAL B CA 1
ATOM 2809 C C . VAL B 1 25 ? -14.234 -22.609 -22.328 1 48.81 25 VAL B C 1
ATOM 2811 O O . VAL B 1 25 ? -13.781 -23.5 -23.047 1 48.81 25 VAL B O 1
ATOM 2814 N N . ASP B 1 26 ? -13.312 -21.797 -22.125 1 63.97 26 ASP B N 1
ATOM 2815 C CA . ASP B 1 26 ? -11.875 -22.016 -22 1 63.97 26 ASP B CA 1
ATOM 2816 C C . ASP B 1 26 ? -11.562 -23.031 -20.906 1 63.97 26 ASP B C 1
ATOM 2818 O O . ASP B 1 26 ? -11.789 -22.766 -19.719 1 63.97 26 ASP B O 1
ATOM 2822 N N . ASN B 1 27 ? -11.523 -24.359 -21.25 1 78.88 27 ASN B N 1
ATOM 2823 C CA . ASN B 1 27 ? -11.219 -25.422 -20.297 1 78.88 27 ASN B CA 1
ATOM 2824 C C . ASN B 1 27 ? -9.773 -25.375 -19.828 1 78.88 27 ASN B C 1
ATOM 2826 O O . ASN B 1 27 ? -9.336 -26.203 -19.031 1 78.88 27 ASN B O 1
ATOM 2830 N N . GLY B 1 28 ? -9.047 -24.453 -20.219 1 90.19 28 GLY B N 1
ATOM 2831 C CA . GLY B 1 28 ? -7.641 -24.328 -19.844 1 90.19 28 GLY B CA 1
ATOM 2832 C C . GLY B 1 28 ? -6.719 -25.172 -20.703 1 90.19 28 GLY B C 1
ATOM 2833 O O . GLY B 1 28 ? -7.176 -26.047 -21.438 1 90.19 28 GLY B O 1
ATOM 2834 N N . VAL B 1 29 ? -5.473 -24.906 -20.781 1 93.94 29 VAL B N 1
ATOM 2835 C CA . VAL B 1 29 ? -4.465 -25.578 -21.578 1 93.94 29 VAL B CA 1
ATOM 2836 C C . VAL B 1 29 ? -3.303 -26.031 -20.703 1 93.94 29 VAL B C 1
ATOM 2838 O O . VAL B 1 29 ? -2.836 -25.266 -19.844 1 93.94 29 VAL B O 1
ATOM 2841 N N . VAL B 1 30 ? -2.838 -27.312 -20.938 1 97.5 30 VAL B N 1
ATOM 2842 C CA . VAL B 1 30 ? -1.686 -27.828 -20.219 1 97.5 30 VAL B CA 1
ATOM 2843 C C . VAL B 1 30 ? -0.452 -27.797 -21.109 1 97.5 30 VAL B C 1
ATOM 2845 O O . VAL B 1 30 ? -0.533 -28.125 -22.297 1 97.5 30 VAL B O 1
ATOM 2848 N N . LYS B 1 31 ? 0.64 -27.359 -20.594 1 97.62 31 LYS B N 1
ATOM 2849 C CA . LYS B 1 31 ? 1.925 -27.359 -21.281 1 97.62 31 LYS B CA 1
ATOM 2850 C C . LYS B 1 31 ? 3.02 -27.969 -20.406 1 97.62 31 LYS B C 1
ATOM 2852 O O . LYS B 1 31 ? 3.23 -27.547 -19.281 1 97.62 31 LYS B O 1
ATOM 2857 N N . GLN B 1 32 ? 3.693 -28.953 -20.953 1 98.19 32 GLN B N 1
ATOM 2858 C CA . GLN B 1 32 ? 4.859 -29.469 -20.234 1 98.19 32 GLN B CA 1
ATOM 2859 C C . GLN B 1 32 ? 6.02 -28.469 -20.297 1 98.19 32 GLN B C 1
ATOM 2861 O O . GLN B 1 32 ? 6.434 -28.062 -21.391 1 98.19 32 GLN B O 1
ATOM 2866 N N . VAL B 1 33 ? 6.574 -28.141 -19.141 1 98.06 33 VAL B N 1
ATOM 2867 C CA . VAL B 1 33 ? 7.559 -27.062 -19.125 1 98.06 33 VAL B CA 1
ATOM 2868 C C . VAL B 1 33 ? 8.906 -27.594 -18.641 1 98.06 33 VAL B C 1
ATOM 2870 O O . VAL B 1 33 ? 9.891 -26.844 -18.578 1 98.06 33 VAL B O 1
ATOM 2873 N N . GLY B 1 34 ? 8.992 -28.828 -18.281 1 96.94 34 GLY B N 1
ATOM 2874 C CA . GLY B 1 34 ? 10.172 -29.547 -17.828 1 96.94 34 GLY B CA 1
ATOM 2875 C C . GLY B 1 34 ? 9.906 -31 -17.5 1 96.94 34 GLY B C 1
ATOM 2876 O O . GLY B 1 34 ? 8.828 -31.516 -17.797 1 96.94 34 GLY B O 1
ATOM 2877 N N . LYS B 1 35 ? 10.914 -31.625 -16.953 1 96 35 LYS B N 1
ATOM 2878 C CA . LYS B 1 35 ? 10.758 -33.031 -16.609 1 96 35 LYS B CA 1
ATOM 2879 C C . LYS B 1 35 ? 9.703 -33.219 -15.516 1 96 35 LYS B C 1
ATOM 2881 O O . LYS B 1 35 ? 9.906 -32.812 -14.375 1 96 35 LYS B O 1
ATOM 2886 N N . ASN B 1 36 ? 8.547 -33.781 -15.883 1 96.94 36 ASN B N 1
ATOM 2887 C CA . ASN B 1 36 ? 7.457 -34.125 -14.977 1 96.94 36 ASN B CA 1
ATOM 2888 C C . ASN B 1 36 ? 6.812 -32.906 -14.359 1 96.94 36 ASN B C 1
ATOM 2890 O O . ASN B 1 36 ? 6.32 -32.938 -13.227 1 96.94 36 ASN B O 1
ATOM 2894 N N . VAL B 1 37 ? 6.941 -31.781 -15.023 1 98.56 37 VAL B N 1
ATOM 2895 C CA . VAL B 1 37 ? 6.367 -30.531 -14.523 1 98.56 37 VAL B CA 1
ATOM 2896 C C . VAL B 1 37 ? 5.609 -29.828 -15.641 1 98.56 37 VAL B C 1
ATOM 2898 O O . VAL B 1 37 ? 6.051 -29.828 -16.797 1 98.56 37 VAL B O 1
ATOM 2901 N N . TYR B 1 38 ? 4.48 -29.312 -15.273 1 98.75 38 TYR B N 1
ATOM 2902 C CA . TYR B 1 38 ? 3.518 -28.781 -16.234 1 98.75 38 TYR B CA 1
ATOM 2903 C C . TYR B 1 38 ? 2.967 -27.438 -15.758 1 98.75 38 TYR B C 1
ATOM 2905 O O . TYR B 1 38 ? 2.883 -27.188 -14.555 1 98.75 38 TYR B O 1
ATOM 2913 N N . ALA B 1 39 ? 2.623 -26.609 -16.75 1 98.75 39 ALA B N 1
ATOM 2914 C CA . ALA B 1 39 ? 1.845 -25.406 -16.5 1 98.75 39 ALA B CA 1
ATOM 2915 C C . ALA B 1 39 ? 0.399 -25.578 -16.953 1 98.75 39 ALA B C 1
ATOM 2917 O O . ALA B 1 39 ? 0.136 -26.219 -17.969 1 98.75 39 ALA B O 1
ATOM 2918 N N . PHE B 1 40 ? -0.508 -25.062 -16.172 1 98.44 40 PHE B N 1
ATOM 2919 C CA . PHE B 1 40 ? -1.915 -25 -16.547 1 98.44 40 PHE B CA 1
ATOM 2920 C C . PHE B 1 40 ? -2.371 -23.547 -16.703 1 98.44 40 PHE B C 1
ATOM 2922 O O . PHE B 1 40 ? -2.359 -22.781 -15.742 1 98.44 40 PHE B O 1
ATOM 2929 N N . LYS B 1 41 ? -2.805 -23.219 -17.891 1 97.5 41 LYS B N 1
ATOM 2930 C CA . LYS B 1 41 ? -3.24 -21.859 -18.219 1 97.5 41 LYS B CA 1
ATOM 2931 C C . LYS B 1 41 ? -4.754 -21.797 -18.391 1 97.5 41 LYS B C 1
ATOM 2933 O O . LYS B 1 41 ? -5.328 -22.594 -19.141 1 97.5 41 LYS B O 1
ATOM 2938 N N . ASN B 1 42 ? -5.309 -20.906 -17.703 1 95.38 42 ASN B N 1
ATOM 2939 C CA . ASN B 1 42 ? -6.723 -20.578 -17.828 1 95.38 42 ASN B CA 1
ATOM 2940 C C . ASN B 1 42 ? -6.941 -19.062 -17.859 1 95.38 42 ASN B C 1
ATOM 2942 O O . ASN B 1 42 ? -6.051 -18.297 -17.5 1 95.38 42 ASN B O 1
ATOM 2946 N N . ILE B 1 43 ? -8.055 -18.688 -18.469 1 92.5 43 ILE B N 1
ATOM 2947 C CA . ILE B 1 43 ? -8.352 -17.266 -18.594 1 92.5 43 ILE B CA 1
ATOM 2948 C C . ILE B 1 43 ? -9.648 -16.938 -17.859 1 92.5 43 ILE B C 1
ATOM 2950 O O . ILE B 1 43 ? -10.688 -17.562 -18.109 1 92.5 43 ILE B O 1
ATOM 2954 N N . GLN B 1 44 ? -9.602 -16.125 -16.953 1 89.56 44 GLN B N 1
ATOM 2955 C CA . GLN B 1 44 ? -10.742 -15.523 -16.266 1 89.56 44 GLN B CA 1
ATOM 2956 C C . GLN B 1 44 ? -10.609 -14.008 -16.188 1 89.56 44 GLN B C 1
ATOM 2958 O O . GLN B 1 44 ? -10.391 -13.453 -15.109 1 89.56 44 GLN B O 1
ATOM 2963 N N . GLY B 1 45 ? -10.82 -13.367 -17.359 1 84.38 45 GLY B N 1
ATOM 2964 C CA . GLY B 1 45 ? -10.578 -11.93 -17.422 1 84.38 45 GLY B CA 1
ATOM 2965 C C . GLY B 1 45 ? -9.102 -11.57 -17.391 1 84.38 45 GLY B C 1
ATOM 2966 O O . GLY B 1 45 ? -8.719 -10.492 -17.844 1 84.38 45 GLY B O 1
ATOM 2967 N N . LEU B 1 46 ? -8.352 -12.492 -16.797 1 88.69 46 LEU B N 1
ATOM 2968 C CA . LEU B 1 46 ? -6.895 -12.414 -16.828 1 88.69 46 LEU B CA 1
ATOM 2969 C C . LEU B 1 46 ? -6.277 -13.805 -16.969 1 88.69 46 LEU B C 1
ATOM 2971 O O . LEU B 1 46 ? -6.965 -14.812 -16.812 1 88.69 46 LEU B O 1
ATOM 2975 N N . VAL B 1 47 ? -5.031 -13.781 -17.328 1 92.81 47 VAL B N 1
ATOM 2976 C CA . VAL B 1 47 ? -4.316 -15.047 -17.453 1 92.81 47 VAL B CA 1
ATOM 2977 C C . VAL B 1 47 ? -3.998 -15.602 -16.078 1 92.81 47 VAL B C 1
ATOM 2979 O O . VAL B 1 47 ? -3.461 -14.898 -15.219 1 92.81 47 VAL B O 1
ATOM 2982 N N . LEU B 1 48 ? -4.398 -16.812 -15.875 1 96.88 48 LEU B N 1
ATOM 2983 C CA . LEU B 1 48 ? -4.098 -17.547 -14.648 1 96.88 48 LEU B CA 1
ATOM 2984 C C . LEU B 1 48 ? -3.279 -18.797 -14.953 1 96.88 48 LEU B C 1
ATOM 2986 O O . LEU B 1 48 ? -3.736 -19.672 -15.68 1 96.88 48 LEU B O 1
ATOM 2990 N N . ASN B 1 49 ? -2.059 -18.828 -14.406 1 98.38 49 ASN B N 1
ATOM 2991 C CA . ASN B 1 49 ? -1.195 -19.984 -14.625 1 98.38 49 ASN B CA 1
ATOM 2992 C C . ASN B 1 49 ? -0.85 -20.688 -13.32 1 98.38 49 ASN B C 1
ATOM 2994 O O . ASN B 1 49 ? -0.31 -20.062 -12.398 1 98.38 49 ASN B O 1
ATOM 2998 N N . SER B 1 50 ? -1.182 -21.922 -13.258 1 98.75 50 SER B N 1
ATOM 2999 C CA . SER B 1 50 ? -0.714 -22.797 -12.188 1 98.75 50 SER B CA 1
ATOM 3000 C C . SER B 1 50 ? 0.396 -23.734 -12.672 1 98.75 50 SER B C 1
ATOM 3002 O O . SER B 1 50 ? 0.661 -23.812 -13.875 1 98.75 50 SER B O 1
ATOM 3004 N N . MET B 1 51 ? 1.082 -24.312 -11.742 1 98.88 51 MET B N 1
ATOM 3005 C CA . MET B 1 51 ? 2.104 -25.312 -12.039 1 98.88 51 MET B CA 1
ATOM 3006 C C . MET B 1 51 ? 1.862 -26.594 -11.234 1 98.88 51 MET B C 1
ATOM 3008 O O . MET B 1 51 ? 1.387 -26.531 -10.102 1 98.88 51 MET B O 1
ATOM 3012 N N . PHE B 1 52 ? 2.139 -27.719 -11.836 1 98.88 52 PHE B N 1
ATOM 3013 C CA . PHE B 1 52 ? 2.055 -28.953 -11.062 1 98.88 52 PHE B CA 1
ATOM 3014 C C . PHE B 1 52 ? 3.164 -29.922 -11.461 1 98.88 52 PHE B C 1
ATOM 3016 O O . PHE B 1 52 ? 3.652 -29.875 -12.594 1 98.88 52 PHE B O 1
ATOM 3023 N N . ILE B 1 53 ? 3.555 -30.688 -10.492 1 98.75 53 ILE B N 1
ATOM 3024 C CA . ILE B 1 53 ? 4.656 -31.641 -10.609 1 98.75 53 ILE B CA 1
ATOM 3025 C C . ILE B 1 53 ? 4.141 -33.062 -10.367 1 98.75 53 ILE B C 1
ATOM 3027 O O . ILE B 1 53 ? 3.498 -33.312 -9.344 1 98.75 53 ILE B O 1
ATOM 3031 N N . VAL B 1 54 ? 4.414 -33.938 -11.266 1 98.62 54 VAL B N 1
ATOM 3032 C CA . VAL B 1 54 ? 4.023 -35.344 -11.117 1 98.62 54 VAL B CA 1
ATOM 3033 C C . VAL B 1 54 ? 5.207 -36.156 -10.609 1 98.62 54 VAL B C 1
ATOM 3035 O O . VAL B 1 54 ? 6.266 -36.188 -11.234 1 98.62 54 VAL B O 1
ATOM 3038 N N . THR B 1 55 ? 5.008 -36.812 -9.477 1 97.88 55 THR B N 1
ATOM 3039 C CA . THR B 1 55 ? 6.062 -37.625 -8.891 1 97.88 55 THR B CA 1
ATOM 3040 C C . THR B 1 55 ? 5.609 -39.094 -8.766 1 97.88 55 THR B C 1
ATOM 3042 O O . THR B 1 55 ? 4.48 -39.406 -9.133 1 97.88 55 THR B O 1
ATOM 3045 N N . SER B 1 56 ? 6.535 -39.969 -8.266 1 97.5 56 SER B N 1
ATOM 3046 C CA . SER B 1 56 ? 6.188 -41.375 -8.047 1 97.5 56 SER B CA 1
ATOM 3047 C C . SER B 1 56 ? 5.215 -41.531 -6.887 1 97.5 56 SER B C 1
ATOM 3049 O O . SER B 1 56 ? 4.516 -42.531 -6.785 1 97.5 56 SER B O 1
ATOM 3051 N N . LYS B 1 57 ? 5.09 -40.531 -6.074 1 97.94 57 LYS B N 1
ATOM 3052 C CA . LYS B 1 57 ? 4.301 -40.656 -4.855 1 97.94 57 LYS B CA 1
ATOM 3053 C C . LYS B 1 57 ? 3.078 -39.75 -4.891 1 97.94 57 LYS B C 1
ATOM 3055 O O . LYS B 1 57 ? 2.334 -39.656 -3.912 1 97.94 57 LYS B O 1
ATOM 3060 N N . GLY B 1 58 ? 2.881 -39 -6 1 98.5 58 GLY B N 1
ATOM 3061 C CA . GLY B 1 58 ? 1.74 -38.125 -6.105 1 98.5 58 GLY B CA 1
ATOM 3062 C C . GLY B 1 58 ? 2.059 -36.844 -6.848 1 98.5 58 GLY B C 1
ATOM 3063 O O . GLY B 1 58 ? 3.078 -36.75 -7.535 1 98.5 58 GLY B O 1
ATOM 3064 N N . VAL B 1 59 ? 1.131 -35.875 -6.695 1 98.81 59 VAL B N 1
ATOM 3065 C CA . VAL B 1 59 ? 1.224 -34.625 -7.438 1 98.81 59 VAL B CA 1
ATOM 3066 C C . VAL B 1 59 ? 1.347 -33.469 -6.465 1 98.81 59 VAL B C 1
ATOM 3068 O O . VAL B 1 59 ? 0.665 -33.438 -5.438 1 98.81 59 VAL B O 1
ATOM 3071 N N . ILE B 1 60 ? 2.264 -32.531 -6.766 1 98.69 60 ILE B N 1
ATOM 3072 C CA . ILE B 1 60 ? 2.35 -31.234 -6.102 1 98.69 60 ILE B CA 1
ATOM 3073 C C . ILE B 1 60 ? 1.757 -30.141 -7 1 98.69 60 ILE B C 1
ATOM 3075 O O . ILE B 1 60 ? 2.121 -30.047 -8.172 1 98.69 60 ILE B O 1
ATOM 3079 N N . VAL B 1 61 ? 0.857 -29.406 -6.461 1 98.94 61 VAL B N 1
ATOM 3080 C CA . VAL B 1 61 ? 0.236 -28.312 -7.203 1 98.94 61 VAL B CA 1
ATOM 3081 C C . VAL B 1 61 ? 0.646 -26.969 -6.594 1 98.94 61 VAL B C 1
ATOM 3083 O O . VAL B 1 61 ? 0.766 -26.859 -5.371 1 98.94 61 VAL B O 1
ATOM 3086 N N . ILE B 1 62 ? 0.872 -25.969 -7.488 1 98.88 62 ILE B N 1
ATOM 3087 C CA . ILE B 1 62 ? 1.201 -24.625 -7.039 1 98.88 62 ILE B CA 1
ATOM 3088 C C . ILE B 1 62 ? 0.153 -23.641 -7.551 1 98.88 62 ILE B C 1
ATOM 3090 O O . ILE B 1 62 ? -0.012 -23.469 -8.766 1 98.88 62 ILE B O 1
ATOM 3094 N N . GLU B 1 63 ? -0.62 -23.031 -6.617 1 98.69 63 GLU B N 1
ATOM 3095 C CA . GLU B 1 63 ? -1.491 -21.875 -6.812 1 98.69 63 GLU B CA 1
ATOM 3096 C C . GLU B 1 63 ? -2.879 -22.297 -7.285 1 98.69 63 GLU B C 1
ATOM 3098 O O . GLU B 1 63 ? -3.068 -22.625 -8.453 1 98.69 63 GLU B O 1
ATOM 3103 N N . PRO B 1 64 ? -3.854 -22.156 -6.559 1 98.31 64 PRO B N 1
ATOM 3104 C CA . PRO B 1 64 ? -5.211 -22.594 -6.906 1 98.31 64 PRO B CA 1
ATOM 3105 C C . PRO B 1 64 ? -6.039 -21.469 -7.527 1 98.31 64 PRO B C 1
ATOM 3107 O O . PRO B 1 64 ? -7.016 -21.734 -8.234 1 98.31 64 PRO B O 1
ATOM 3110 N N . PHE B 1 65 ? -5.785 -20.188 -7.164 1 97.5 65 PHE B N 1
ATOM 3111 C CA . PHE B 1 65 ? -6.406 -18.953 -7.625 1 97.5 65 PHE B CA 1
ATOM 3112 C C . PHE B 1 65 ? -7.832 -18.844 -7.105 1 97.5 65 PHE B C 1
ATOM 3114 O O . PHE B 1 65 ? -8.172 -17.875 -6.422 1 97.5 65 PHE B O 1
ATOM 3121 N N . ASN B 1 66 ? -8.742 -19.75 -7.477 1 97.38 66 ASN B N 1
ATOM 3122 C CA . ASN B 1 66 ? -10.133 -19.844 -7.055 1 97.38 66 ASN B CA 1
ATOM 3123 C C . ASN B 1 66 ? -10.727 -21.219 -7.367 1 97.38 66 ASN B C 1
ATOM 3125 O O . ASN B 1 66 ? -10.086 -22.031 -8.016 1 97.38 66 ASN B O 1
ATOM 3129 N N . SER B 1 67 ? -11.977 -21.422 -6.938 1 98 67 SER B N 1
ATOM 3130 C CA . SER B 1 67 ? -12.586 -22.75 -7.059 1 98 67 SER B CA 1
ATOM 3131 C C . SER B 1 67 ? -12.82 -23.109 -8.523 1 98 67 SER B C 1
ATOM 3133 O O . SER B 1 67 ? -12.703 -24.281 -8.898 1 98 67 SER B O 1
ATOM 3135 N N . ILE B 1 68 ? -13.164 -22.172 -9.359 1 96.5 68 ILE B N 1
ATOM 3136 C CA . ILE B 1 68 ? -13.414 -22.422 -10.773 1 96.5 68 ILE B CA 1
ATOM 3137 C C . ILE B 1 68 ? -12.125 -22.891 -11.445 1 96.5 68 ILE B C 1
ATOM 3139 O O . ILE B 1 68 ? -12.109 -23.922 -12.117 1 96.5 68 ILE B O 1
ATOM 3143 N N . HIS B 1 69 ? -11.102 -22.172 -11.227 1 97.56 69 HIS B N 1
ATOM 3144 C CA . HIS B 1 69 ? -9.805 -22.531 -11.773 1 97.56 69 HIS B CA 1
ATOM 3145 C C . HIS B 1 69 ? -9.328 -23.875 -11.203 1 97.56 69 HIS B C 1
ATOM 3147 O O . HIS B 1 69 ? -8.82 -24.719 -11.938 1 97.56 69 HIS B O 1
ATOM 3153 N N . ALA B 1 70 ? -9.484 -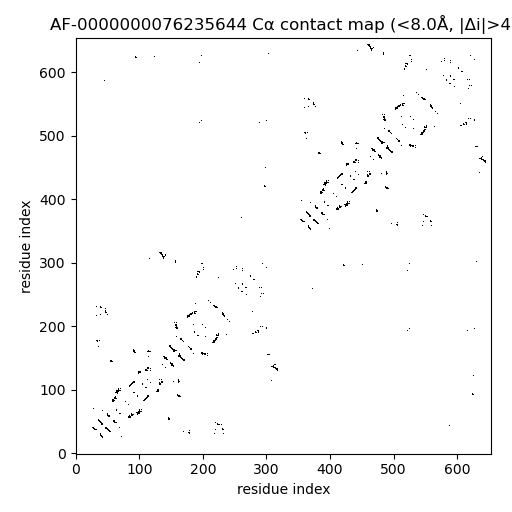24.047 -9.938 1 98.38 70 ALA B N 1
ATOM 3154 C CA . ALA B 1 70 ? -9.023 -25.234 -9.234 1 98.38 70 ALA B CA 1
ATOM 3155 C C . ALA B 1 70 ? -9.68 -26.5 -9.805 1 98.38 70 ALA B C 1
ATOM 3157 O O . ALA B 1 70 ? -9.008 -27.5 -10.031 1 98.38 70 ALA B O 1
ATOM 3158 N N . ARG B 1 71 ? -10.938 -26.484 -10.023 1 98.12 71 ARG B N 1
ATOM 3159 C CA . ARG B 1 71 ? -11.656 -27.625 -10.555 1 98.12 71 ARG B CA 1
ATOM 3160 C C . ARG B 1 71 ? -11.18 -27.969 -11.961 1 98.12 71 ARG B C 1
ATOM 3162 O O . ARG B 1 71 ? -11 -29.141 -12.297 1 98.12 71 ARG B O 1
ATOM 3169 N N . LYS B 1 72 ? -10.977 -26.938 -12.75 1 98 72 LYS B N 1
ATOM 3170 C CA . LYS B 1 72 ? -10.453 -27.156 -14.094 1 98 72 LYS B CA 1
ATOM 3171 C C . LYS B 1 72 ? -9.047 -27.719 -14.047 1 98 72 LYS B C 1
ATOM 3173 O O . LYS B 1 72 ? -8.688 -28.578 -14.859 1 98 72 LYS B O 1
ATOM 3178 N N . LEU B 1 73 ? -8.289 -27.25 -13.156 1 98.44 73 LEU B N 1
ATOM 3179 C CA . LEU B 1 73 ? -6.918 -27.719 -12.984 1 98.44 73 LEU B CA 1
ATOM 3180 C C . LEU B 1 73 ? -6.891 -29.188 -12.586 1 98.44 73 LEU B C 1
ATOM 3182 O O . LEU B 1 73 ? -6.109 -29.969 -13.133 1 98.44 73 LEU B O 1
ATOM 3186 N N . ILE B 1 74 ? -7.711 -29.578 -11.672 1 98.38 74 ILE B N 1
ATOM 3187 C CA . ILE B 1 74 ? -7.77 -30.984 -11.242 1 98.38 74 ILE B CA 1
ATOM 3188 C C . ILE B 1 74 ? -8.164 -31.859 -12.422 1 98.38 74 ILE B C 1
ATOM 3190 O O . ILE B 1 74 ? -7.578 -32.938 -12.633 1 98.38 74 ILE B O 1
ATOM 3194 N N . LYS B 1 75 ? -9.117 -31.391 -13.18 1 97.56 75 LYS B N 1
ATOM 3195 C CA . LYS B 1 75 ? -9.508 -32.125 -14.375 1 97.56 75 LYS B CA 1
ATOM 3196 C C . LYS B 1 75 ? -8.336 -32.312 -15.336 1 97.56 75 LYS B C 1
ATOM 3198 O O . LYS B 1 75 ? -8.125 -33.375 -15.891 1 97.56 75 LYS B O 1
ATOM 3203 N N . ALA B 1 76 ? -7.641 -31.25 -15.531 1 97.62 76 ALA B N 1
ATOM 3204 C CA . ALA B 1 76 ? -6.473 -31.281 -16.406 1 97.62 76 ALA B CA 1
ATOM 3205 C C . ALA B 1 76 ? -5.418 -32.25 -15.891 1 97.62 76 ALA B C 1
ATOM 3207 O O . ALA B 1 76 ? -4.828 -33.031 -16.656 1 97.62 76 ALA B O 1
ATOM 3208 N N . ILE B 1 77 ? -5.145 -32.219 -14.609 1 98.38 77 ILE B N 1
ATOM 3209 C CA . ILE B 1 77 ? -4.168 -33.094 -13.984 1 98.38 77 ILE B CA 1
ATOM 3210 C C . ILE B 1 77 ? -4.57 -34.562 -14.219 1 98.38 77 ILE B C 1
ATOM 3212 O O . ILE B 1 77 ? -3.725 -35.406 -14.523 1 98.38 77 ILE B O 1
ATOM 3216 N N . ARG B 1 78 ? -5.836 -34.875 -14.203 1 97.5 78 ARG B N 1
ATOM 3217 C CA . ARG B 1 78 ? -6.352 -36.219 -14.344 1 97.5 78 ARG B CA 1
ATOM 3218 C C . ARG B 1 78 ? -6.145 -36.75 -15.758 1 97.5 78 ARG B C 1
ATOM 3220 O O . ARG B 1 78 ? -6.039 -37.969 -15.977 1 97.5 78 ARG B O 1
ATOM 3227 N N . THR B 1 79 ? -6.035 -35.875 -16.672 1 96.62 79 THR B N 1
ATOM 3228 C CA . THR B 1 79 ? -5.742 -36.312 -18.031 1 96.62 79 THR B CA 1
ATOM 3229 C C . THR B 1 79 ? -4.273 -36.688 -18.172 1 96.62 79 THR B C 1
ATOM 3231 O O . THR B 1 79 ? -3.895 -37.375 -19.125 1 96.62 79 THR B O 1
ATOM 3234 N N . ILE B 1 80 ? -3.451 -36.281 -17.234 1 97.56 80 ILE B N 1
ATOM 3235 C CA . ILE B 1 80 ? -2.012 -36.5 -17.297 1 97.56 80 ILE B CA 1
ATOM 3236 C C . ILE B 1 80 ? -1.634 -37.688 -16.406 1 97.56 80 ILE B C 1
ATOM 3238 O O . ILE B 1 80 ? -0.764 -38.5 -16.766 1 97.56 80 ILE B O 1
ATOM 3242 N N . THR B 1 81 ? -2.379 -37.781 -15.273 1 98.31 81 THR B N 1
ATOM 3243 C CA . THR B 1 81 ? -2.031 -38.812 -14.312 1 98.31 81 THR B CA 1
ATOM 3244 C C . THR B 1 81 ? -3.211 -39.125 -13.398 1 98.31 81 THR B C 1
ATOM 3246 O O . THR B 1 81 ? -3.988 -38.25 -13.055 1 98.31 81 THR B O 1
ATOM 3249 N N . PRO B 1 82 ? -3.314 -40.344 -12.984 1 97.94 82 PRO B N 1
ATOM 3250 C CA . PRO B 1 82 ? -4.332 -40.719 -11.992 1 97.94 82 PRO B CA 1
ATOM 3251 C C . PRO B 1 82 ? -3.822 -40.594 -10.562 1 97.94 82 PRO B C 1
ATOM 3253 O O . PRO B 1 82 ? -4.566 -40.844 -9.609 1 97.94 82 PRO B O 1
ATOM 3256 N N . LYS B 1 83 ? -2.596 -40.25 -10.367 1 98.31 83 LYS B N 1
ATOM 3257 C CA . LYS B 1 83 ? -1.994 -40.219 -9.039 1 98.31 83 LYS B CA 1
ATOM 3258 C C . LYS B 1 83 ? -2.662 -39.156 -8.156 1 98.31 83 LYS B C 1
ATOM 3260 O O . LYS B 1 83 ? -3.137 -38.156 -8.656 1 98.31 83 LYS B O 1
ATOM 3265 N N . PRO B 1 84 ? -2.648 -39.406 -6.867 1 98.56 84 PRO B N 1
ATOM 3266 C CA . PRO B 1 84 ? -3.307 -38.438 -5.973 1 98.56 84 PRO B CA 1
ATOM 3267 C C . PRO B 1 84 ? -2.549 -37.125 -5.859 1 98.56 84 PRO B C 1
ATOM 3269 O O . PRO B 1 84 ? -1.314 -37.125 -5.875 1 98.56 84 PRO B O 1
ATOM 3272 N N . ILE B 1 85 ? -3.268 -36.094 -5.695 1 98.81 85 ILE B N 1
ATOM 3273 C CA . ILE B 1 85 ? -2.678 -34.781 -5.348 1 98.81 85 ILE B CA 1
ATOM 3274 C C . ILE B 1 85 ? -2.369 -34.75 -3.852 1 98.81 85 ILE B C 1
ATOM 3276 O O . ILE B 1 85 ? -3.27 -34.906 -3.021 1 98.81 85 ILE B O 1
ATOM 3280 N N . LYS B 1 86 ? -1.133 -34.531 -3.557 1 98.44 86 LYS B N 1
ATOM 3281 C CA . LYS B 1 86 ? -0.709 -34.625 -2.164 1 98.44 86 LYS B CA 1
ATOM 3282 C C . LYS B 1 86 ? -0.575 -33.25 -1.524 1 98.44 86 LYS B C 1
ATOM 3284 O O . LYS B 1 86 ? -0.878 -33.094 -0.343 1 98.44 86 LYS B O 1
ATOM 3289 N N . TYR B 1 87 ? -0.089 -32.281 -2.332 1 98.25 87 TYR B N 1
ATOM 3290 C CA . TYR B 1 87 ? 0.178 -30.953 -1.772 1 98.25 87 TYR B CA 1
ATOM 3291 C C . TYR B 1 87 ? -0.325 -29.859 -2.703 1 98.25 87 TYR B C 1
ATOM 3293 O O . TYR B 1 87 ? -0.216 -29.969 -3.926 1 98.25 87 TYR B O 1
ATOM 3301 N N . LEU B 1 88 ? -0.835 -28.844 -2.119 1 98.81 88 LEU B N 1
ATOM 3302 C CA . LEU B 1 88 ? -1.075 -27.547 -2.75 1 98.81 88 LEU B CA 1
ATOM 3303 C C . LEU B 1 88 ? -0.259 -26.453 -2.07 1 98.81 88 LEU B C 1
ATOM 3305 O O . LEU B 1 88 ? -0.366 -26.25 -0.859 1 98.81 88 LEU B O 1
ATOM 3309 N N . LEU B 1 89 ? 0.55 -25.797 -2.834 1 98.69 89 LEU B N 1
ATOM 3310 C CA . LEU B 1 89 ? 1.366 -24.703 -2.338 1 98.69 89 LEU B CA 1
ATOM 3311 C C . LEU B 1 89 ? 0.775 -23.359 -2.75 1 98.69 89 LEU B C 1
ATOM 3313 O O . LEU B 1 89 ? 0.434 -23.156 -3.918 1 98.69 89 LEU B O 1
ATOM 3317 N N . ILE B 1 90 ? 0.673 -22.438 -1.793 1 98.44 90 ILE B N 1
ATOM 3318 C CA . ILE B 1 90 ? 0.167 -21.094 -2.025 1 98.44 90 ILE B CA 1
ATOM 3319 C C . ILE B 1 90 ? 1.311 -20.094 -1.923 1 98.44 90 ILE B C 1
ATOM 3321 O O . ILE B 1 90 ? 2.09 -20.125 -0.967 1 98.44 90 ILE B O 1
ATOM 3325 N N . SER B 1 91 ? 1.326 -19.234 -2.82 1 98.31 91 SER B N 1
ATOM 3326 C CA . SER B 1 91 ? 2.471 -18.328 -2.938 1 98.31 91 SER B CA 1
ATOM 3327 C C . SER B 1 91 ? 2.408 -17.219 -1.895 1 98.31 91 SER B C 1
ATOM 3329 O O . SER B 1 91 ? 3.422 -16.875 -1.282 1 98.31 91 SER B O 1
ATOM 3331 N N . HIS B 1 92 ? 1.192 -16.562 -1.795 1 96.5 92 HIS B N 1
ATOM 3332 C CA . HIS B 1 92 ? 1.066 -15.438 -0.871 1 96.5 92 HIS B CA 1
ATOM 3333 C C . HIS B 1 92 ? -0.395 -15.172 -0.524 1 96.5 92 HIS B C 1
ATOM 3335 O O . HIS B 1 92 ? -1.28 -15.93 -0.926 1 96.5 92 HIS B O 1
ATOM 3341 N N . ASN B 1 93 ? -0.615 -14.094 0.175 1 94.25 93 ASN B N 1
ATOM 3342 C CA . ASN B 1 93 ? -1.878 -13.906 0.881 1 94.25 93 ASN B CA 1
ATOM 3343 C C . ASN B 1 93 ? -2.973 -13.406 -0.054 1 94.25 93 ASN B C 1
ATOM 3345 O O . ASN B 1 93 ? -4.16 -13.492 0.266 1 94.25 93 ASN B O 1
ATOM 3349 N N . HIS B 1 94 ? -2.662 -12.789 -1.165 1 95.38 94 HIS B N 1
ATOM 3350 C CA . HIS B 1 94 ? -3.701 -12.172 -1.98 1 95.38 94 HIS B CA 1
ATOM 3351 C C . HIS B 1 94 ? -4.844 -13.148 -2.242 1 95.38 94 HIS B C 1
ATOM 3353 O O . HIS B 1 94 ? -4.613 -14.297 -2.625 1 95.38 94 HIS B O 1
ATOM 3359 N N . TRP B 1 95 ? -6.059 -12.617 -2.141 1 95.62 95 TRP B N 1
ATOM 3360 C CA . TRP B 1 95 ? -7.234 -13.469 -2.301 1 95.62 95 TRP B CA 1
ATOM 3361 C C . TRP B 1 95 ? -7.277 -14.086 -3.695 1 95.62 95 TRP B C 1
ATOM 3363 O O . TRP B 1 95 ? -7.68 -15.234 -3.859 1 95.62 95 TRP B O 1
ATOM 3373 N N . ASP B 1 96 ? -6.824 -13.391 -4.664 1 93.56 96 ASP B N 1
ATOM 3374 C CA . ASP B 1 96 ? -6.91 -13.891 -6.031 1 93.56 96 ASP B CA 1
ATOM 3375 C C . ASP B 1 96 ? -5.879 -14.984 -6.285 1 93.56 96 ASP B C 1
ATOM 3377 O O . ASP B 1 96 ? -5.879 -15.609 -7.348 1 93.56 96 ASP B O 1
ATOM 3381 N N . HIS B 1 97 ? -5.059 -15.258 -5.359 1 97.19 97 HIS B N 1
ATOM 3382 C CA . HIS B 1 97 ? -4.105 -16.359 -5.438 1 97.19 97 HIS B CA 1
ATOM 3383 C C . HIS B 1 97 ? -4.426 -17.438 -4.41 1 97.19 97 HIS B C 1
ATOM 3385 O O . HIS B 1 97 ? -4.109 -18.609 -4.613 1 97.19 97 HIS B O 1
ATOM 3391 N N . ALA B 1 98 ? -5.043 -17.047 -3.316 1 97.12 98 ALA B N 1
ATOM 3392 C CA . ALA B 1 98 ? -5.145 -17.906 -2.146 1 97.12 98 ALA B CA 1
ATOM 3393 C C . ALA B 1 98 ? -6.492 -18.625 -2.104 1 97.12 98 ALA B C 1
ATOM 3395 O O . ALA B 1 98 ? -6.684 -19.562 -1.324 1 97.12 98 ALA B O 1
ATOM 3396 N N . ARG B 1 99 ? -7.457 -18.219 -2.875 1 97.5 99 ARG B N 1
ATOM 3397 C CA . ARG B 1 99 ? -8.773 -18.859 -2.93 1 97.5 99 ARG B CA 1
ATOM 3398 C C . ARG B 1 99 ? -8.695 -20.219 -3.627 1 97.5 99 ARG B C 1
ATOM 3400 O O . ARG B 1 99 ? -7.699 -20.531 -4.277 1 97.5 99 ARG B O 1
ATOM 3407 N N . GLY B 1 100 ? -9.727 -21.078 -3.406 1 98.19 100 GLY B N 1
ATOM 3408 C CA . GLY B 1 1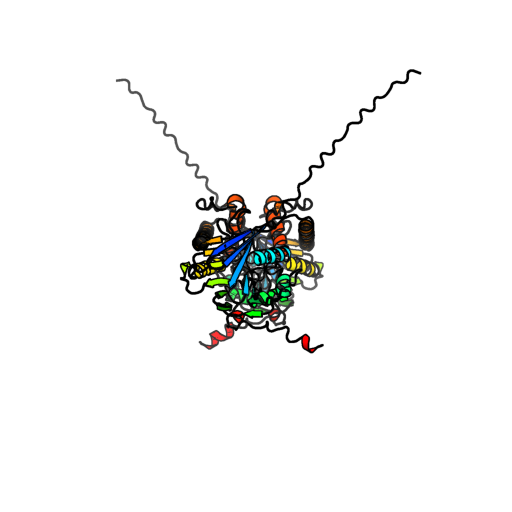00 ? -9.875 -22.328 -4.141 1 98.19 100 GLY B CA 1
ATOM 3409 C C . GLY B 1 100 ? -9.203 -23.5 -3.465 1 98.19 100 GLY B C 1
ATOM 3410 O O . GLY B 1 100 ? -9.281 -24.641 -3.953 1 98.19 100 GLY B O 1
ATOM 3411 N N . GLY B 1 101 ? -8.539 -23.25 -2.318 1 98.06 101 GLY B N 1
ATOM 3412 C CA . GLY B 1 101 ? -7.812 -24.297 -1.621 1 98.06 101 GLY B CA 1
ATOM 3413 C C . GLY B 1 101 ? -8.703 -25.453 -1.188 1 98.06 101 GLY B C 1
ATOM 3414 O O . GLY B 1 101 ? -8.25 -26.594 -1.104 1 98.06 101 GLY B O 1
ATOM 3415 N N . LYS B 1 102 ? -9.945 -25.203 -0.939 1 97.81 102 LYS B N 1
ATOM 3416 C CA . LYS B 1 102 ? -10.883 -26.219 -0.455 1 97.81 102 LYS B CA 1
ATOM 3417 C C . LYS B 1 102 ? -11.07 -27.328 -1.484 1 97.81 102 LYS B C 1
ATOM 3419 O O . LYS B 1 102 ? -11.258 -28.484 -1.122 1 97.81 102 LYS B O 1
ATOM 3424 N N . VAL B 1 103 ? -11.086 -26.953 -2.705 1 98.56 103 VAL B N 1
ATOM 3425 C CA . VAL B 1 103 ? -11.25 -27.922 -3.783 1 98.56 103 VAL B CA 1
ATOM 3426 C C . VAL B 1 103 ? -10.164 -28.984 -3.693 1 98.56 103 VAL B C 1
ATOM 3428 O O . VAL B 1 103 ? -10.438 -30.172 -3.869 1 98.56 103 VAL B O 1
ATOM 3431 N N . PHE B 1 104 ? -8.945 -28.578 -3.369 1 98.62 104 PHE B N 1
ATOM 3432 C CA . PHE B 1 104 ? -7.82 -29.5 -3.258 1 98.62 104 PHE B CA 1
ATOM 3433 C C . PHE B 1 104 ? -7.875 -30.266 -1.94 1 98.62 104 PHE B C 1
ATOM 3435 O O . PHE B 1 104 ? -7.566 -31.453 -1.896 1 98.62 104 PHE B O 1
ATOM 3442 N N . SER B 1 105 ? -8.219 -29.5 -0.963 1 97.81 105 SER B N 1
ATOM 3443 C CA . SER B 1 105 ? -8.375 -30.172 0.327 1 97.81 105 SER B CA 1
ATOM 3444 C C . SER B 1 105 ? -9.398 -31.297 0.249 1 97.81 105 SER B C 1
ATOM 3446 O O . SER B 1 105 ? -9.188 -32.375 0.806 1 97.81 105 SER B O 1
ATOM 3448 N N . ASP B 1 106 ? -10.461 -31.062 -0.383 1 97.75 106 ASP B N 1
ATOM 3449 C CA . ASP B 1 106 ? -11.523 -32.062 -0.548 1 97.75 106 ASP B CA 1
ATOM 3450 C C . ASP B 1 106 ? -11.008 -33.281 -1.296 1 97.75 106 ASP B C 1
ATOM 3452 O O . ASP B 1 106 ? -11.555 -34.375 -1.145 1 97.75 106 ASP B O 1
ATOM 3456 N N . GLU B 1 107 ? -9.953 -33.125 -2.082 1 97.06 107 GLU B N 1
ATOM 3457 C CA . GLU B 1 107 ? -9.336 -34.219 -2.809 1 97.06 107 GLU B CA 1
ATOM 3458 C C . GLU B 1 107 ? -8.297 -34.938 -1.947 1 97.06 107 GLU B C 1
ATOM 3460 O O . GLU B 1 107 ? -7.684 -35.906 -2.385 1 97.06 107 GLU B O 1
ATOM 3465 N N . GLY B 1 108 ? -8.055 -34.406 -0.782 1 97.38 108 GLY B N 1
ATOM 3466 C CA . GLY B 1 108 ? -7.133 -35.062 0.134 1 97.38 108 GLY B CA 1
ATOM 3467 C C . GLY B 1 108 ? -5.777 -34.375 0.195 1 97.38 108 GLY B C 1
ATOM 3468 O O . GLY B 1 108 ? -4.879 -34.844 0.905 1 97.38 108 GLY B O 1
ATOM 3469 N N . ALA B 1 109 ? -5.613 -33.281 -0.501 1 98.25 109 ALA B N 1
ATOM 3470 C CA . ALA B 1 109 ? -4.328 -32.594 -0.531 1 98.25 109 ALA B CA 1
ATOM 3471 C C . ALA B 1 109 ? -4.113 -31.766 0.738 1 98.25 109 ALA B C 1
ATOM 3473 O O . ALA B 1 109 ? -5.07 -31.234 1.302 1 98.25 109 ALA B O 1
ATOM 3474 N N . THR B 1 110 ? -2.881 -31.672 1.18 1 97.44 110 THR B N 1
ATOM 3475 C CA . THR B 1 110 ? -2.486 -30.734 2.227 1 97.44 110 THR B CA 1
ATOM 3476 C C . THR B 1 110 ? -2.145 -29.375 1.633 1 97.44 110 THR B C 1
ATOM 3478 O O . THR B 1 110 ? -1.266 -29.266 0.774 1 97.44 110 THR B O 1
ATOM 3481 N N . VAL B 1 111 ? -2.775 -28.359 2.102 1 97.94 111 VAL B N 1
ATOM 3482 C CA . VAL B 1 111 ? -2.539 -27 1.634 1 97.94 111 VAL B CA 1
ATOM 3483 C C . VAL B 1 111 ? -1.477 -26.328 2.502 1 97.94 111 VAL B C 1
ATOM 3485 O O . VAL B 1 111 ? -1.58 -26.328 3.732 1 97.94 111 VAL B O 1
ATOM 3488 N N . ILE B 1 112 ? -0.461 -25.734 1.867 1 97.44 112 ILE B N 1
ATOM 3489 C CA . ILE B 1 112 ? 0.697 -25.219 2.58 1 97.44 112 ILE B CA 1
ATOM 3490 C C . ILE B 1 112 ? 0.977 -23.781 2.125 1 97.44 112 ILE B C 1
ATOM 3492 O O . ILE B 1 112 ? 0.917 -23.484 0.932 1 97.44 112 ILE B O 1
ATOM 3496 N N . ALA B 1 113 ? 1.288 -22.875 3.066 1 96.94 113 ALA B N 1
ATOM 3497 C CA . ALA B 1 113 ? 1.729 -21.516 2.783 1 96.94 113 ALA B CA 1
ATOM 3498 C C . ALA B 1 113 ? 2.674 -21 3.869 1 96.94 113 ALA B C 1
ATOM 3500 O O . ALA B 1 113 ? 2.801 -21.625 4.93 1 96.94 113 ALA B O 1
ATOM 3501 N N . HIS B 1 114 ? 3.371 -20 3.551 1 94.69 114 HIS B N 1
ATOM 3502 C CA . HIS B 1 114 ? 4.203 -19.375 4.566 1 94.69 114 HIS B CA 1
ATOM 3503 C C . HIS B 1 114 ? 3.354 -18.828 5.711 1 94.69 114 HIS B C 1
ATOM 3505 O O . HIS B 1 114 ? 2.271 -18.281 5.48 1 94.69 114 HIS B O 1
ATOM 3511 N N . GLN B 1 115 ? 3.865 -18.844 6.855 1 92.19 115 GLN B N 1
ATOM 3512 C CA . GLN B 1 115 ? 3.133 -18.438 8.055 1 92.19 115 GLN B CA 1
ATOM 3513 C C . GLN B 1 115 ? 2.637 -17 7.945 1 92.19 115 GLN B C 1
ATOM 3515 O O . GLN B 1 115 ? 1.527 -16.688 8.383 1 92.19 115 GLN B O 1
ATOM 3520 N N . GLU B 1 116 ? 3.418 -16.141 7.414 1 90.81 116 GLU B N 1
ATOM 3521 C CA . GLU B 1 116 ? 3.031 -14.734 7.297 1 90.81 116 GLU B CA 1
ATOM 3522 C C . GLU B 1 116 ? 1.76 -14.578 6.465 1 90.81 116 GLU B C 1
ATOM 3524 O O . GLU B 1 116 ? 0.892 -13.766 6.793 1 90.81 116 GLU B O 1
ATOM 3529 N N . ALA B 1 117 ? 1.671 -15.328 5.402 1 93.5 117 ALA B N 1
ATOM 3530 C CA . ALA B 1 117 ? 0.467 -15.289 4.574 1 93.5 117 ALA B CA 1
ATOM 3531 C C . ALA B 1 117 ? -0.752 -15.766 5.359 1 93.5 117 ALA B C 1
ATOM 3533 O O . ALA B 1 117 ? -1.814 -15.141 5.309 1 93.5 117 ALA B O 1
ATOM 3534 N N . VAL B 1 118 ? -0.571 -16.766 6.105 1 92.81 118 VAL B N 1
ATOM 3535 C CA . VAL B 1 118 ? -1.677 -17.391 6.836 1 92.81 118 VAL B CA 1
ATOM 3536 C C . VAL B 1 118 ? -2.156 -16.438 7.938 1 92.81 118 VAL B C 1
ATOM 3538 O O . VAL B 1 118 ? -3.359 -16.312 8.172 1 92.81 118 VAL B O 1
ATOM 3541 N N . ASP B 1 119 ? -1.219 -15.82 8.609 1 88.88 119 ASP B N 1
ATOM 3542 C CA . ASP B 1 119 ? -1.594 -14.852 9.625 1 88.88 119 ASP B CA 1
ATOM 3543 C C . ASP B 1 119 ? -2.527 -13.789 9.055 1 88.88 119 ASP B C 1
ATOM 3545 O O . ASP B 1 119 ? -3.512 -13.406 9.695 1 88.88 119 ASP B O 1
ATOM 3549 N N . TRP B 1 120 ? -2.201 -13.312 7.895 1 90.69 120 TRP B N 1
ATOM 3550 C CA . TRP B 1 120 ? -3.047 -12.32 7.246 1 90.69 120 TRP B CA 1
ATOM 3551 C C . TRP B 1 120 ? -4.398 -12.914 6.871 1 90.69 120 TRP B C 1
ATOM 3553 O O . TRP B 1 120 ? -5.441 -12.289 7.086 1 90.69 120 TRP B O 1
ATOM 3563 N N . MET B 1 121 ? -4.402 -14.102 6.316 1 92.94 121 MET B N 1
ATOM 3564 C CA . MET B 1 121 ? -5.625 -14.758 5.859 1 92.94 121 MET B CA 1
ATOM 3565 C C . MET B 1 121 ? -6.594 -14.977 7.016 1 92.94 121 MET B C 1
ATOM 3567 O O . MET B 1 121 ? -7.809 -14.852 6.848 1 92.94 121 MET B O 1
ATOM 3571 N N . GLU B 1 122 ? -6.051 -15.281 8.117 1 90.88 122 GLU B N 1
ATOM 3572 C CA . GLU B 1 122 ? -6.875 -15.508 9.297 1 90.88 122 GLU B CA 1
ATOM 3573 C C . GLU B 1 122 ? -7.645 -14.25 9.68 1 90.88 122 GLU B C 1
ATOM 3575 O O . GLU B 1 122 ? -8.789 -14.328 10.133 1 90.88 122 GLU B O 1
ATOM 3580 N N . GLU B 1 123 ? -7.008 -13.141 9.461 1 87.31 123 GLU B N 1
ATOM 3581 C CA . GLU B 1 123 ? -7.605 -11.867 9.852 1 87.31 123 GLU B CA 1
ATOM 3582 C C . GLU B 1 123 ? -8.508 -11.32 8.742 1 87.31 123 GLU B C 1
ATOM 3584 O O . GLU B 1 123 ? -9.312 -10.422 8.984 1 87.31 123 GLU B O 1
ATOM 3589 N N . HIS B 1 124 ? -8.359 -11.938 7.578 1 90.19 124 HIS B N 1
ATOM 3590 C CA . HIS B 1 124 ? -9.102 -11.422 6.434 1 90.19 124 HIS B CA 1
ATOM 3591 C C . HIS B 1 124 ? -9.805 -12.547 5.684 1 90.19 124 HIS B C 1
ATOM 3593 O O . HIS B 1 124 ? -9.445 -12.859 4.547 1 90.19 124 HIS B O 1
ATOM 3599 N N . PRO B 1 125 ? -10.836 -13.023 6.258 1 90.75 125 PRO B N 1
ATOM 3600 C CA . PRO B 1 125 ? -11.578 -14.078 5.562 1 90.75 125 PRO B CA 1
ATOM 3601 C C . PRO B 1 125 ? -12.234 -13.586 4.277 1 90.75 125 PRO B C 1
ATOM 3603 O O . PRO B 1 125 ? -12.469 -12.391 4.117 1 90.75 125 PRO B O 1
ATOM 3606 N N . SER B 1 126 ? -12.406 -14.414 3.373 1 89.88 126 SER B N 1
ATOM 3607 C CA . SER B 1 126 ? -13.086 -14.164 2.107 1 89.88 126 SER B CA 1
ATOM 3608 C C . SER B 1 126 ? -13.812 -15.414 1.613 1 89.88 126 SER B C 1
ATOM 3610 O O . SER B 1 126 ? -13.492 -16.531 2.039 1 89.88 126 SER B O 1
ATOM 3612 N N . ASP B 1 127 ? -14.695 -15.016 0.723 1 90.25 127 ASP B N 1
ATOM 3613 C CA . ASP B 1 127 ? -15.367 -16.156 0.105 1 90.25 127 ASP B CA 1
ATOM 3614 C C . ASP B 1 127 ? -14.383 -17.016 -0.677 1 90.25 127 ASP B C 1
ATOM 3616 O O . ASP B 1 127 ? -13.453 -16.5 -1.306 1 90.25 127 ASP B O 1
ATOM 3620 N N . ASP B 1 128 ? -14.469 -18.281 -0.556 1 95.06 128 ASP B N 1
ATOM 3621 C CA . ASP B 1 128 ? -13.703 -19.25 -1.342 1 95.06 128 ASP B CA 1
ATOM 3622 C C . ASP B 1 128 ? -12.289 -19.406 -0.797 1 95.06 128 ASP B C 1
ATOM 3624 O O . ASP B 1 128 ? -11.445 -20.047 -1.419 1 95.06 128 ASP B O 1
ATOM 3628 N N . LEU B 1 129 ? -12.016 -18.562 0.256 1 96.25 129 LEU B N 1
ATOM 3629 C CA . LEU B 1 129 ? -10.711 -18.719 0.897 1 96.25 129 LEU B CA 1
ATOM 3630 C C . LEU B 1 129 ? -10.68 -19.969 1.771 1 96.25 129 LEU B C 1
ATOM 3632 O O . LEU B 1 129 ? -11.641 -20.25 2.486 1 96.25 129 LEU B O 1
ATOM 3636 N N . TYR B 1 130 ? -9.656 -20.672 1.702 1 95.75 130 TYR B N 1
ATOM 3637 C CA . TYR B 1 130 ? -9.375 -21.812 2.561 1 95.75 130 TYR B CA 1
ATOM 3638 C C . TYR B 1 130 ? -8.07 -21.609 3.326 1 95.75 130 TYR B C 1
ATOM 3640 O O . TYR B 1 130 ? -7.027 -21.328 2.729 1 95.75 130 TYR B O 1
ATOM 3648 N N . LEU B 1 131 ? -8.188 -21.734 4.645 1 95.75 131 LEU B N 1
ATOM 3649 C CA . LEU B 1 131 ? -6.973 -21.578 5.438 1 95.75 131 LEU B CA 1
ATOM 3650 C C . LEU B 1 131 ? -6.039 -22.766 5.254 1 95.75 131 LEU B C 1
ATOM 3652 O O . LEU B 1 131 ? -6.461 -23.906 5.418 1 95.75 131 LEU B O 1
ATOM 3656 N N . PRO B 1 132 ? -4.77 -22.5 4.918 1 96.38 132 PRO B N 1
ATOM 3657 C CA . PRO B 1 132 ? -3.816 -23.594 4.719 1 96.38 132 PRO B CA 1
ATOM 3658 C C . PRO B 1 132 ? -3.725 -24.516 5.926 1 96.38 132 PRO B C 1
ATOM 3660 O O . PRO B 1 132 ? -3.812 -24.062 7.07 1 96.38 132 PRO B O 1
ATOM 3663 N N . ASP B 1 133 ? -3.549 -25.75 5.641 1 94.44 133 ASP B N 1
ATOM 3664 C CA . ASP B 1 133 ? -3.49 -26.797 6.656 1 94.44 133 ASP B CA 1
ATOM 3665 C C . ASP B 1 133 ? -2.176 -26.734 7.43 1 94.44 133 ASP B C 1
ATOM 3667 O O . ASP B 1 133 ? -2.131 -27.062 8.617 1 94.44 133 ASP B O 1
ATOM 3671 N N . ARG B 1 134 ? -1.152 -26.438 6.734 1 93.94 134 ARG B N 1
ATOM 3672 C CA . ARG B 1 134 ? 0.194 -26.359 7.293 1 93.94 134 ARG B CA 1
ATOM 3673 C C . ARG B 1 134 ? 0.885 -25.078 6.871 1 93.94 134 ARG B C 1
ATOM 3675 O O . ARG B 1 134 ? 0.534 -24.469 5.852 1 93.94 134 ARG B O 1
ATOM 3682 N N . THR B 1 135 ? 1.812 -24.672 7.715 1 94.31 135 THR B N 1
ATOM 3683 C CA . THR B 1 135 ? 2.604 -23.484 7.434 1 94.31 135 THR B CA 1
ATOM 3684 C C . THR B 1 135 ? 4.094 -23.766 7.594 1 94.31 135 THR B C 1
ATOM 3686 O O . THR B 1 135 ? 4.473 -24.828 8.094 1 94.31 135 THR B O 1
ATOM 3689 N N . TRP B 1 136 ? 4.863 -22.891 7.055 1 92.62 136 TRP B N 1
ATOM 3690 C CA . TRP B 1 136 ? 6.309 -22.906 7.27 1 92.62 136 TRP B CA 1
ATOM 3691 C C . TRP B 1 136 ? 6.84 -21.516 7.551 1 92.62 136 TRP B C 1
ATOM 3693 O O . TRP B 1 136 ? 6.172 -20.516 7.262 1 92.62 136 TRP B O 1
ATOM 3703 N N . ARG B 1 137 ? 7.961 -21.453 8.227 1 91.38 137 ARG B N 1
ATOM 3704 C CA . ARG B 1 137 ? 8.656 -20.219 8.539 1 91.38 137 ARG B CA 1
ATOM 3705 C C . ARG B 1 137 ? 10.109 -20.281 8.086 1 91.38 137 ARG B C 1
ATOM 3707 O O . ARG B 1 137 ? 10.625 -21.344 7.758 1 91.38 137 ARG B O 1
ATOM 3714 N N . GLY B 1 138 ? 10.758 -19.125 8.062 1 90 138 GLY B N 1
ATOM 3715 C CA . GLY B 1 138 ? 12.141 -19 7.637 1 90 138 GLY B CA 1
ATOM 3716 C C . GLY B 1 138 ? 12.289 -18.484 6.223 1 90 138 GLY B C 1
ATOM 3717 O O . GLY B 1 138 ? 11.297 -18.172 5.562 1 90 138 GLY B O 1
ATOM 3718 N N . ARG B 1 139 ? 13.531 -18.406 5.836 1 92.38 139 ARG B N 1
ATOM 3719 C CA . ARG B 1 139 ? 13.836 -17.844 4.527 1 92.38 139 ARG B CA 1
ATOM 3720 C C . ARG B 1 139 ? 13.734 -18.906 3.436 1 92.38 139 ARG B C 1
ATOM 3722 O O . ARG B 1 139 ? 13.453 -18.594 2.277 1 92.38 139 ARG B O 1
ATOM 3729 N N . LYS B 1 140 ? 13.953 -20.109 3.854 1 93.12 140 LYS B N 1
ATOM 3730 C CA . LYS B 1 140 ? 13.977 -21.203 2.885 1 93.12 140 LYS B CA 1
ATOM 3731 C C . LYS B 1 140 ? 13.516 -22.516 3.521 1 93.12 140 LYS B C 1
ATOM 3733 O O . LYS B 1 140 ? 13.789 -22.766 4.695 1 93.12 140 LYS B O 1
ATOM 3738 N N . GLN B 1 141 ? 12.805 -23.266 2.736 1 93.12 141 GLN B N 1
ATOM 3739 C CA . GLN B 1 141 ? 12.375 -24.609 3.068 1 93.12 141 GLN B CA 1
ATOM 3740 C C . GLN B 1 141 ? 12.344 -25.5 1.827 1 93.12 141 GLN B C 1
ATOM 3742 O O . GLN B 1 141 ? 12.336 -25 0.7 1 93.12 141 GLN B O 1
ATOM 3747 N N . THR B 1 142 ? 12.484 -26.781 2.072 1 94.88 142 THR B N 1
ATOM 3748 C CA . THR B 1 142 ? 12.391 -27.719 0.959 1 94.88 142 THR B CA 1
ATOM 3749 C C . THR B 1 142 ? 11.273 -28.734 1.198 1 94.88 142 THR B C 1
ATOM 3751 O O . THR B 1 142 ? 11.188 -29.312 2.277 1 94.88 142 THR B O 1
ATOM 3754 N N . LEU B 1 143 ? 10.406 -28.875 0.245 1 95.81 143 LEU B N 1
ATOM 3755 C CA . LEU B 1 143 ? 9.367 -29.906 0.24 1 95.81 143 LEU B CA 1
ATOM 3756 C C . LEU B 1 143 ? 9.758 -31.062 -0.681 1 95.81 143 LEU B C 1
ATOM 3758 O O . LEU B 1 143 ? 10.102 -30.844 -1.844 1 95.81 143 LEU B O 1
ATOM 3762 N N . CYS B 1 144 ? 9.711 -32.25 -0.113 1 94.25 144 CYS B N 1
ATOM 3763 C CA . CYS B 1 144 ? 10.039 -33.438 -0.895 1 94.25 144 CYS B CA 1
ATOM 3764 C C . CYS B 1 144 ? 8.812 -34.344 -1.071 1 94.25 144 CYS B C 1
ATOM 3766 O O . CYS B 1 144 ? 8.023 -34.5 -0.141 1 94.25 144 CYS B O 1
ATOM 3768 N N . LEU B 1 145 ? 8.641 -34.844 -2.244 1 95.5 145 LEU B N 1
ATOM 3769 C CA . LEU B 1 145 ? 7.645 -35.875 -2.572 1 95.5 145 LEU B CA 1
ATOM 3770 C C . LEU B 1 145 ? 8.172 -36.812 -3.648 1 95.5 145 LEU B C 1
ATOM 3772 O O . LEU B 1 145 ? 8.398 -36.406 -4.785 1 95.5 145 LEU B O 1
ATOM 3776 N N . GLY B 1 146 ? 8.344 -38.062 -3.268 1 95.81 146 GLY B N 1
ATOM 3777 C CA . GLY B 1 146 ? 9.039 -38.969 -4.184 1 95.81 146 GLY B CA 1
ATOM 3778 C C . GLY B 1 146 ? 10.445 -38.5 -4.52 1 95.81 146 GLY B C 1
ATOM 3779 O O . GLY B 1 146 ? 11.242 -38.219 -3.621 1 95.81 146 GLY B O 1
ATOM 3780 N N . GLU B 1 147 ? 10.695 -38.375 -5.754 1 94.25 147 GLU B N 1
ATOM 3781 C CA . GLU B 1 147 ? 12.023 -37.969 -6.203 1 94.25 147 GLU B CA 1
ATOM 3782 C C . GLU B 1 147 ? 12.109 -36.469 -6.387 1 94.25 147 GLU B C 1
ATOM 3784 O O . GLU B 1 147 ? 13.18 -35.938 -6.688 1 94.25 147 GLU B O 1
ATOM 3789 N N . ALA B 1 148 ? 11.016 -35.781 -6.254 1 93.19 148 ALA B N 1
ATOM 3790 C CA . ALA B 1 148 ? 10.961 -34.344 -6.512 1 93.19 148 ALA B CA 1
ATOM 3791 C C . ALA B 1 148 ? 11.344 -33.562 -5.266 1 93.19 148 ALA B C 1
ATOM 3793 O O . ALA B 1 148 ? 10.969 -33.938 -4.148 1 93.19 148 ALA B O 1
ATOM 3794 N N . ARG B 1 149 ? 12.07 -32.5 -5.566 1 95.81 149 ARG B N 1
ATOM 3795 C CA . ARG B 1 149 ? 12.367 -31.5 -4.547 1 95.81 149 ARG B CA 1
ATOM 3796 C C . ARG B 1 149 ? 11.898 -30.109 -4.984 1 95.81 149 ARG B C 1
ATOM 3798 O O . ARG B 1 149 ? 12.164 -29.688 -6.109 1 95.81 149 ARG B O 1
ATOM 3805 N N . VAL B 1 150 ? 11.188 -29.453 -4.074 1 97.62 150 VAL B N 1
ATOM 3806 C CA . VAL B 1 150 ? 10.758 -28.078 -4.328 1 97.62 150 VAL B CA 1
ATOM 3807 C C . VAL B 1 150 ? 11.281 -27.156 -3.227 1 97.62 150 VAL B C 1
ATOM 3809 O O . VAL B 1 150 ? 10.93 -27.312 -2.055 1 97.62 150 VAL B O 1
ATOM 3812 N N . ASP B 1 151 ? 12.102 -26.219 -3.639 1 97.56 151 ASP B N 1
ATOM 3813 C CA . ASP B 1 151 ? 12.57 -25.203 -2.701 1 97.56 151 ASP B CA 1
ATOM 3814 C C . ASP B 1 151 ? 11.555 -24.062 -2.576 1 97.56 151 ASP B C 1
ATOM 3816 O O . ASP B 1 151 ? 11.109 -23.516 -3.584 1 97.56 151 ASP B O 1
ATOM 3820 N N . LEU B 1 152 ? 11.195 -23.812 -1.343 1 97.38 152 LEU B N 1
ATOM 3821 C CA . LEU B 1 152 ? 10.359 -22.672 -0.994 1 97.38 152 LEU B CA 1
ATOM 3822 C C . LEU B 1 152 ? 11.211 -21.5 -0.526 1 97.38 152 LEU B C 1
ATOM 3824 O O . LEU B 1 152 ? 11.891 -21.594 0.501 1 97.38 152 LEU B O 1
ATOM 3828 N N . ASN B 1 153 ? 11.203 -20.422 -1.25 1 96.94 153 ASN B N 1
ATOM 3829 C CA . ASN B 1 153 ? 12.016 -19.25 -0.941 1 96.94 153 ASN B CA 1
ATOM 3830 C C . ASN B 1 153 ? 11.141 -18.062 -0.524 1 96.94 153 ASN B C 1
ATOM 3832 O O . ASN B 1 153 ? 10.414 -17.5 -1.345 1 96.94 153 ASN B O 1
ATOM 3836 N N . TYR B 1 154 ? 11.305 -17.672 0.674 1 95.88 154 TYR B N 1
ATOM 3837 C CA . TYR B 1 154 ? 10.523 -16.578 1.229 1 95.88 154 TYR B CA 1
ATOM 3838 C C . TYR B 1 154 ? 11.172 -15.234 0.918 1 95.88 154 TYR B C 1
ATOM 3840 O O . TYR B 1 154 ? 12.367 -15.047 1.158 1 95.88 154 TYR B O 1
ATOM 3848 N N . TYR B 1 155 ? 10.273 -14.398 0.357 1 92.25 155 TYR B N 1
ATOM 3849 C CA . TYR B 1 155 ? 10.719 -13.023 0.142 1 92.25 155 TYR B CA 1
ATOM 3850 C C . TYR B 1 155 ? 9.781 -12.031 0.818 1 92.25 155 TYR B C 1
ATOM 3852 O O . TYR B 1 155 ? 8.57 -12.055 0.581 1 92.25 155 TYR B O 1
ATOM 3860 N N . GLY B 1 156 ? 10.062 -11.422 1.743 1 79.31 156 GLY B N 1
ATOM 3861 C CA . GLY B 1 156 ? 9.477 -10.477 2.68 1 79.31 156 GLY B CA 1
ATOM 3862 C C . GLY B 1 156 ? 8.523 -9.5 2.018 1 79.31 156 GLY B C 1
ATOM 3863 O O . GLY B 1 156 ? 7.621 -9.898 1.283 1 79.31 156 GLY B O 1
ATOM 3864 N N . ILE B 1 157 ? 8.789 -8.203 2.205 1 79.5 157 ILE B N 1
ATOM 3865 C CA . ILE B 1 157 ? 7.844 -7.113 1.975 1 79.5 157 ILE B CA 1
ATOM 3866 C C . ILE B 1 157 ? 8.039 -6.555 0.568 1 79.5 157 ILE B C 1
ATOM 3868 O O . ILE B 1 157 ? 8.836 -5.633 0.366 1 79.5 157 ILE B O 1
ATOM 3872 N N . ASN B 1 158 ? 7.457 -7.148 -0.426 1 85 158 ASN B N 1
ATOM 3873 C CA . ASN B 1 158 ? 7.562 -6.703 -1.811 1 85 158 ASN B CA 1
ATOM 3874 C C . ASN B 1 158 ? 6.203 -6.688 -2.502 1 85 158 ASN B C 1
ATOM 3876 O O . ASN B 1 158 ? 5.859 -5.719 -3.18 1 85 158 ASN B O 1
ATOM 3880 N N . HIS B 1 159 ? 5.504 -7.645 -2.238 1 89.81 159 HIS B N 1
ATOM 3881 C CA . HIS B 1 159 ? 4.188 -7.844 -2.832 1 89.81 159 HIS B CA 1
ATOM 3882 C C . HIS B 1 159 ? 3.328 -8.766 -1.973 1 89.81 159 HIS B C 1
ATOM 3884 O O . HIS B 1 159 ? 3.375 -9.992 -2.131 1 89.81 159 HIS B O 1
ATOM 3890 N N . GLY B 1 160 ? 2.586 -8.141 -1.138 1 89.38 160 GLY B N 1
ATOM 3891 C CA . GLY B 1 160 ? 1.769 -8.922 -0.222 1 89.38 160 GLY B CA 1
ATOM 3892 C C . GLY B 1 160 ? 2.559 -9.5 0.938 1 89.38 160 GLY B C 1
ATOM 3893 O O . GLY B 1 160 ? 3.621 -8.984 1.289 1 89.38 160 GLY B O 1
ATOM 3894 N N . TYR B 1 161 ? 1.921 -10.539 1.595 1 90.75 161 TYR B N 1
ATOM 3895 C CA . TYR B 1 161 ? 2.502 -11.211 2.752 1 90.75 161 TYR B CA 1
ATOM 3896 C C . TYR B 1 161 ? 2.824 -12.664 2.434 1 90.75 161 TYR B C 1
ATOM 3898 O O . TYR B 1 161 ? 2.023 -13.367 1.81 1 90.75 161 TYR B O 1
ATOM 3906 N N . GLY B 1 162 ? 4.027 -13.016 2.844 1 93.25 162 GLY B N 1
ATOM 3907 C CA . GLY B 1 162 ? 4.395 -14.414 2.723 1 93.25 162 GLY B CA 1
ATOM 3908 C C . GLY B 1 162 ? 4.828 -14.805 1.319 1 93.25 162 GLY B C 1
ATOM 3909 O O . GLY B 1 162 ? 4.754 -15.969 0.94 1 93.25 162 GLY B O 1
ATOM 3910 N N . MET B 1 163 ? 5.305 -13.859 0.585 1 96.12 163 MET B N 1
ATOM 3911 C CA . MET B 1 163 ? 5.664 -14.117 -0.806 1 96.12 163 MET B CA 1
ATOM 3912 C C . MET B 1 163 ? 6.723 -15.211 -0.901 1 96.12 163 MET B C 1
ATOM 3914 O O . MET B 1 163 ? 7.805 -15.086 -0.326 1 96.12 163 MET B O 1
ATOM 3918 N N . THR B 1 164 ? 6.375 -16.219 -1.652 1 97.69 164 THR B N 1
ATOM 3919 C CA . THR B 1 164 ? 7.254 -17.359 -1.806 1 97.69 164 THR B CA 1
ATOM 3920 C C . THR B 1 164 ? 7.512 -17.656 -3.281 1 97.69 164 THR B C 1
ATOM 3922 O O . THR B 1 164 ? 6.574 -17.719 -4.078 1 97.69 164 THR B O 1
ATOM 3925 N N . VAL B 1 165 ? 8.727 -17.766 -3.645 1 98.62 165 VAL B N 1
ATOM 3926 C CA . VAL B 1 165 ? 9.133 -18.281 -4.953 1 98.62 165 VAL B CA 1
ATOM 3927 C C . VAL B 1 165 ? 9.477 -19.766 -4.848 1 98.62 165 VAL B C 1
ATOM 3929 O O . VAL B 1 165 ? 10.234 -20.172 -3.961 1 98.62 165 VAL B O 1
ATOM 3932 N N . PHE B 1 166 ? 8.953 -20.562 -5.738 1 98.81 166 PHE B N 1
ATOM 3933 C CA . PHE B 1 166 ? 9.172 -22 -5.719 1 98.81 166 PHE B CA 1
ATOM 3934 C C . PHE B 1 166 ? 10.148 -22.422 -6.805 1 98.81 166 PHE B C 1
ATOM 3936 O O . PHE B 1 166 ? 10.086 -21.922 -7.93 1 98.81 166 PHE B O 1
ATOM 3943 N N . VAL B 1 167 ? 11.078 -23.297 -6.445 1 98.75 167 VAL B N 1
ATOM 3944 C CA . VAL B 1 167 ? 11.992 -23.859 -7.434 1 98.75 167 VAL B CA 1
ATOM 3945 C C . VAL B 1 167 ? 11.938 -25.391 -7.387 1 98.75 167 VAL B C 1
ATOM 3947 O O . VAL B 1 167 ? 12.367 -26 -6.406 1 98.75 167 VAL B O 1
ATOM 3950 N N . TYR B 1 168 ? 11.438 -25.953 -8.477 1 98.69 168 TYR B N 1
ATOM 3951 C CA . TYR B 1 168 ? 11.406 -27.406 -8.641 1 98.69 168 TYR B CA 1
ATOM 3952 C C . TYR B 1 168 ? 12.734 -27.922 -9.195 1 98.69 168 TYR B C 1
ATOM 3954 O O . TYR B 1 168 ? 13.25 -27.391 -10.188 1 98.69 168 TYR B O 1
ATOM 3962 N N . LYS B 1 169 ? 13.195 -28.938 -8.562 1 97.12 169 LYS B N 1
ATOM 3963 C CA . LYS B 1 169 ? 14.398 -29.641 -8.977 1 97.12 169 LYS B CA 1
ATOM 3964 C C . LYS B 1 169 ? 14.102 -31.109 -9.289 1 97.12 169 LYS B C 1
ATOM 3966 O O . LYS B 1 169 ? 13.82 -31.891 -8.383 1 97.12 169 LYS B O 1
ATOM 3971 N N . PRO B 1 170 ? 14.164 -31.422 -10.57 1 95.62 170 PRO B N 1
ATOM 3972 C CA . PRO B 1 170 ? 13.914 -32.812 -10.922 1 95.62 170 PRO B CA 1
ATOM 3973 C C . PRO B 1 170 ? 15.031 -33.75 -10.477 1 95.62 170 PRO B C 1
ATOM 3975 O O . PRO B 1 170 ? 16.156 -33.312 -10.242 1 95.62 170 PRO B O 1
ATOM 3978 N N . PRO B 1 171 ? 14.633 -35 -10.305 1 91.12 171 PRO B N 1
ATOM 3979 C CA . PRO B 1 171 ? 15.688 -35.969 -9.945 1 91.12 171 PRO B CA 1
ATOM 3980 C C . PRO B 1 171 ? 16.781 -36.062 -11.008 1 91.12 171 PRO B C 1
ATOM 3982 O O . PRO B 1 171 ? 16.5 -36 -12.203 1 91.12 171 PRO B O 1
ATOM 3985 N N . ASN B 1 172 ? 17.969 -36.156 -10.586 1 88.38 172 ASN B N 1
ATOM 3986 C CA . ASN B 1 172 ? 19.141 -36.344 -11.43 1 88.38 172 ASN B CA 1
ATOM 3987 C C . ASN B 1 172 ? 19.281 -35.188 -12.438 1 88.38 172 ASN B C 1
ATOM 3989 O O . ASN B 1 172 ? 19.734 -35.406 -13.562 1 88.38 172 ASN B O 1
ATOM 3993 N N . GLY B 1 173 ? 18.719 -34.156 -12.117 1 87.88 173 GLY B N 1
ATOM 3994 C CA . GLY B 1 173 ? 18.797 -33 -13.016 1 87.88 173 GLY B CA 1
ATOM 3995 C C . GLY B 1 173 ? 19.969 -32.094 -12.711 1 87.88 173 GLY B C 1
ATOM 3996 O O . GLY B 1 173 ? 20.672 -32.281 -11.719 1 87.88 173 GLY B O 1
ATOM 3997 N N . SER B 1 174 ? 20.203 -31.125 -13.688 1 90.19 174 SER B N 1
ATOM 3998 C CA . SER B 1 174 ? 21.125 -30 -13.508 1 90.19 174 SER B CA 1
ATOM 3999 C C . SER B 1 174 ? 20.344 -28.719 -13.234 1 90.19 174 SER B C 1
ATOM 4001 O O . SER B 1 174 ? 19.125 -28.672 -13.359 1 90.19 174 SER B O 1
ATOM 4003 N N . PRO B 1 175 ? 21 -27.719 -12.789 1 88.06 175 PRO B N 1
ATOM 4004 C CA . PRO B 1 175 ? 20.344 -26.438 -12.57 1 88.06 175 PRO B CA 1
ATOM 4005 C C . PRO B 1 175 ? 19.562 -25.953 -13.789 1 88.06 175 PRO B C 1
ATOM 4007 O O . PRO B 1 175 ? 18.562 -25.234 -13.656 1 88.06 175 PRO B O 1
ATOM 4010 N N . LYS B 1 176 ? 19.953 -26.312 -14.891 1 91.81 176 LYS B N 1
ATOM 4011 C CA . LYS B 1 176 ? 19.297 -25.906 -16.125 1 91.81 176 LYS B CA 1
ATOM 4012 C C . LYS B 1 176 ? 17.938 -26.578 -16.281 1 91.81 176 LYS B C 1
ATOM 4014 O O . LYS B 1 176 ? 17.094 -26.125 -17.078 1 91.81 176 LYS B O 1
ATOM 4019 N N . ASP B 1 177 ? 17.734 -27.656 -15.531 1 94.62 177 ASP B N 1
ATOM 4020 C CA . ASP B 1 177 ? 16.484 -28.406 -15.617 1 94.62 177 ASP B CA 1
ATOM 4021 C C . ASP B 1 177 ? 15.469 -27.891 -14.594 1 94.62 177 ASP B C 1
ATOM 4023 O O . ASP B 1 177 ? 14.289 -28.25 -14.656 1 94.62 177 ASP B O 1
ATOM 4027 N N . ASN B 1 178 ? 15.961 -27.031 -13.695 1 98 178 ASN B N 1
ATOM 4028 C CA . ASN B 1 178 ? 15.078 -26.531 -12.648 1 98 178 ASN B CA 1
ATOM 4029 C C . ASN B 1 178 ? 14.039 -25.578 -13.203 1 98 178 ASN B C 1
ATOM 4031 O O . ASN B 1 178 ? 14.32 -24.812 -14.125 1 98 178 ASN B O 1
ATOM 4035 N N . VAL B 1 179 ? 12.852 -25.672 -12.656 1 98.69 179 VAL B N 1
ATOM 4036 C CA . VAL B 1 179 ? 11.75 -24.812 -13.078 1 98.69 179 VAL B CA 1
ATOM 4037 C C . VAL B 1 179 ? 11.219 -24.031 -11.875 1 98.69 179 VAL B C 1
ATOM 4039 O O . VAL B 1 179 ? 10.852 -24.641 -10.859 1 98.69 179 VAL B O 1
ATOM 4042 N N . ALA B 1 180 ? 11.148 -22.688 -12.008 1 98.88 180 ALA B N 1
ATOM 4043 C CA . ALA B 1 180 ? 10.625 -21.844 -10.93 1 98.88 180 ALA B CA 1
ATOM 4044 C C . ALA B 1 180 ? 9.164 -21.5 -11.172 1 98.88 180 ALA B C 1
ATOM 4046 O O . ALA B 1 180 ? 8.664 -21.594 -12.297 1 98.88 180 ALA B O 1
ATOM 4047 N N . TYR B 1 181 ? 8.445 -21.25 -10.141 1 98.88 181 TYR B N 1
ATOM 4048 C CA . TYR B 1 181 ? 7.148 -20.578 -10.164 1 98.88 181 TYR B CA 1
ATOM 4049 C C . TYR B 1 181 ? 7.219 -19.219 -9.461 1 98.88 181 TYR B C 1
ATOM 4051 O O . TYR B 1 181 ? 7.605 -19.141 -8.297 1 98.88 181 TYR B O 1
ATOM 4059 N N . ILE B 1 182 ? 6.926 -18.172 -10.211 1 98.56 182 ILE B N 1
ATOM 4060 C CA . ILE B 1 182 ? 6.961 -16.812 -9.672 1 98.56 182 ILE B CA 1
ATOM 4061 C C . ILE B 1 182 ? 5.59 -16.156 -9.828 1 98.56 182 ILE B C 1
ATOM 4063 O O . ILE B 1 182 ? 5.121 -15.945 -10.945 1 98.56 182 ILE B O 1
ATOM 4067 N N . ALA B 1 183 ? 5.02 -15.852 -8.688 1 97.62 183 ALA B N 1
ATOM 4068 C CA . ALA B 1 183 ? 3.713 -15.203 -8.688 1 97.62 183 ALA B CA 1
ATOM 4069 C C . ALA B 1 183 ? 3.854 -13.688 -8.547 1 97.62 183 ALA B C 1
ATOM 4071 O O . ALA B 1 183 ? 4.562 -13.203 -7.664 1 97.62 183 ALA B O 1
ATOM 4072 N N . ASP B 1 184 ? 3.26 -12.945 -9.391 1 95.25 184 ASP B N 1
ATOM 4073 C CA . ASP B 1 184 ? 2.973 -11.516 -9.328 1 95.25 184 ASP B CA 1
ATOM 4074 C C . ASP B 1 184 ? 4.258 -10.695 -9.391 1 95.25 184 ASP B C 1
ATOM 4076 O O . ASP B 1 184 ? 4.289 -9.625 -10 1 95.25 184 ASP B O 1
ATOM 4080 N N . LEU B 1 185 ? 5.355 -11.141 -8.812 1 95.62 185 LEU B N 1
ATOM 4081 C CA . LEU B 1 185 ? 6.586 -10.367 -8.766 1 95.62 185 LEU B CA 1
ATOM 4082 C C . LEU B 1 185 ? 7.055 -9.992 -10.164 1 95.62 185 LEU B C 1
ATOM 4084 O O . LEU B 1 185 ? 7.586 -8.898 -10.383 1 95.62 185 LEU B O 1
ATOM 4088 N N . VAL B 1 186 ? 6.797 -10.977 -11.023 1 96.12 186 VAL B N 1
ATOM 4089 C CA . VAL B 1 186 ? 7.203 -10.766 -12.406 1 96.12 186 VAL B CA 1
ATOM 4090 C C . VAL B 1 186 ? 6.059 -11.148 -13.344 1 96.12 186 VAL B C 1
ATOM 4092 O O . VAL B 1 186 ? 5.555 -12.273 -13.289 1 96.12 186 VAL B O 1
ATOM 4095 N N . THR B 1 187 ? 5.598 -10.25 -14.055 1 95.12 187 THR B N 1
ATOM 4096 C CA . THR B 1 187 ? 4.824 -10.477 -15.273 1 95.12 187 THR B CA 1
ATOM 4097 C C . THR B 1 187 ? 5.633 -10.094 -16.516 1 95.12 187 THR B C 1
ATOM 4099 O O . THR B 1 187 ? 5.863 -8.906 -16.766 1 95.12 187 THR B O 1
ATOM 4102 N N . PRO B 1 188 ? 5.977 -11.039 -17.234 1 95.19 188 PRO B N 1
ATOM 4103 C CA . PRO B 1 188 ? 6.969 -10.766 -18.281 1 95.19 188 PRO B CA 1
ATOM 4104 C C . PRO B 1 188 ? 6.422 -9.883 -19.406 1 95.19 188 PRO B C 1
ATOM 4106 O O . PRO B 1 188 ? 5.207 -9.844 -19.625 1 95.19 188 PRO B O 1
ATOM 4109 N N . ASN B 1 189 ? 7.273 -9.133 -20.031 1 95.44 189 ASN B N 1
ATOM 4110 C CA . ASN B 1 189 ? 7.055 -8.398 -21.266 1 95.44 189 ASN B CA 1
ATOM 4111 C C . ASN B 1 189 ? 6 -7.305 -21.094 1 95.44 189 ASN B C 1
ATOM 4113 O O . ASN B 1 189 ? 5.195 -7.07 -22 1 95.44 189 ASN B O 1
ATOM 4117 N N . ARG B 1 190 ? 6 -6.738 -20.016 1 94.94 190 ARG B N 1
ATOM 4118 C CA . ARG B 1 190 ? 5.141 -5.59 -19.75 1 94.94 190 ARG B CA 1
ATOM 4119 C C . ARG B 1 190 ? 5.773 -4.664 -18.719 1 94.94 190 ARG B C 1
ATOM 4121 O O . ARG B 1 190 ? 6.723 -5.047 -18.031 1 94.94 190 ARG B O 1
ATOM 4128 N N . VAL B 1 191 ? 5.254 -3.449 -18.672 1 95.31 191 VAL B N 1
ATOM 4129 C CA . VAL B 1 191 ? 5.625 -2.59 -17.562 1 95.31 191 VAL B CA 1
ATOM 4130 C C . VAL B 1 191 ? 5.047 -3.154 -16.266 1 95.31 191 VAL B C 1
ATOM 4132 O O . VAL B 1 191 ? 4.211 -4.059 -16.281 1 95.31 191 VAL B O 1
ATOM 4135 N N . LEU B 1 192 ? 5.504 -2.643 -15.156 1 93.19 192 LEU B N 1
ATOM 4136 C CA . LEU B 1 192 ? 5.102 -3.178 -13.859 1 93.19 192 LEU B CA 1
ATOM 4137 C C . LEU B 1 192 ? 3.617 -2.939 -13.609 1 93.19 192 LEU B C 1
ATOM 4139 O O . LEU B 1 192 ? 3.066 -1.923 -14.039 1 93.19 192 LEU B O 1
ATOM 4143 N N . PHE B 1 193 ? 3.039 -3.896 -13.031 1 85.44 193 PHE B N 1
ATOM 4144 C CA . PHE B 1 193 ? 1.714 -3.656 -12.477 1 85.44 193 PHE B CA 1
ATOM 4145 C C . PHE B 1 193 ? 1.812 -2.91 -11.148 1 85.44 193 PHE B C 1
ATOM 4147 O O . PHE B 1 193 ? 1.547 -3.48 -10.086 1 85.44 193 PHE B O 1
ATOM 4154 N N . ALA B 1 194 ? 2.082 -1.739 -11.219 1 71.75 194 ALA B N 1
ATOM 4155 C CA . ALA B 1 194 ? 2.602 -0.97 -10.094 1 71.75 194 ALA B CA 1
ATOM 4156 C C . ALA B 1 194 ? 1.466 -0.375 -9.266 1 71.75 194 ALA B C 1
ATOM 4158 O O . ALA B 1 194 ? 1.698 0.17 -8.188 1 71.75 194 ALA B O 1
ATOM 4159 N N . SER B 1 195 ? 0.234 -0.57 -9.703 1 76.5 195 SER B N 1
ATOM 4160 C CA . SER B 1 195 ? -0.873 0.045 -8.977 1 76.5 195 SER B CA 1
ATOM 4161 C C . SER B 1 195 ? -1.303 -0.814 -7.793 1 76.5 195 SER B C 1
ATOM 4163 O O . SER B 1 195 ? -2.195 -0.431 -7.035 1 76.5 195 SER B O 1
ATOM 4165 N N . ILE B 1 196 ? -0.606 -1.878 -7.641 1 80.56 196 ILE B N 1
ATOM 4166 C CA . ILE B 1 196 ? -0.927 -2.746 -6.512 1 80.56 196 ILE B CA 1
ATOM 4167 C C . ILE B 1 196 ? -0.516 -2.07 -5.207 1 80.56 196 ILE B C 1
ATOM 4169 O O . ILE B 1 196 ? 0.652 -1.718 -5.023 1 80.56 196 ILE B O 1
ATOM 4173 N N . PRO B 1 197 ? -1.398 -1.928 -4.344 1 76.69 197 PRO B N 1
ATOM 4174 C CA . PRO B 1 197 ? -1.153 -1.077 -3.174 1 76.69 197 PRO B CA 1
ATOM 4175 C C . PRO B 1 197 ? -0.111 -1.664 -2.227 1 76.69 197 PRO B C 1
ATOM 4177 O O . PRO B 1 197 ? 0.537 -0.924 -1.481 1 76.69 197 PRO B O 1
ATOM 4180 N N . ASP B 1 198 ? 0.071 -2.9 -2.262 1 80.38 198 ASP B N 1
ATOM 4181 C CA . ASP B 1 198 ? 0.935 -3.479 -1.236 1 80.38 198 ASP B CA 1
ATOM 4182 C C . ASP B 1 198 ? 2.287 -3.883 -1.82 1 80.38 198 ASP B C 1
ATOM 4184 O O . ASP B 1 198 ? 2.965 -4.762 -1.281 1 80.38 198 ASP B O 1
ATOM 4188 N N . SER B 1 199 ? 2.607 -3.223 -2.867 1 84.5 199 SER B N 1
ATOM 4189 C CA . SER B 1 199 ? 3.932 -3.455 -3.438 1 84.5 199 SER B CA 1
ATOM 4190 C C . SER B 1 199 ? 4.934 -2.414 -2.947 1 84.5 199 SER B C 1
ATOM 4192 O O . SER B 1 199 ? 4.613 -1.226 -2.871 1 84.5 199 SER B O 1
ATOM 4194 N N . ASN B 1 200 ? 6.035 -2.777 -2.477 1 87.5 200 ASN B N 1
ATOM 4195 C CA . ASN B 1 200 ? 7.207 -1.969 -2.162 1 87.5 200 ASN B CA 1
ATOM 4196 C C . ASN B 1 200 ? 8.289 -2.107 -3.234 1 87.5 200 ASN B C 1
ATOM 4198 O O . ASN B 1 200 ? 8.977 -3.127 -3.297 1 87.5 200 ASN B O 1
ATOM 4202 N N . MET B 1 201 ? 8.492 -1.079 -3.98 1 90.25 201 MET B N 1
ATOM 4203 C CA . MET B 1 201 ? 9.273 -1.234 -5.203 1 90.25 201 MET B CA 1
ATOM 4204 C C . MET B 1 201 ? 10.766 -1.34 -4.883 1 90.25 201 MET B C 1
ATOM 4206 O O . MET B 1 201 ? 11.5 -2.037 -5.578 1 90.25 201 MET B O 1
ATOM 4210 N N . GLN B 1 202 ? 11.18 -0.698 -3.844 1 89.38 202 GLN B N 1
ATOM 4211 C CA . GLN B 1 202 ? 12.578 -0.866 -3.443 1 89.38 202 GLN B CA 1
ATOM 4212 C C . GLN B 1 202 ? 12.852 -2.297 -2.988 1 89.38 202 GLN B C 1
ATOM 4214 O O . GLN B 1 202 ? 13.883 -2.879 -3.334 1 89.38 202 GLN B O 1
ATOM 4219 N N . GLU B 1 203 ? 11.945 -2.779 -2.248 1 90.5 203 GLU B N 1
ATOM 4220 C CA . GLU B 1 203 ? 12.078 -4.168 -1.813 1 90.5 203 GLU B CA 1
ATOM 4221 C C . GLU B 1 203 ? 11.922 -5.129 -2.988 1 90.5 203 GLU B C 1
ATOM 4223 O O . GLU B 1 203 ? 12.547 -6.191 -3.012 1 90.5 203 GLU B O 1
ATOM 4228 N N . ALA B 1 204 ? 11.102 -4.793 -3.93 1 93.62 204 ALA B N 1
ATOM 4229 C CA . ALA B 1 204 ? 10.961 -5.621 -5.125 1 93.62 204 ALA B CA 1
ATOM 4230 C C . ALA B 1 204 ? 12.281 -5.723 -5.883 1 93.62 204 ALA B C 1
ATOM 4232 O O . ALA B 1 204 ? 12.688 -6.816 -6.289 1 93.62 204 ALA B O 1
ATOM 4233 N N . ILE B 1 205 ? 12.938 -4.594 -6.055 1 95.19 205 ILE B N 1
ATOM 4234 C CA . ILE B 1 205 ? 14.219 -4.578 -6.75 1 95.19 205 ILE B CA 1
ATOM 4235 C C . ILE B 1 205 ? 15.219 -5.477 -6.02 1 95.19 205 ILE B C 1
ATOM 4237 O O . ILE B 1 205 ? 15.906 -6.289 -6.641 1 95.19 205 ILE B O 1
ATOM 4241 N N . SER B 1 206 ? 15.234 -5.336 -4.715 1 94.44 206 SER B N 1
ATOM 4242 C CA . SER B 1 206 ? 16.094 -6.195 -3.91 1 94.44 206 SER B CA 1
ATOM 4243 C C . SER B 1 206 ? 15.758 -7.668 -4.117 1 94.44 206 SER B C 1
ATOM 4245 O O . SER B 1 206 ? 16.656 -8.508 -4.23 1 94.44 206 SER B O 1
ATOM 4247 N N . THR B 1 207 ? 14.531 -7.965 -4.168 1 96 207 THR B N 1
ATOM 4248 C CA . THR B 1 207 ? 14.055 -9.328 -4.352 1 96 207 THR B CA 1
ATOM 4249 C C . THR B 1 207 ? 14.445 -9.859 -5.73 1 96 207 THR B C 1
ATOM 4251 O O . THR B 1 207 ? 14.883 -11 -5.859 1 96 207 THR B O 1
ATOM 4254 N N . TYR B 1 208 ? 14.266 -9.039 -6.766 1 97.56 208 TYR B N 1
ATOM 4255 C CA . TYR B 1 208 ? 14.68 -9.453 -8.102 1 97.56 208 TYR B CA 1
ATOM 4256 C C . TYR B 1 208 ? 16.141 -9.859 -8.125 1 97.56 208 TYR B C 1
ATOM 4258 O O . TYR B 1 208 ? 16.5 -10.875 -8.734 1 97.56 208 TYR B O 1
ATOM 4266 N N . HIS B 1 209 ? 17 -9.07 -7.445 1 97.44 209 HIS B N 1
ATOM 4267 C CA . HIS B 1 209 ? 18.422 -9.383 -7.371 1 97.44 209 HIS B CA 1
ATOM 4268 C C . HIS B 1 209 ? 18.641 -10.758 -6.754 1 97.44 209 HIS B C 1
ATOM 4270 O O . HIS B 1 209 ? 19.547 -11.492 -7.172 1 97.44 209 HIS B O 1
ATOM 4276 N N . LYS B 1 210 ? 17.859 -11.078 -5.797 1 97.25 210 LYS B N 1
ATOM 4277 C CA . LYS B 1 210 ? 17.984 -12.367 -5.129 1 97.25 210 LYS B CA 1
ATOM 4278 C C . LYS B 1 210 ? 17.469 -13.5 -6.012 1 97.25 210 LYS B C 1
ATOM 4280 O O . LYS B 1 210 ? 18.078 -14.57 -6.086 1 97.25 210 LYS B O 1
ATOM 4285 N N . ILE B 1 211 ? 16.375 -13.273 -6.688 1 98.12 211 ILE B N 1
ATOM 4286 C CA . ILE B 1 211 ? 15.742 -14.305 -7.508 1 98.12 211 ILE B CA 1
ATOM 4287 C C . ILE B 1 211 ? 16.656 -14.68 -8.672 1 98.12 211 ILE B C 1
ATOM 4289 O O . ILE B 1 211 ? 16.766 -15.852 -9.031 1 98.12 211 ILE B O 1
ATOM 4293 N N . VAL B 1 212 ? 17.312 -13.695 -9.273 1 97.69 212 VAL B N 1
ATOM 4294 C CA . VAL B 1 212 ? 18.125 -13.953 -10.453 1 97.69 212 VAL B CA 1
ATOM 4295 C C . VAL B 1 212 ? 19.312 -14.844 -10.078 1 97.69 212 VAL B C 1
ATOM 4297 O O . VAL B 1 212 ? 19.984 -15.391 -10.953 1 97.69 212 VAL B O 1
ATOM 4300 N N . GLN B 1 213 ? 19.562 -14.992 -8.781 1 96.94 213 GLN B N 1
ATOM 4301 C CA . GLN B 1 213 ? 20.672 -15.828 -8.312 1 96.94 213 GLN B CA 1
ATOM 4302 C C . GLN B 1 213 ? 20.219 -17.266 -8.07 1 96.94 213 GLN B C 1
ATOM 4304 O O . GLN B 1 213 ? 21.047 -18.141 -7.84 1 96.94 213 GLN B O 1
ATOM 4309 N N . LEU B 1 214 ? 18.969 -17.531 -8.031 1 97.06 214 LEU B N 1
ATOM 4310 C CA . LEU B 1 214 ? 18.453 -18.875 -7.809 1 97.06 214 LEU B CA 1
ATOM 4311 C C . LEU B 1 214 ? 18.781 -19.781 -8.992 1 97.06 214 LEU B C 1
ATOM 4313 O O . LEU B 1 214 ? 18.859 -19.328 -10.133 1 97.06 214 LEU B O 1
ATOM 4317 N N . PRO B 1 215 ? 18.906 -21.078 -8.719 1 96.62 215 PRO B N 1
ATOM 4318 C CA . PRO B 1 215 ? 19.344 -22.016 -9.758 1 96.62 215 PRO B CA 1
ATOM 4319 C C . PRO B 1 215 ? 18.188 -22.562 -10.594 1 96.62 215 PRO B C 1
ATOM 4321 O O . PRO B 1 215 ? 17.797 -23.719 -10.438 1 96.62 215 PRO B O 1
ATOM 4324 N N . PHE B 1 216 ? 17.719 -21.75 -11.539 1 97.75 216 PHE B N 1
ATOM 4325 C CA . PHE B 1 216 ? 16.719 -22.203 -12.5 1 97.75 216 PHE B CA 1
ATOM 4326 C C . PHE B 1 216 ? 16.906 -21.484 -13.836 1 97.75 216 PHE B C 1
ATOM 4328 O O . PHE B 1 216 ? 17.5 -20.406 -13.891 1 97.75 216 PHE B O 1
ATOM 4335 N N . ASP B 1 217 ? 16.391 -22.062 -14.859 1 96.38 217 ASP B N 1
ATOM 4336 C CA . ASP B 1 217 ? 16.438 -21.422 -16.172 1 96.38 217 ASP B CA 1
ATOM 4337 C C . ASP B 1 217 ? 15.031 -21.109 -16.688 1 96.38 217 ASP B C 1
ATOM 4339 O O . ASP B 1 217 ? 14.82 -20.109 -17.359 1 96.38 217 ASP B O 1
ATOM 4343 N N . ARG B 1 218 ? 14.117 -22.031 -16.328 1 97.69 218 ARG B N 1
ATOM 4344 C CA . ARG B 1 218 ? 12.734 -21.875 -16.781 1 97.69 218 ARG B CA 1
ATOM 4345 C C . ARG B 1 218 ? 11.836 -21.422 -15.625 1 97.69 218 ARG B C 1
ATOM 4347 O O . ARG B 1 218 ? 12.109 -21.719 -14.461 1 97.69 218 ARG B O 1
ATOM 4354 N N . VAL B 1 219 ? 10.797 -20.688 -16.031 1 98.62 219 VAL B N 1
ATOM 4355 C CA . VAL B 1 219 ? 9.914 -20.141 -15 1 98.62 219 VAL B CA 1
ATOM 4356 C C . VAL B 1 219 ? 8.477 -20.156 -15.5 1 98.62 219 VAL B C 1
ATOM 4358 O O . VAL B 1 219 ? 8.219 -19.859 -16.672 1 98.62 219 VAL B O 1
ATOM 4361 N N . VAL B 1 220 ? 7.543 -20.609 -14.695 1 98.75 220 VAL B N 1
ATOM 4362 C CA . VAL B 1 220 ? 6.117 -20.375 -14.891 1 98.75 220 VAL B CA 1
ATOM 4363 C C . VAL B 1 220 ? 5.688 -19.141 -14.102 1 98.75 220 VAL B C 1
ATOM 4365 O O . VAL B 1 220 ? 5.992 -19.016 -12.914 1 98.75 220 VAL B O 1
ATOM 4368 N N . PHE B 1 221 ? 5.031 -18.203 -14.789 1 98.38 221 PHE B N 1
ATOM 4369 C CA . PHE B 1 221 ? 4.523 -17 -14.148 1 98.38 221 PHE B CA 1
ATOM 4370 C C . PHE B 1 221 ? 3.033 -17.125 -13.867 1 98.38 221 PHE B C 1
ATOM 4372 O O . PHE B 1 221 ? 2.293 -17.734 -14.648 1 98.38 221 PHE B O 1
ATOM 4379 N N . SER B 1 222 ? 2.576 -16.5 -12.75 1 97.88 222 SER B N 1
ATOM 4380 C CA . SER B 1 222 ? 1.173 -16.641 -12.383 1 97.88 222 SER B CA 1
ATOM 4381 C C . SER B 1 222 ? 0.263 -15.906 -13.359 1 97.88 222 SER B C 1
ATOM 4383 O O . SER B 1 222 ? -0.895 -16.281 -13.539 1 97.88 222 SER B O 1
ATOM 4385 N N . HIS B 1 223 ? 0.811 -14.828 -13.898 1 95.25 223 HIS B N 1
ATOM 4386 C CA . HIS B 1 223 ? 0.048 -14.023 -14.844 1 95.25 223 HIS B CA 1
ATOM 4387 C C . HIS B 1 223 ? 0.854 -13.758 -16.109 1 95.25 223 HIS B C 1
ATOM 4389 O O . HIS B 1 223 ? 2.057 -14.023 -16.156 1 95.25 223 HIS B O 1
ATOM 4395 N N . GLY B 1 224 ? 0.106 -13.336 -17.156 1 91.81 224 GLY B N 1
ATOM 4396 C CA . GLY B 1 224 ? 0.687 -12.883 -18.406 1 91.81 224 GLY B CA 1
ATOM 4397 C C . GLY B 1 224 ? 0.148 -11.539 -18.875 1 91.81 224 GLY B C 1
ATOM 4398 O O . GLY B 1 224 ? -0.935 -11.125 -18.453 1 91.81 224 GLY B O 1
ATOM 4399 N N . PRO B 1 225 ? 0.951 -10.906 -19.688 1 86.06 225 PRO B N 1
ATOM 4400 C CA . PRO B 1 225 ? 0.532 -9.562 -20.109 1 86.06 225 PRO B CA 1
ATOM 4401 C C . PRO B 1 225 ? -0.67 -9.586 -21.047 1 86.06 225 PRO B C 1
ATOM 4403 O O . PRO B 1 225 ? -1.528 -8.703 -20.984 1 86.06 225 PRO B O 1
ATOM 4406 N N . LEU B 1 226 ? -0.685 -10.578 -21.828 1 86.25 226 LEU B N 1
ATOM 4407 C CA . LEU B 1 226 ? -1.749 -10.719 -22.812 1 86.25 226 LEU B CA 1
ATOM 4408 C C . LEU B 1 226 ? -2.414 -12.086 -22.703 1 86.25 226 LEU B C 1
ATOM 4410 O O . LEU B 1 226 ? -1.801 -13.047 -22.234 1 86.25 226 LEU B O 1
ATOM 4414 N N . LEU B 1 227 ? -3.59 -12.141 -23.203 1 85.44 227 LEU B N 1
ATOM 4415 C CA . LEU B 1 227 ? -4.375 -13.359 -23.047 1 85.44 227 LEU B CA 1
ATOM 4416 C C . LEU B 1 227 ? -3.719 -14.516 -23.781 1 85.44 227 LEU B C 1
ATOM 4418 O O . LEU B 1 227 ? -3.875 -15.68 -23.391 1 85.44 227 LEU B O 1
ATOM 4422 N N . ASP B 1 228 ? -2.973 -14.227 -24.766 1 88.06 228 ASP B N 1
ATOM 4423 C CA . ASP B 1 228 ? -2.352 -15.289 -25.547 1 88.06 228 ASP B CA 1
ATOM 4424 C C . ASP B 1 228 ? -0.908 -15.523 -25.109 1 88.06 228 ASP B C 1
ATOM 4426 O O . ASP B 1 228 ? -0.193 -16.328 -25.703 1 88.06 228 ASP B O 1
ATOM 4430 N N . SER B 1 229 ? -0.504 -14.875 -24.078 1 91.19 229 SER B N 1
ATOM 4431 C CA . SER B 1 229 ? 0.851 -15.055 -23.562 1 91.19 229 SER B CA 1
ATOM 4432 C C . SER B 1 229 ? 1.077 -16.484 -23.094 1 91.19 229 SER B C 1
ATOM 4434 O O . SER B 1 229 ? 0.188 -17.094 -22.484 1 91.19 229 SER B O 1
ATOM 4436 N N . PRO B 1 230 ? 2.277 -17.016 -23.422 1 93.81 230 PRO B N 1
ATOM 4437 C CA . PRO B 1 230 ? 2.6 -18.328 -22.859 1 93.81 230 PRO B CA 1
ATOM 4438 C C . PRO B 1 230 ? 2.693 -18.312 -21.328 1 93.81 230 PRO B C 1
ATOM 4440 O O . PRO B 1 230 ? 2.971 -17.266 -20.734 1 93.81 230 PRO B O 1
ATOM 4443 N N . PRO B 1 231 ? 2.408 -19.453 -20.75 1 96.12 231 PRO B N 1
ATOM 4444 C CA . PRO B 1 231 ? 2.434 -19.484 -19.281 1 96.12 231 PRO B CA 1
ATOM 4445 C C . PRO B 1 231 ? 3.852 -19.469 -18.719 1 96.12 231 PRO B C 1
ATOM 4447 O O . PRO B 1 231 ? 4.043 -19.203 -17.531 1 96.12 231 PRO B O 1
ATOM 4450 N N . ASP B 1 232 ? 4.867 -19.781 -19.562 1 97.19 232 ASP B N 1
ATOM 4451 C CA . ASP B 1 232 ? 6.234 -19.922 -19.062 1 97.19 232 ASP B CA 1
ATOM 4452 C C . ASP B 1 232 ? 7.184 -18.984 -19.797 1 97.19 232 ASP B C 1
ATOM 4454 O O . ASP B 1 232 ? 6.836 -18.422 -20.844 1 97.19 232 ASP B O 1
ATOM 4458 N N . GLY B 1 233 ? 8.305 -18.734 -19.188 1 97.62 233 GLY B N 1
ATOM 4459 C CA . GLY B 1 233 ? 9.445 -17.984 -19.703 1 97.62 233 GLY B CA 1
ATOM 4460 C C . GLY B 1 233 ? 10.766 -18.453 -19.141 1 97.62 233 GLY B C 1
ATOM 4461 O O . GLY B 1 233 ? 10.961 -19.656 -18.906 1 97.62 233 GLY B O 1
ATOM 4462 N N . THR B 1 234 ? 11.719 -17.516 -19.094 1 97.88 234 THR B N 1
ATOM 4463 C CA . THR B 1 234 ? 13.047 -17.875 -18.625 1 97.88 234 THR B CA 1
ATOM 4464 C C . THR B 1 234 ? 13.539 -16.859 -17.594 1 97.88 234 THR B C 1
ATOM 4466 O O . THR B 1 234 ? 12.867 -15.859 -17.328 1 97.88 234 THR B O 1
ATOM 4469 N N . ILE B 1 235 ? 14.703 -17.172 -17.062 1 97.75 235 ILE B N 1
ATOM 4470 C CA . ILE B 1 235 ? 15.352 -16.297 -16.094 1 97.75 235 ILE B CA 1
ATOM 4471 C C . ILE B 1 235 ? 15.609 -14.93 -16.734 1 97.75 235 ILE B C 1
ATOM 4473 O O . ILE B 1 235 ? 15.672 -13.922 -16.031 1 97.75 235 ILE B O 1
ATOM 4477 N N . GLN B 1 236 ? 15.727 -14.867 -18 1 98.12 236 GLN B N 1
ATOM 4478 C CA . GLN B 1 236 ? 15.938 -13.602 -18.688 1 98.12 236 GLN B CA 1
ATOM 4479 C C . GLN B 1 236 ? 14.766 -12.648 -18.469 1 98.12 236 GLN B C 1
ATOM 4481 O O . GLN B 1 236 ? 14.953 -11.43 -18.375 1 98.12 236 GLN B O 1
ATOM 4486 N N . ASP B 1 237 ? 13.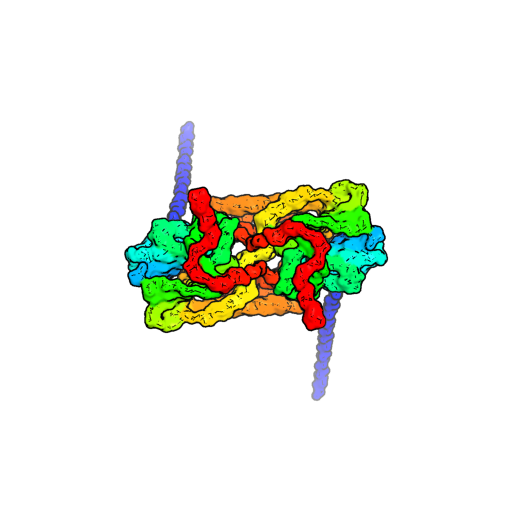578 -13.211 -18.344 1 98.12 237 ASP B N 1
ATOM 4487 C CA . ASP B 1 237 ? 12.406 -12.383 -18.078 1 98.12 237 ASP B CA 1
ATOM 4488 C C . ASP B 1 237 ? 12.516 -11.688 -16.719 1 98.12 237 ASP B C 1
ATOM 4490 O O . ASP B 1 237 ? 12.094 -10.539 -16.578 1 98.12 237 ASP B O 1
ATOM 4494 N N . VAL B 1 238 ? 13.086 -12.359 -15.75 1 98.25 238 VAL B N 1
ATOM 4495 C CA . VAL B 1 238 ? 13.312 -11.773 -14.43 1 98.25 238 VAL B CA 1
ATOM 4496 C C . VAL B 1 238 ? 14.375 -10.688 -14.523 1 98.25 238 VAL B C 1
ATOM 4498 O O . VAL B 1 238 ? 14.211 -9.602 -13.961 1 98.25 238 VAL B O 1
ATOM 4501 N N . ARG B 1 239 ? 15.422 -10.969 -15.273 1 98.56 239 ARG B N 1
ATOM 4502 C CA . ARG B 1 239 ? 16.5 -10 -15.453 1 98.56 239 ARG B CA 1
ATOM 4503 C C . ARG B 1 239 ? 15.977 -8.742 -16.156 1 98.56 239 ARG B C 1
ATOM 4505 O O . ARG B 1 239 ? 16.375 -7.629 -15.82 1 98.56 239 ARG B O 1
ATOM 4512 N N . ASN B 1 240 ? 15.102 -8.961 -17.141 1 98.44 240 ASN B N 1
ATOM 4513 C CA . ASN B 1 240 ? 14.516 -7.824 -17.844 1 98.44 240 ASN B CA 1
ATOM 4514 C C . ASN B 1 240 ? 13.688 -6.957 -16.891 1 98.44 240 ASN B C 1
ATOM 4516 O O . ASN B 1 240 ? 13.758 -5.727 -16.953 1 98.44 240 ASN B O 1
ATOM 4520 N N . THR B 1 241 ? 12.891 -7.562 -16.078 1 97.88 241 THR B N 1
ATOM 4521 C CA . THR B 1 241 ? 12.078 -6.836 -15.102 1 97.88 241 THR B CA 1
ATOM 4522 C C . THR B 1 241 ? 12.969 -6.078 -14.117 1 97.88 241 THR B C 1
ATOM 4524 O O . THR B 1 241 ? 12.688 -4.922 -13.789 1 97.88 241 THR B O 1
ATOM 4527 N N . LEU B 1 242 ? 14.016 -6.758 -13.672 1 98.31 242 LEU B N 1
ATOM 4528 C CA . LEU B 1 242 ? 14.984 -6.125 -12.789 1 98.31 242 LEU B CA 1
ATOM 4529 C C . LEU B 1 242 ? 15.586 -4.883 -13.445 1 98.31 242 LEU B C 1
ATOM 4531 O O . LEU B 1 242 ? 15.594 -3.805 -12.844 1 98.31 242 LEU B O 1
ATOM 4535 N N . GLN B 1 243 ? 16.016 -5.023 -14.617 1 98.62 243 GLN B N 1
ATOM 4536 C CA . GLN B 1 243 ? 16.672 -3.922 -15.312 1 98.62 243 GLN B CA 1
ATOM 4537 C C . GLN B 1 243 ? 15.703 -2.756 -15.523 1 98.62 243 GLN B C 1
ATOM 4539 O O . GLN B 1 243 ? 16.062 -1.598 -15.297 1 98.62 243 GLN B O 1
ATOM 4544 N N . TYR B 1 244 ? 14.523 -3.062 -15.984 1 98.38 244 TYR B N 1
ATOM 4545 C CA . TYR B 1 244 ? 13.5 -2.035 -16.156 1 98.38 244 TYR B CA 1
ATOM 4546 C C . TYR B 1 244 ? 13.273 -1.276 -14.852 1 98.38 244 TYR B C 1
ATOM 4548 O O . TYR B 1 244 ? 13.203 -0.045 -14.844 1 98.38 244 TYR B O 1
ATOM 4556 N N . SER B 1 245 ? 13.156 -1.977 -13.766 1 97.75 245 SER B N 1
ATOM 4557 C CA . SER B 1 245 ? 12.875 -1.382 -12.461 1 97.75 245 SER B CA 1
ATOM 4558 C C . SER B 1 245 ? 14.031 -0.491 -12 1 97.75 245 SER B C 1
ATOM 4560 O O . SER B 1 245 ? 13.805 0.599 -11.469 1 97.75 245 SER B O 1
ATOM 4562 N N . VAL B 1 246 ? 15.227 -0.938 -12.188 1 98.31 246 VAL B N 1
ATOM 4563 C CA . VAL B 1 246 ? 16.422 -0.18 -11.797 1 98.31 246 VAL B CA 1
ATOM 4564 C C . VAL B 1 246 ? 16.5 1.098 -12.633 1 98.31 246 VAL B C 1
ATOM 4566 O O . VAL B 1 246 ? 16.781 2.174 -12.094 1 98.31 246 VAL B O 1
ATOM 4569 N N . ASP B 1 247 ? 16.281 0.948 -13.914 1 98.69 247 ASP B N 1
ATOM 4570 C CA . ASP B 1 247 ? 16.328 2.109 -14.797 1 98.69 247 ASP B CA 1
ATOM 4571 C C . ASP B 1 247 ? 15.25 3.127 -14.422 1 98.69 247 ASP B C 1
ATOM 4573 O O . ASP B 1 247 ? 15.5 4.336 -14.43 1 98.69 247 ASP B O 1
ATOM 4577 N N . LEU B 1 248 ? 14.078 2.633 -14.156 1 98.12 248 LEU B N 1
ATOM 4578 C CA . LEU B 1 248 ? 12.984 3.514 -13.766 1 98.12 248 LEU B CA 1
ATOM 4579 C C . LEU B 1 248 ? 13.305 4.234 -12.461 1 98.12 248 LEU B C 1
ATOM 4581 O O . LEU B 1 248 ? 13.102 5.445 -12.344 1 98.12 248 LEU B O 1
ATOM 4585 N N . ASP B 1 249 ? 13.766 3.512 -11.492 1 97.25 249 ASP B N 1
ATOM 4586 C CA . ASP B 1 249 ? 14.156 4.094 -10.211 1 97.25 249 ASP B CA 1
ATOM 4587 C C . ASP B 1 249 ? 15.18 5.215 -10.414 1 97.25 249 ASP B C 1
ATOM 4589 O O . ASP B 1 249 ? 15.039 6.301 -9.852 1 97.25 249 ASP B O 1
ATOM 4593 N N . ALA B 1 250 ? 16.203 4.961 -11.18 1 98.25 250 ALA B N 1
ATOM 4594 C CA . ALA B 1 250 ? 17.25 5.941 -11.461 1 98.25 250 ALA B CA 1
ATOM 4595 C C . ALA B 1 250 ? 16.672 7.172 -12.164 1 98.25 250 ALA B C 1
ATOM 4597 O O . ALA B 1 250 ? 17.047 8.305 -11.844 1 98.25 250 ALA B O 1
ATOM 4598 N N . ALA B 1 251 ? 15.836 6.93 -13.102 1 98.38 251 ALA B N 1
ATOM 4599 C CA . ALA B 1 251 ? 15.242 8.023 -13.867 1 98.38 251 ALA B CA 1
ATOM 4600 C C . ALA B 1 251 ? 14.383 8.914 -12.977 1 98.38 251 ALA B C 1
ATOM 4602 O O . ALA B 1 251 ? 14.414 10.141 -13.102 1 98.38 251 ALA B O 1
ATOM 4603 N N . VAL B 1 252 ? 13.625 8.289 -12.094 1 97.75 252 VAL B N 1
ATOM 4604 C CA . VAL B 1 252 ? 12.766 9.039 -11.18 1 97.75 252 VAL B CA 1
ATOM 4605 C C . VAL B 1 252 ? 13.625 9.883 -10.234 1 97.75 252 VAL B C 1
ATOM 4607 O O . VAL B 1 252 ? 13.359 11.07 -10.039 1 97.75 252 VAL B O 1
ATOM 4610 N N . LYS B 1 253 ? 14.633 9.312 -9.68 1 96.75 253 LYS B N 1
ATOM 4611 C CA . LYS B 1 253 ? 15.539 10.031 -8.789 1 96.75 253 LYS B CA 1
ATOM 4612 C C . LYS B 1 253 ? 16.188 11.211 -9.5 1 96.75 253 LYS B C 1
ATOM 4614 O O . LYS B 1 253 ? 16.281 12.305 -8.938 1 96.75 253 LYS B O 1
ATOM 4619 N N . GLN B 1 254 ? 16.594 10.977 -10.719 1 97.75 254 GLN B N 1
ATOM 4620 C CA . GLN B 1 254 ? 17.188 12.055 -11.5 1 97.75 254 GLN B CA 1
ATOM 4621 C C . GLN B 1 254 ? 16.188 13.156 -11.781 1 97.75 254 GLN B C 1
ATOM 4623 O O . GLN B 1 254 ? 16.516 14.344 -11.727 1 97.75 254 GLN B O 1
ATOM 4628 N N . ALA B 1 255 ? 15.016 12.758 -12.117 1 97.12 255 ALA B N 1
ATOM 4629 C CA . ALA B 1 255 ? 13.961 13.742 -12.367 1 97.12 255 ALA B CA 1
ATOM 4630 C C . ALA B 1 255 ? 13.734 14.625 -11.148 1 97.12 255 ALA B C 1
ATOM 4632 O O . ALA B 1 255 ? 13.547 15.836 -11.281 1 97.12 255 ALA B O 1
ATOM 4633 N N . PHE B 1 256 ? 13.695 14.055 -9.984 1 93.06 256 PHE B N 1
ATOM 4634 C CA . PHE B 1 256 ? 13.555 14.812 -8.742 1 93.06 256 PHE B CA 1
ATOM 4635 C C . PHE B 1 256 ? 14.711 15.797 -8.586 1 93.06 256 PHE B C 1
ATOM 4637 O O . PHE B 1 256 ? 14.508 16.953 -8.227 1 93.06 256 PHE B O 1
ATOM 4644 N N . LYS B 1 257 ? 15.891 15.359 -8.852 1 93.81 257 LYS B N 1
ATOM 4645 C CA . LYS B 1 257 ? 17.062 16.219 -8.766 1 93.81 257 LYS B CA 1
ATOM 4646 C C . LYS B 1 257 ? 16.969 17.375 -9.742 1 93.81 257 LYS B C 1
ATOM 4648 O O . LYS B 1 257 ? 17.438 18.484 -9.445 1 93.81 257 LYS B O 1
ATOM 4653 N N . ASP B 1 258 ? 16.312 17.141 -10.852 1 95.31 258 ASP B N 1
ATOM 4654 C CA . ASP B 1 258 ? 16.172 18.141 -11.891 1 95.31 258 ASP B CA 1
ATOM 4655 C C . ASP B 1 258 ? 15.008 19.078 -11.586 1 95.31 258 ASP B C 1
ATOM 4657 O O . ASP B 1 258 ? 14.719 20 -12.359 1 95.31 258 ASP B O 1
ATOM 4661 N N . GLY B 1 259 ? 14.312 18.781 -10.547 1 91.75 259 GLY B N 1
ATOM 4662 C CA . GLY B 1 259 ? 13.258 19.688 -10.109 1 91.75 259 GLY B CA 1
ATOM 4663 C C . GLY B 1 259 ? 11.906 19.359 -10.719 1 91.75 259 GLY B C 1
ATOM 4664 O O . GLY B 1 259 ? 10.977 20.172 -10.633 1 91.75 259 GLY B O 1
ATOM 4665 N N . LYS B 1 260 ? 11.789 18.219 -11.367 1 92.56 260 LYS B N 1
ATOM 4666 C CA . LYS B 1 260 ? 10.508 17.812 -11.93 1 92.56 260 LYS B CA 1
ATOM 4667 C C . LYS B 1 260 ? 9.562 17.328 -10.828 1 92.56 260 LYS B C 1
ATOM 4669 O O . LYS B 1 260 ? 9.961 16.562 -9.953 1 92.56 260 LYS B O 1
ATOM 4674 N N . ASN B 1 261 ? 8.344 17.797 -10.891 1 90.88 261 ASN B N 1
ATOM 4675 C CA . ASN B 1 261 ? 7.344 17.359 -9.914 1 90.88 261 ASN B CA 1
ATOM 4676 C C . ASN B 1 261 ? 6.531 16.172 -10.422 1 90.88 261 ASN B C 1
ATOM 4678 O O . ASN B 1 261 ? 5.418 16.344 -10.922 1 90.88 261 ASN B O 1
ATOM 4682 N N . LEU B 1 262 ? 7.004 15.016 -10.164 1 92.62 262 LEU B N 1
ATOM 4683 C CA . LEU B 1 262 ? 6.398 13.789 -10.688 1 92.62 262 LEU B CA 1
ATOM 4684 C C . LEU B 1 262 ? 5.16 13.414 -9.883 1 92.62 262 LEU B C 1
ATOM 4686 O O . LEU B 1 262 ? 4.359 12.586 -10.32 1 92.62 262 LEU B O 1
ATOM 4690 N N . ILE B 1 263 ? 5.004 13.992 -8.719 1 87.5 263 ILE B N 1
ATOM 4691 C CA . ILE B 1 263 ? 3.828 13.719 -7.898 1 87.5 263 ILE B CA 1
ATOM 4692 C C . ILE B 1 263 ? 2.59 14.32 -8.555 1 87.5 263 ILE B C 1
ATOM 4694 O O . ILE B 1 263 ? 1.535 13.688 -8.609 1 87.5 263 ILE B O 1
ATOM 4698 N N . VAL B 1 264 ? 2.801 15.477 -9.047 1 82.88 264 VAL B N 1
ATOM 4699 C CA . VAL B 1 264 ? 1.703 16.188 -9.68 1 82.88 264 VAL B CA 1
ATOM 4700 C C . VAL B 1 264 ? 1.554 15.734 -11.133 1 82.88 264 VAL B C 1
ATOM 4702 O O . VAL B 1 264 ? 0.436 15.602 -11.633 1 82.88 264 VAL B O 1
ATOM 4705 N N . ASP B 1 265 ? 2.732 15.492 -11.75 1 89.25 265 ASP B N 1
ATOM 4706 C CA . ASP B 1 265 ? 2.688 15.109 -13.156 1 89.25 265 ASP B CA 1
ATOM 4707 C C . ASP B 1 265 ? 3.711 14.023 -13.461 1 89.25 265 ASP B C 1
ATOM 4709 O O . ASP B 1 265 ? 4.789 14.305 -13.992 1 89.25 265 ASP B O 1
ATOM 4713 N N . PRO B 1 266 ? 3.258 12.805 -13.328 1 92 266 PRO B N 1
ATOM 4714 C CA . PRO B 1 266 ? 4.168 11.703 -13.648 1 92 266 PRO B CA 1
ATOM 4715 C C . PRO B 1 266 ? 4.473 11.602 -15.141 1 92 266 PRO B C 1
ATOM 4717 O O . PRO B 1 266 ? 5.41 10.906 -15.539 1 92 266 PRO B O 1
ATOM 4720 N N . GLY B 1 267 ? 3.754 12.336 -16.016 1 93.56 267 GLY B N 1
ATOM 4721 C CA . GLY B 1 267 ? 3.975 12.336 -17.453 1 93.56 267 GLY B CA 1
ATOM 4722 C C . GLY B 1 267 ? 5.219 13.102 -17.875 1 93.56 267 GLY B C 1
ATOM 4723 O O . GLY B 1 267 ? 5.629 13.047 -19.031 1 93.56 267 GLY B O 1
ATOM 4724 N N . LEU B 1 268 ? 5.871 13.742 -16.953 1 95.12 268 LEU B N 1
ATOM 4725 C CA . LEU B 1 268 ? 7.09 14.5 -17.234 1 95.12 268 LEU B CA 1
ATOM 4726 C C . LEU B 1 268 ? 8.273 13.562 -17.469 1 95.12 268 LEU B C 1
ATOM 4728 O O . LEU B 1 268 ? 9.344 14 -17.875 1 95.12 268 LEU B O 1
ATOM 4732 N N . LEU B 1 269 ? 8.117 12.281 -17.234 1 96.62 269 LEU B N 1
ATOM 4733 C CA . LEU B 1 269 ? 9.172 11.289 -17.406 1 96.62 269 LEU B CA 1
ATOM 4734 C C . LEU B 1 269 ? 8.805 10.281 -18.484 1 96.62 269 LEU B C 1
ATOM 4736 O O . LEU B 1 269 ? 7.645 9.875 -18.594 1 96.62 269 LEU B O 1
ATOM 4740 N N . ASP B 1 270 ? 9.773 9.93 -19.281 1 96.12 270 ASP B N 1
ATOM 4741 C CA . ASP B 1 270 ? 9.617 8.883 -20.297 1 96.12 270 ASP B CA 1
ATOM 4742 C C . ASP B 1 270 ? 10.875 8.023 -20.391 1 96.12 270 ASP B C 1
ATOM 4744 O O . ASP B 1 270 ? 11.977 8.484 -20.078 1 96.12 270 ASP B O 1
ATOM 4748 N N . LEU B 1 271 ? 10.703 6.785 -20.703 1 97.88 271 LEU B N 1
ATOM 4749 C CA . LEU B 1 271 ? 11.789 5.852 -21 1 97.88 271 LEU B CA 1
ATOM 4750 C C . LEU B 1 271 ? 11.562 5.145 -22.328 1 97.88 271 LEU B C 1
ATOM 4752 O O . LEU B 1 271 ? 11.141 3.984 -22.359 1 97.88 271 LEU B O 1
ATOM 4756 N N . PRO B 1 272 ? 11.922 5.762 -23.406 1 97.62 272 PRO B N 1
ATOM 4757 C CA . PRO B 1 272 ? 11.531 5.285 -24.734 1 97.62 272 PRO B CA 1
ATOM 4758 C C . PRO B 1 272 ? 12.102 3.902 -25.062 1 97.62 272 PRO B C 1
ATOM 4760 O O . PRO B 1 272 ? 11.516 3.16 -25.844 1 97.62 272 PRO B O 1
ATOM 4763 N N . GLN B 1 273 ? 13.195 3.5 -24.5 1 97.94 273 GLN B N 1
ATOM 4764 C CA . GLN B 1 273 ? 13.805 2.199 -24.766 1 97.94 273 GLN B CA 1
ATOM 4765 C C . GLN B 1 273 ? 12.883 1.064 -24.312 1 97.94 273 GLN B C 1
ATOM 4767 O O . GLN B 1 273 ? 13.094 -0.093 -24.688 1 97.94 273 GLN B O 1
ATOM 4772 N N . TYR B 1 274 ? 11.805 1.381 -23.562 1 98.25 274 TYR B N 1
ATOM 4773 C CA . TYR B 1 274 ? 10.922 0.34 -23.047 1 98.25 274 TYR B CA 1
ATOM 4774 C C . TYR B 1 274 ? 9.547 0.421 -23.703 1 98.25 274 TYR B C 1
ATOM 4776 O O . TYR B 1 274 ? 8.602 -0.226 -23.25 1 98.25 274 TYR B O 1
ATOM 4784 N N . LYS B 1 275 ? 9.336 1.154 -24.75 1 97.56 275 LYS B N 1
ATOM 4785 C CA . LYS B 1 275 ? 8.055 1.357 -25.422 1 97.56 275 LYS B CA 1
ATOM 4786 C C . LYS B 1 275 ? 7.543 0.056 -26.031 1 97.56 275 LYS B C 1
ATOM 4788 O O . LYS B 1 275 ? 6.359 -0.056 -26.359 1 97.56 275 LYS B O 1
ATOM 4793 N N . HIS B 1 276 ? 8.422 -0.931 -26.188 1 96.88 276 HIS B N 1
ATOM 4794 C CA . HIS B 1 276 ? 8.031 -2.223 -26.734 1 96.88 276 HIS B CA 1
ATOM 4795 C C . HIS B 1 276 ? 7.273 -3.055 -25.703 1 96.88 276 HIS B C 1
ATOM 4797 O O . HIS B 1 276 ? 6.645 -4.059 -26.062 1 96.88 276 HIS B O 1
ATOM 4803 N N . LEU B 1 277 ? 7.352 -2.756 -24.438 1 96.94 277 LEU B N 1
ATOM 4804 C CA . LEU B 1 277 ? 6.668 -3.502 -23.391 1 96.94 277 LEU B CA 1
ATOM 4805 C C . LEU B 1 277 ? 5.16 -3.287 -23.453 1 96.94 277 LEU B C 1
ATOM 4807 O O . LEU B 1 277 ? 4.703 -2.174 -23.719 1 96.94 277 LEU B O 1
ATOM 4811 N N . ALA B 1 278 ? 4.48 -4.352 -23.172 1 94.75 278 ALA B N 1
ATOM 4812 C CA . ALA B 1 278 ? 3.025 -4.254 -23.141 1 94.75 278 ALA B CA 1
ATOM 4813 C C . ALA B 1 278 ? 2.566 -3.213 -22.125 1 94.75 278 ALA B C 1
ATOM 4815 O O . ALA B 1 278 ? 3.135 -3.107 -21.031 1 94.75 278 ALA B O 1
ATOM 4816 N N . PHE B 1 279 ? 1.593 -2.289 -22.516 1 92.19 279 PHE B N 1
ATOM 4817 C CA . PHE B 1 279 ? 0.876 -1.315 -21.703 1 92.19 279 PHE B CA 1
ATOM 4818 C C . PHE B 1 279 ? 1.776 -0.137 -21.344 1 92.19 279 PHE B C 1
ATOM 4820 O O . PHE B 1 279 ? 1.505 0.594 -20.391 1 92.19 279 PHE B O 1
ATOM 4827 N N . TYR B 1 280 ? 2.84 -0.002 -22 1 95.62 280 TYR B N 1
ATOM 4828 C CA . TYR B 1 280 ? 3.715 1.138 -21.75 1 95.62 280 TYR B CA 1
ATOM 4829 C C . TYR B 1 280 ? 2.945 2.449 -21.859 1 95.62 280 TYR B C 1
ATOM 4831 O O . TYR B 1 280 ? 2.988 3.271 -20.938 1 95.62 280 TYR B O 1
ATOM 4839 N N . GLU B 1 281 ? 2.166 2.643 -22.859 1 91.81 281 GLU B N 1
ATOM 4840 C CA . GLU B 1 281 ? 1.44 3.891 -23.094 1 91.81 281 GLU B CA 1
ATOM 4841 C C . GLU B 1 281 ? 0.385 4.117 -22.016 1 91.81 281 GLU B C 1
ATOM 4843 O O . GLU B 1 281 ? 0.175 5.246 -21.562 1 91.81 281 GLU B O 1
ATOM 4848 N N . LYS B 1 282 ? -0.089 3.072 -21.609 1 88.31 282 LYS B N 1
ATOM 4849 C CA . LYS B 1 282 ? -1.229 3.174 -20.703 1 88.31 282 LYS B CA 1
ATOM 4850 C C . LYS B 1 282 ? -0.772 3.252 -19.25 1 88.31 282 LYS B C 1
ATOM 4852 O O . LYS B 1 282 ? -1.354 3.986 -18.453 1 88.31 282 LYS B O 1
ATOM 4857 N N . ASP B 1 283 ? 0.34 2.463 -18.938 1 91.06 283 ASP B N 1
ATOM 4858 C CA . ASP B 1 283 ? 0.57 2.203 -17.516 1 91.06 283 ASP B CA 1
ATOM 4859 C C . ASP B 1 283 ? 1.924 2.748 -17.078 1 91.06 283 ASP B C 1
ATOM 4861 O O . ASP B 1 283 ? 2.225 2.777 -15.875 1 91.06 283 ASP B O 1
ATOM 4865 N N . PHE B 1 284 ? 2.695 3.273 -18 1 95.69 284 PHE B N 1
ATOM 4866 C CA . PHE B 1 284 ? 4.027 3.729 -17.625 1 95.69 284 PHE B CA 1
ATOM 4867 C C . PHE B 1 284 ? 3.947 4.836 -16.578 1 95.69 284 PHE B C 1
ATOM 4869 O O . PHE B 1 284 ? 4.715 4.844 -15.609 1 95.69 284 PHE B O 1
ATOM 4876 N N . THR B 1 285 ? 3.047 5.734 -16.703 1 93.12 285 THR B N 1
ATOM 4877 C CA . THR B 1 285 ? 2.93 6.852 -15.766 1 93.12 285 THR B CA 1
ATOM 4878 C C . THR B 1 285 ? 2.564 6.355 -14.367 1 93.12 285 THR B C 1
ATOM 4880 O O . THR B 1 285 ? 2.977 6.949 -13.367 1 93.12 285 THR B O 1
ATOM 4883 N N . LYS B 1 286 ? 1.851 5.262 -14.289 1 91.56 286 LYS B N 1
ATOM 4884 C CA . LYS B 1 286 ? 1.536 4.672 -12.992 1 91.56 286 LYS B CA 1
ATOM 4885 C C . LYS B 1 286 ? 2.791 4.129 -12.312 1 91.56 286 LYS B C 1
ATOM 4887 O O . LYS B 1 286 ? 2.91 4.172 -11.086 1 91.56 286 LYS B O 1
ATOM 4892 N N . ASN B 1 287 ? 3.656 3.592 -13.18 1 95.25 287 ASN B N 1
ATOM 4893 C CA . ASN B 1 287 ? 4.93 3.135 -12.633 1 95.25 287 ASN B CA 1
ATOM 4894 C C . ASN B 1 287 ? 5.758 4.297 -12.094 1 95.25 287 ASN B C 1
ATOM 4896 O O . ASN B 1 287 ? 6.297 4.219 -10.984 1 95.25 287 ASN B O 1
ATOM 4900 N N . VAL B 1 288 ? 5.801 5.336 -12.852 1 95.62 288 VAL B N 1
ATOM 4901 C CA . VAL B 1 288 ? 6.523 6.535 -12.438 1 95.62 288 VAL B CA 1
ATOM 4902 C C . VAL B 1 288 ? 5.957 7.051 -11.117 1 95.62 288 VAL B C 1
ATOM 4904 O O . VAL B 1 288 ? 6.711 7.348 -10.188 1 95.62 288 VAL B O 1
ATOM 4907 N N . GLU B 1 289 ? 4.707 7.094 -11.055 1 92.44 289 GLU B N 1
ATOM 4908 C CA . GLU B 1 289 ? 4.027 7.605 -9.875 1 92.44 289 GLU B CA 1
ATOM 4909 C C . GLU B 1 289 ? 4.371 6.777 -8.641 1 92.44 289 GLU B C 1
ATOM 4911 O O . GLU B 1 289 ? 4.641 7.328 -7.57 1 92.44 289 GLU B O 1
ATOM 4916 N N . LYS B 1 290 ? 4.309 5.512 -8.789 1 92.38 290 LYS B N 1
ATOM 4917 C CA . LYS B 1 290 ? 4.609 4.617 -7.676 1 92.38 290 LYS B CA 1
ATOM 4918 C C . LYS B 1 290 ? 6.012 4.867 -7.137 1 92.38 290 LYS B C 1
ATOM 4920 O O . LYS B 1 290 ? 6.199 5.008 -5.926 1 92.38 290 LYS B O 1
ATOM 4925 N N . PHE B 1 291 ? 7.004 4.934 -7.996 1 93.94 291 PHE B N 1
ATOM 4926 C CA . PHE B 1 291 ? 8.383 5.176 -7.578 1 93.94 291 PHE B CA 1
ATOM 4927 C C . PHE B 1 291 ? 8.539 6.578 -7.004 1 93.94 291 PHE B C 1
ATOM 4929 O O . PHE B 1 291 ? 9.273 6.781 -6.035 1 93.94 291 PHE B O 1
ATOM 4936 N N . ALA B 1 292 ? 7.852 7.5 -7.574 1 93.25 292 ALA B N 1
ATOM 4937 C CA . ALA B 1 292 ? 7.914 8.883 -7.105 1 93.25 292 ALA B CA 1
ATOM 4938 C C . ALA B 1 292 ? 7.375 9 -5.684 1 93.25 292 ALA B C 1
ATOM 4940 O O . ALA B 1 292 ? 7.965 9.688 -4.844 1 93.25 292 ALA B O 1
ATOM 4941 N N . PHE B 1 293 ? 6.324 8.344 -5.418 1 90.88 293 PHE B N 1
ATOM 4942 C CA . PHE B 1 293 ? 5.73 8.406 -4.086 1 90.88 293 PHE B CA 1
ATOM 4943 C C . PHE B 1 293 ? 6.66 7.789 -3.047 1 90.88 293 PHE B C 1
ATOM 4945 O O . PHE B 1 293 ? 6.785 8.305 -1.937 1 90.88 293 PHE B O 1
ATOM 4952 N N . GLU B 1 294 ? 7.246 6.703 -3.428 1 89.75 294 GLU B N 1
ATOM 4953 C CA . GLU B 1 294 ? 8.164 6.082 -2.479 1 89.75 294 GLU B CA 1
ATOM 4954 C C . GLU B 1 294 ? 9.328 7.016 -2.148 1 89.75 294 GLU B C 1
ATOM 4956 O O . GLU B 1 294 ? 9.805 7.043 -1.013 1 89.75 294 GLU B O 1
ATOM 4961 N N . LEU B 1 295 ? 9.727 7.77 -3.094 1 90.06 295 LEU B N 1
ATOM 4962 C CA . LEU B 1 295 ? 10.812 8.719 -2.885 1 90.06 295 LEU B CA 1
ATOM 4963 C C . LEU B 1 295 ? 10.336 9.922 -2.078 1 90.06 295 LEU B C 1
ATOM 4965 O O . LEU B 1 295 ? 11.109 10.5 -1.309 1 90.06 295 LEU B O 1
ATOM 4969 N N . PHE B 1 296 ? 9.125 10.227 -2.229 1 90.19 296 PHE B N 1
ATOM 4970 C CA . PHE B 1 296 ? 8.586 11.461 -1.666 1 90.19 296 PHE B CA 1
ATOM 4971 C C . PHE B 1 296 ? 8.109 11.242 -0.233 1 90.19 296 PHE B C 1
ATOM 4973 O O . PHE B 1 296 ? 8.391 12.055 0.65 1 90.19 296 PHE B O 1
ATOM 4980 N N . ILE B 1 297 ? 7.441 10.117 0.034 1 90.56 297 ILE B N 1
ATOM 4981 C CA . ILE B 1 297 ? 6.812 9.969 1.34 1 90.56 297 ILE B CA 1
ATOM 4982 C C . ILE B 1 297 ? 7.504 8.852 2.121 1 90.56 297 ILE B C 1
ATOM 4984 O O . ILE B 1 297 ? 7.281 8.695 3.324 1 90.56 297 ILE B O 1
ATOM 4988 N N . GLY B 1 298 ? 8.336 8.109 1.463 1 87.38 298 GLY B N 1
ATOM 4989 C CA . GLY B 1 298 ? 8.992 6.969 2.084 1 87.38 298 GLY B CA 1
ATOM 4990 C C . GLY B 1 298 ? 8.484 5.637 1.567 1 87.38 298 GLY B C 1
ATOM 4991 O O . GLY B 1 298 ? 7.383 5.555 1.021 1 87.38 298 GLY B O 1
ATOM 4992 N N . PRO B 1 299 ? 9.344 4.672 1.744 1 80.19 299 PRO B N 1
ATOM 4993 C CA . PRO B 1 299 ? 8.961 3.354 1.235 1 80.19 299 PRO B CA 1
ATOM 4994 C C . PRO B 1 299 ? 7.789 2.744 2.002 1 80.19 299 PRO B C 1
ATOM 4996 O O . PRO B 1 299 ? 7.672 2.938 3.215 1 80.19 299 PRO B O 1
ATOM 4999 N N . TYR B 1 300 ? 6.934 2.195 1.314 1 78.69 300 TYR B N 1
ATOM 5000 C CA . TYR B 1 300 ? 5.789 1.478 1.865 1 78.69 300 TYR B CA 1
ATOM 5001 C C . TYR B 1 300 ? 5.449 0.259 1.016 1 78.69 300 TYR B C 1
ATOM 5003 O O . TYR B 1 300 ? 5.703 0.245 -0.191 1 78.69 300 TYR B O 1
ATOM 5011 N N . PRO B 1 301 ? 4.816 -0.72 1.574 1 69.56 301 PRO B N 1
ATOM 5012 C CA . PRO B 1 301 ? 4.602 -0.987 2.998 1 69.56 301 PRO B CA 1
ATOM 5013 C C . PRO B 1 301 ? 5.898 -1.313 3.736 1 69.56 301 PRO B C 1
ATOM 5015 O O . PRO B 1 301 ? 6.918 -1.604 3.104 1 69.56 301 PRO B O 1
ATOM 5018 N N . TRP B 1 302 ? 5.84 -1.083 5.004 1 70.12 302 TRP B N 1
ATOM 5019 C CA . TRP B 1 302 ? 6.914 -1.558 5.867 1 70.12 302 TRP B CA 1
ATOM 5020 C C . TRP B 1 302 ? 6.355 -2.293 7.082 1 70.12 302 TRP B C 1
ATOM 5022 O O . TRP B 1 302 ? 5.344 -1.88 7.652 1 70.12 302 TRP B O 1
ATOM 5032 N N . ARG B 1 303 ? 6.906 -3.428 7.312 1 71.31 303 ARG B N 1
ATOM 5033 C CA . ARG B 1 303 ? 6.633 -4.184 8.531 1 71.31 303 ARG B CA 1
ATOM 5034 C C . ARG B 1 303 ? 7.852 -4.988 8.961 1 71.31 303 ARG B C 1
ATOM 5036 O O . ARG B 1 303 ? 8.703 -5.328 8.141 1 71.31 303 ARG B O 1
ATOM 5043 N N . SER B 1 304 ? 7.867 -5.152 10.281 1 67.75 304 SER B N 1
ATOM 5044 C CA . SER B 1 304 ? 8.906 -6.078 10.727 1 67.75 304 SER B CA 1
ATOM 5045 C C . SER B 1 304 ? 8.562 -7.516 10.344 1 67.75 304 SER B C 1
ATOM 5047 O O . SER B 1 304 ? 7.434 -7.961 10.531 1 67.75 304 SER B O 1
ATOM 5049 N N . VAL B 1 305 ? 9.547 -8.148 9.75 1 69.44 305 VAL B N 1
ATOM 5050 C CA . VAL B 1 305 ? 9.32 -9.547 9.391 1 69.44 305 VAL B CA 1
ATOM 5051 C C . VAL B 1 305 ? 10.148 -10.453 10.297 1 69.44 305 VAL B C 1
ATOM 5053 O O . VAL B 1 305 ? 10.242 -11.656 10.062 1 69.44 305 VAL B O 1
ATOM 5056 N N . ARG B 1 306 ? 10.75 -9.922 11.281 1 67.44 306 ARG B N 1
ATOM 5057 C CA . ARG B 1 306 ? 11.695 -10.641 12.125 1 67.44 306 ARG B CA 1
ATOM 5058 C C . ARG B 1 306 ? 11.07 -11.906 12.703 1 67.44 306 ARG B C 1
ATOM 5060 O O . ARG B 1 306 ? 11.711 -12.953 12.758 1 67.44 306 ARG B O 1
ATOM 5067 N N . ARG B 1 307 ? 9.867 -11.898 13.055 1 71 307 ARG B N 1
ATOM 5068 C CA . ARG B 1 307 ? 9.203 -13.031 13.703 1 71 307 ARG B CA 1
ATOM 5069 C C . ARG B 1 307 ? 9.008 -14.18 12.727 1 71 307 ARG B C 1
ATOM 5071 O O . ARG B 1 307 ? 8.773 -15.32 13.141 1 71 307 ARG B O 1
ATOM 5078 N N . TYR B 1 308 ? 9.133 -13.961 11.484 1 73.69 308 TYR B N 1
ATOM 5079 C CA . TYR B 1 308 ? 8.852 -14.977 10.469 1 73.69 308 TYR B CA 1
ATOM 5080 C C . TYR B 1 308 ? 10.141 -15.602 9.961 1 73.69 308 TYR B C 1
ATOM 5082 O O . TYR B 1 308 ? 10.102 -16.578 9.195 1 73.69 308 TYR B O 1
ATOM 5090 N N . LEU B 1 309 ? 11.273 -15.102 10.383 1 76.25 309 LEU B N 1
ATOM 5091 C CA . LEU B 1 309 ? 12.547 -15.516 9.789 1 76.25 309 LEU B CA 1
ATOM 5092 C C . LEU B 1 309 ? 13.133 -16.703 10.539 1 76.25 309 LEU B C 1
ATOM 5094 O O . LEU B 1 309 ? 14.031 -17.375 10.031 1 76.25 309 LEU B O 1
ATOM 5098 N N . LYS B 1 310 ? 12.633 -16.906 11.75 1 68.88 310 LYS B N 1
ATOM 5099 C CA . LYS B 1 310 ? 13.062 -18.125 12.438 1 68.88 310 LYS B CA 1
ATOM 5100 C C . LYS B 1 310 ? 12.539 -19.375 11.742 1 68.88 310 LYS B C 1
ATOM 5102 O O . LYS B 1 310 ? 11.32 -19.547 11.594 1 68.88 310 LYS B O 1
ATOM 5107 N N . PRO B 1 311 ? 13.477 -20.219 11.336 1 72.31 311 PRO B N 1
ATOM 5108 C CA . PRO B 1 311 ? 13.047 -21.391 10.547 1 72.31 311 PRO B CA 1
ATOM 5109 C C . PRO B 1 311 ? 12.172 -22.344 11.336 1 72.31 311 PRO B C 1
ATOM 5111 O O . PRO B 1 311 ? 12.336 -22.469 12.555 1 72.31 311 PRO B O 1
ATOM 5114 N N . SER B 1 312 ? 11.156 -22.922 10.633 1 63.88 312 SER B N 1
ATOM 5115 C CA . SER B 1 312 ? 10.352 -24.016 11.148 1 63.88 312 SER B CA 1
ATOM 5116 C C . SER B 1 312 ? 10.125 -25.078 10.078 1 63.88 312 SER B C 1
ATOM 5118 O O . SER B 1 312 ? 10.266 -24.812 8.883 1 63.88 312 SER B O 1
ATOM 5120 N N . LYS B 1 313 ? 9.945 -26.25 10.602 1 71.69 313 LYS B N 1
ATOM 5121 C CA . LYS B 1 313 ? 9.461 -27.266 9.672 1 71.69 313 LYS B CA 1
ATOM 5122 C C . LYS B 1 313 ? 8.039 -26.969 9.227 1 71.69 313 LYS B C 1
ATOM 5124 O O . LYS B 1 313 ? 7.359 -26.125 9.82 1 71.69 313 LYS B O 1
ATOM 5129 N N . ILE B 1 314 ? 7.84 -27.469 8.078 1 71.88 314 ILE B N 1
ATOM 5130 C CA . ILE B 1 314 ? 6.441 -27.406 7.676 1 71.88 314 ILE B CA 1
ATOM 5131 C C . ILE B 1 314 ? 5.562 -28.047 8.742 1 71.88 314 ILE B C 1
ATOM 5133 O O . ILE B 1 314 ? 5.727 -29.234 9.055 1 71.88 314 ILE B O 1
ATOM 5137 N N . ALA B 1 315 ? 4.867 -27.219 9.398 1 67.88 315 ALA B N 1
ATOM 5138 C CA . ALA B 1 315 ? 4.109 -27.688 10.562 1 67.88 315 ALA B CA 1
ATOM 5139 C C . ALA B 1 315 ? 2.713 -27.062 10.578 1 67.88 315 ALA B C 1
ATOM 5141 O O . ALA B 1 315 ? 2.385 -26.234 9.742 1 67.88 315 ALA B O 1
ATOM 5142 N N . PHE B 1 316 ? 1.824 -27.688 11.375 1 53.69 316 PHE B N 1
ATOM 5143 C CA . PHE B 1 316 ? 0.491 -27.125 11.555 1 53.69 316 PHE B CA 1
ATOM 5144 C C . PHE B 1 316 ? 0.572 -25.656 11.969 1 53.69 316 PHE B C 1
ATOM 5146 O O . PHE B 1 316 ? 1.479 -25.266 12.703 1 53.69 316 PHE B O 1
ATOM 5153 N N . PRO B 1 317 ? -0.314 -24.938 11.375 1 50.62 317 PRO B N 1
ATOM 5154 C CA . PRO B 1 317 ? -0.307 -23.531 11.805 1 50.62 317 PRO B CA 1
ATOM 5155 C C . PRO B 1 317 ? -0.457 -23.375 13.312 1 50.62 317 PRO B C 1
ATOM 5157 O O . PRO B 1 317 ? -1.116 -24.188 13.961 1 50.62 317 PRO B O 1
ATOM 5160 N N . LEU B 1 318 ? 0.173 -22.484 14.117 1 40.88 318 LEU B N 1
ATOM 5161 C CA . LEU B 1 318 ? 0.153 -22.297 15.562 1 40.88 318 LEU B CA 1
ATOM 5162 C C . LEU B 1 318 ? -1.274 -22.109 16.062 1 40.88 318 LEU B C 1
ATOM 5164 O O . LEU B 1 318 ? -1.615 -22.562 17.156 1 40.88 318 LEU B O 1
ATOM 5168 N N . ARG B 1 319 ? -2.164 -21.234 15.742 1 46.12 319 ARG B N 1
ATOM 5169 C CA . ARG B 1 319 ? -3.367 -20.891 16.5 1 46.12 319 ARG B CA 1
ATOM 5170 C C . ARG B 1 319 ? -4.395 -22.016 16.422 1 46.12 319 ARG B C 1
ATOM 5172 O O . ARG B 1 319 ? -5.449 -21.938 17.062 1 46.12 319 ARG B O 1
ATOM 5179 N N . ARG B 1 320 ? -4.746 -22.797 15.477 1 41.88 320 ARG B N 1
ATOM 5180 C CA . ARG B 1 320 ? -5.934 -23.641 15.594 1 41.88 320 ARG B CA 1
ATOM 5181 C C . ARG B 1 320 ? -5.746 -24.703 16.656 1 41.88 320 ARG B C 1
ATOM 5183 O O . ARG B 1 320 ? -6.594 -25.594 16.828 1 41.88 320 ARG B O 1
ATOM 5190 N N . ALA B 1 321 ? -4.68 -24.953 17.219 1 31.02 321 ALA B N 1
ATOM 5191 C CA . ALA B 1 321 ? -4.738 -25.969 18.266 1 31.02 321 ALA B CA 1
ATOM 5192 C C . ALA B 1 321 ? -5.711 -25.562 19.359 1 31.02 321 ALA B C 1
ATOM 5194 O O . ALA B 1 321 ? -6.156 -26.406 20.156 1 31.02 321 ALA B O 1
ATOM 5195 N N . LYS B 1 322 ? -6.012 -24.312 19.594 1 35.44 322 LYS B N 1
ATOM 5196 C CA . LYS B 1 322 ? -6.789 -24.047 20.797 1 35.44 322 LYS B CA 1
ATOM 5197 C C . LYS B 1 322 ? -8.242 -24.484 20.625 1 35.44 322 LYS B C 1
ATOM 5199 O O . LYS B 1 322 ? -8.953 -24.719 21.609 1 35.44 322 LYS B O 1
ATOM 5204 N N . ARG B 1 323 ? -8.891 -24.188 19.469 1 33.91 323 ARG B N 1
ATOM 5205 C CA . ARG B 1 323 ? -10.32 -24.469 19.547 1 33.91 323 ARG B CA 1
ATOM 5206 C C . ARG B 1 323 ? -10.578 -25.969 19.609 1 33.91 323 ARG B C 1
ATOM 5208 O O . ARG B 1 323 ? -11.734 -26.391 19.672 1 33.91 323 ARG B O 1
ATOM 5215 N N . ARG B 1 324 ? -9.656 -26.719 19.141 1 31.42 324 ARG B N 1
ATOM 5216 C CA . ARG B 1 324 ? -10.102 -28.094 19.359 1 31.42 324 ARG B CA 1
ATOM 5217 C C . ARG B 1 324 ? -10.188 -28.406 20.844 1 31.42 324 ARG B C 1
ATOM 5219 O O . ARG B 1 324 ? -10.672 -29.484 21.234 1 31.42 324 ARG B O 1
ATOM 5226 N N . ASN B 1 325 ? -9.383 -27.688 21.625 1 29.73 325 ASN B N 1
ATOM 5227 C CA . ASN B 1 325 ? -9.562 -28.203 22.969 1 29.73 325 ASN B CA 1
ATOM 5228 C C . ASN B 1 325 ? -10.914 -27.797 23.547 1 29.73 325 ASN B C 1
ATOM 5230 O O . ASN B 1 325 ? -11.266 -28.188 24.672 1 29.73 325 ASN B O 1
ATOM 5234 N N . ASN B 1 326 ? -11.492 -26.641 23.188 1 28.81 326 ASN B N 1
ATOM 5235 C CA . ASN B 1 326 ? -12.742 -26.438 23.922 1 28.81 326 ASN B CA 1
ATOM 5236 C C . ASN B 1 326 ? -13.859 -27.312 23.359 1 28.81 326 ASN B C 1
ATOM 5238 O O . ASN B 1 326 ? -15.023 -27.125 23.719 1 28.81 326 ASN B O 1
ATOM 5242 N N . GLN B 1 327 ? -13.742 -28.125 22.141 1 22.7 327 GLN B N 1
ATOM 5243 C CA . GLN B 1 327 ? -14.75 -29.172 22.266 1 22.7 327 GLN B CA 1
ATOM 5244 C C . GLN B 1 327 ? -14.227 -30.344 23.062 1 22.7 327 GLN B C 1
ATOM 5246 O O . GLN B 1 327 ? -13.062 -30.719 22.938 1 22.7 327 GLN B O 1
#

Solvent-accessible surface area (backbone atoms only — not comparable to full-atom values): 35102 Å² total; per-residue (Å²): 133,85,77,77,79,78,78,76,78,75,76,75,75,74,73,75,71,72,72,73,68,72,72,78,81,71,73,51,48,79,43,79,75,48,82,55,28,34,36,40,36,37,72,74,101,44,37,39,31,27,39,37,36,61,40,88,72,20,24,42,35,37,46,37,32,27,54,71,54,29,54,40,49,52,54,54,47,51,76,77,39,84,63,54,49,49,34,34,39,36,39,34,40,37,40,57,38,33,10,10,41,52,64,44,40,75,67,62,20,47,31,34,30,32,42,57,12,48,58,52,40,72,75,51,76,52,86,60,51,38,81,56,59,28,18,28,30,22,53,60,48,74,49,74,49,65,63,36,38,3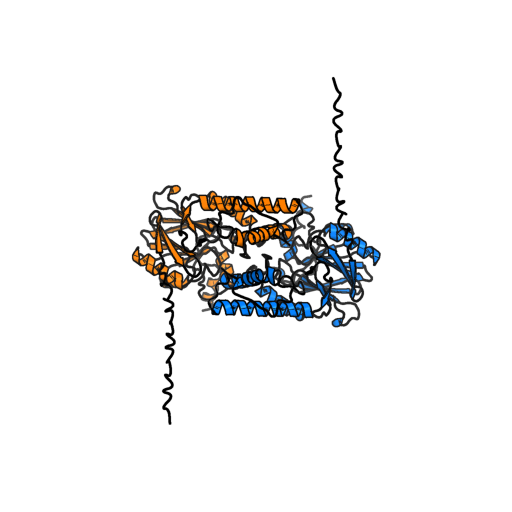3,37,40,35,51,47,62,65,25,58,49,34,29,22,37,40,36,38,38,38,47,66,95,55,55,51,73,55,8,38,29,41,38,60,74,84,48,45,50,69,33,54,69,80,48,81,48,45,45,39,12,68,70,44,38,50,55,47,41,61,54,55,74,68,48,73,43,37,32,29,38,24,29,40,38,74,42,85,83,47,65,54,57,54,38,51,63,45,52,51,49,52,38,50,53,50,53,51,49,52,52,50,49,54,48,37,48,74,72,66,50,60,37,84,85,38,29,76,82,60,85,62,76,94,50,60,84,28,45,56,29,90,76,38,42,44,49,39,45,31,45,55,39,46,32,71,53,36,43,75,35,59,79,75,89,58,70,86,46,50,58,71,47,65,81,32,67,57,81,74,69,70,59,67,61,64,79,102,133,84,81,75,77,78,78,76,76,75,74,75,76,74,73,75,70,71,72,72,67,72,74,77,82,73,73,50,47,79,42,79,76,46,82,55,27,33,35,39,37,35,72,74,101,46,38,39,32,28,39,38,34,61,41,89,71,23,24,41,36,37,47,37,32,27,52,70,55,28,53,42,47,53,54,54,47,51,75,77,39,86,63,54,48,50,34,35,38,37,40,35,40,37,41,57,40,33,10,10,41,51,63,44,41,76,67,63,20,47,32,35,30,32,42,57,12,50,58,51,41,70,76,50,76,52,88,59,51,40,83,55,60,26,18,31,33,22,53,59,47,74,51,75,48,66,64,35,38,33,38,39,35,50,47,63,66,26,57,49,35,29,22,35,38,37,38,37,37,47,65,95,54,56,51,74,52,9,38,29,39,39,61,74,85,48,45,52,70,34,54,69,80,45,81,47,47,45,39,10,67,70,43,37,50,55,47,41,61,54,55,75,66,49,72,43,36,33,29,37,23,28,39,39,73,44,86,82,47,65,51,58,54,39,50,62,46,53,52,50,53,38,51,52,51,53,52,49,51,52,49,49,54,48,37,49,73,71,66,50,58,37,85,84,38,28,75,82,59,84,64,76,94,48,61,85,27,45,56,29,89,78,39,41,45,50,38,45,33,46,56,40,45,32,70,52,36,43,77,36,60,80,75,90,57,71,86,46,50,56,70,46,66,79,32,66,52,80,73,68,63,59,64,59,63,76,100

Secondary structure (DSSP, 8-state):
----------------------------EEEEEETTEEEEEEESSSEEEEEEEEETTEEEEE--BSHHHHHHHHHHHHHH--SPEEEEE---S-HHHHBTHHHHHHTTPEEEEEHHHHHHHHHS--TTB---SEEEESSEEEEEETTEEEEEEE--TTBSSS-EEEEEE-TT--GGG-EEEE-SS--TTB---TT-TTB-HHHHHHHHHHHTTSS-SEEEES--SSTT--SEEEHHHHHHHHHHHHHHHHHHHHHHHTT--TTT-GGG---GGGTTSBTHHHHHHHHHHHHHHHHHH---S----HHHHS-EEEE--SGGGTTTTT-/----------------------------EEEEEETTEEEEEEESSSEEEEEEEEETTEEEEE--BSHHHHHHHHHHHHHH--SPEEEEE---S-HHHHBTHHHHHHTTPEEEEEHHHHHHHHHS--TTB---SEEEESSEEEEEETTEEEEEEE--TTBSSS-EEEEEE-TT--GGG-EEEE-SS--TTB---TT-TTB-HHHHHHHHHHHTTSS-SEEEES--SSTT--SEEEHHHHHHHHHHHHHHHHHHHHHHHTT--TTT-GGG---GGGTTSBTHHHHHHHHHHHHHHHHHH--------HHHHS-EEEE--SGGGTTTT--

Nearest PDB structures (foldseek):
  5act-assembly1_A  TM=8.309E-01  e=1.843E-12  Pseudomonas aeruginosa
  2ynt-assembly1_B-2  TM=8.255E-01  e=1.735E-12  Pseudomonas aeruginosa
  2ynt-assembly2_A  TM=8.273E-01  e=3.576E-12  Pseudomonas aeruginosa
  5b3r-assembly2_B  TM=8.322E-01  e=7.372E-12  Pseudomonas aeruginosa
  4wd6-assembly2_B  TM=8.057E-01  e=8.220E-11  Stutzerimonas stutzeri

Radius of gyration: 29.77 Å; Cα contacts (8 Å, |Δi|>4): 1348; chains: 2; bounding box: 106×88×88 Å

Sequence (654 aa):
MRKIQLVLQLLSIISMASLVTPAPVDNGVVKQVGKNVYAFKNIQGLVLNSMFIVTSKGVIVIEPFNSIHARKLIKAIRTITPKPIKYLLISHNHWDHARGGKVFSDEGATVIAHQEAVDWMEEHPSDDLYLPDRTWRGRKQTLCLGEARVDLNYYGINHGYGMTVFVYKPPNGSPKDNVAYIADLVTPNRVLFASIPDSNMQEAISTYHKIVQLPFDRVVFSHGPLLDSPPDGTIQDVRNTLQYSVDLDAAVKQAFKDGKNLIVDPGLLDLPQYKHLAFYEKDFTKNVEKFAFELFIGPYPWRSVRRYLKPSKIAFPLRRAKRRNNQMRKIQLVLQLLSIISMASLVTPAPVDNGVVKQVGKNVYAFKNIQGLVLNSMFIVTSKGVIVIEPFNSIHARKLIKAIRTITPKPIKYLLISHNHWDHARGGKVFSDEGATVIAHQEAVDWMEEHPSDDLYLPDRTWRGRKQTLCLGEARVDLNYYGINHGYGMTVFVYKPPNGSPKDNVAYIADLVTPNRVLFASIPDSNMQEAISTYHKIVQLPFDRVVFSHGPLLDSPPDGTIQDVRNTLQYSVDLDAAVKQAFKDGKNLIVDPGLLDLPQYKHLAFYEKDFTKNVEKFAFELFIGPYPWRSVRRYLKPSKIAFPLRRAKRRNNQ